Protein AF-A0A8H7S4Y0-F1 (afdb_monomer_lite)

InterPro domains:
  IPR000679 Zinc finger, GATA-type [PS50114] (330-384)
  IPR013088 Zinc finger, NHR/GATA-type [G3DSA:3.30.50.10] (330-390)

Secondary structure (DSSP, 8-state):
--GGGGS---------PPP---------------GGGGPPEEHHHHHHHHHHHHHHTTEEEEE---TT-S-SEEEEES---S-TTS-TT--EEEEEEEEPBPTTS-EEEEESSSSS-PPPPHHHHHHH-SEEEEEEESSSTT-SEEEEEEEEEETHHHHHTTSS---SS---EEEEE-SSGGG-SSHHHHHHHHHHHHHSEEESSS--HHHHHHHHHHHHHIIIII-S-GGGPPP--TT-TTS-HHHHHHHHHHHSPPPP--PPBPTTTSSSB--BTTB-HHHHHHHHHHSSPPPTHHHHTTS--------------------------------BTTT--S--SSEEE-SSSSSEEEHHHHHHHHHHSSPPPGGGG---------HHHHT--S----------------------PPPP-----------------------------------PPPPP---------PPPP----PPPPPPPPPP--

Radius of gyration: 32.25 Å; chains: 1; bounding box: 87×86×94 Å

Sequence (489 aa):
MDIHQLLIQPLQQSQQQIATPPTTPSTPKAVNDTPENKRPIHDDDLMIRWEQSLQDGGYKFRQNSERNSLTDGFIWPTTTTNNKHNSNNSCTPIHIKVIGRHMNGSFRCHIGTGKASRPIQSNELFHQMRLLAVFFKAENSKSQLVSPEFIFFPTWLLHLFRYTEHGSTPGRTDVRFLENAMLAKEDHIYRLNNVLNTLFRFNLHEFDHMKLRHAVELANFLFNHVGFEHQSLPRPEQHSLHQPIYYGQLVFLLQASRPSKLKPMCHNCNTKPASRRKLCVACYRYQLKHGEPRPLRLIVANRPGPRVQQQQHSSKNLPMVFYSPRQKPMAARKYCANCGVHETHQWYRNLCGSGHWCETCKSYYLRHTKVRPAELFVKAAKRKVDVRTLVNWWPEEPISATSGTLSVAATSTYTTPLPPYNNTFTCINSNGSSSSSTGSSSPSSISSSVLSSPTTPPPIITSTSSSSQQIPPLLYRLPPPCASQPLYN

Organism: NCBI:txid1195481

Structure (mmCIF, N/CA/C/O backbone):
data_AF-A0A8H7S4Y0-F1
#
_entry.id   AF-A0A8H7S4Y0-F1
#
loop_
_atom_site.group_PDB
_atom_site.id
_atom_site.type_symbol
_atom_site.label_atom_id
_atom_site.label_alt_id
_atom_site.label_comp_id
_atom_site.label_asym_id
_atom_site.label_entity_id
_atom_site.label_seq_id
_atom_site.pdbx_PDB_ins_code
_atom_site.Cartn_x
_atom_site.Cartn_y
_atom_site.Cartn_z
_atom_site.occupancy
_atom_site.B_iso_or_equiv
_atom_site.auth_seq_id
_atom_site.auth_comp_id
_atom_site.auth_asym_id
_atom_site.auth_atom_id
_atom_site.pdbx_PDB_model_num
ATOM 1 N N . MET A 1 1 ? 35.214 -33.027 -22.795 1.00 39.66 1 MET A N 1
ATOM 2 C CA . MET A 1 1 ? 34.974 -32.196 -21.595 1.00 39.66 1 MET A CA 1
ATOM 3 C C . MET A 1 1 ? 33.484 -31.934 -21.504 1.00 39.66 1 MET A C 1
ATOM 5 O O . MET A 1 1 ? 32.908 -31.487 -22.486 1.00 39.66 1 MET A O 1
ATOM 9 N N . ASP A 1 2 ? 32.878 -32.308 -20.381 1.00 31.86 2 ASP A N 1
ATOM 10 C CA . ASP A 1 2 ? 31.430 -32.438 -20.197 1.00 31.86 2 ASP A CA 1
ATOM 11 C C . ASP A 1 2 ? 30.814 -31.158 -19.589 1.00 31.86 2 ASP A C 1
ATOM 13 O O . ASP A 1 2 ? 31.333 -30.597 -18.621 1.00 31.86 2 ASP A O 1
ATOM 17 N N . ILE A 1 3 ? 29.710 -30.680 -20.174 1.00 37.28 3 ILE A N 1
ATOM 18 C CA . ILE A 1 3 ? 29.045 -29.394 -19.872 1.00 37.28 3 ILE A CA 1
ATOM 19 C C . ILE A 1 3 ? 28.379 -29.385 -18.482 1.00 37.28 3 ILE A C 1
ATOM 21 O O . ILE A 1 3 ? 28.072 -28.319 -17.941 1.00 37.28 3 ILE A O 1
ATOM 25 N N . HIS A 1 4 ? 28.227 -30.547 -17.845 1.00 39.03 4 HIS A N 1
ATOM 26 C CA . HIS A 1 4 ? 27.633 -30.663 -16.513 1.00 39.03 4 HIS A CA 1
ATOM 27 C C . HIS A 1 4 ? 28.514 -30.162 -15.350 1.00 39.03 4 HIS A C 1
ATOM 29 O O . HIS A 1 4 ? 27.989 -29.961 -14.256 1.00 39.03 4 HIS A O 1
ATOM 35 N N . GLN A 1 5 ? 29.805 -29.862 -15.561 1.00 40.09 5 GLN A N 1
ATOM 36 C CA . GLN A 1 5 ? 30.683 -29.322 -14.503 1.00 40.09 5 GLN A CA 1
ATOM 37 C C . GLN A 1 5 ? 30.661 -27.785 -14.345 1.00 40.09 5 GLN A C 1
ATOM 39 O O . GLN A 1 5 ? 31.294 -27.259 -13.433 1.00 40.09 5 GLN A O 1
ATOM 44 N N . LEU A 1 6 ? 29.910 -27.037 -15.167 1.00 38.62 6 LEU A N 1
ATOM 45 C CA . LEU A 1 6 ? 29.809 -25.564 -15.066 1.00 38.62 6 LEU A CA 1
ATOM 46 C C . LEU A 1 6 ? 28.616 -25.058 -14.231 1.00 38.62 6 LEU A C 1
ATOM 48 O O . LEU A 1 6 ? 28.320 -23.857 -14.217 1.00 38.62 6 LEU A O 1
ATOM 52 N N . LEU A 1 7 ? 27.937 -25.939 -13.492 1.00 34.72 7 LEU A N 1
ATOM 53 C CA . LEU A 1 7 ? 26.961 -25.522 -12.487 1.00 34.72 7 LEU A CA 1
ATOM 54 C C . LEU A 1 7 ? 27.678 -25.063 -11.211 1.00 34.72 7 LEU A C 1
ATOM 56 O O . LEU A 1 7 ? 28.075 -25.844 -10.356 1.00 34.72 7 LEU A O 1
ATOM 60 N N . ILE A 1 8 ? 27.816 -23.741 -11.142 1.00 41.56 8 ILE A N 1
ATOM 61 C CA . ILE A 1 8 ? 28.141 -22.892 -9.993 1.00 41.56 8 ILE A CA 1
ATOM 62 C C . ILE A 1 8 ? 27.720 -23.541 -8.660 1.00 41.56 8 ILE A C 1
ATOM 64 O O . ILE A 1 8 ? 26.535 -23.564 -8.322 1.00 41.56 8 ILE A O 1
ATOM 68 N N . GLN A 1 9 ? 28.704 -23.991 -7.877 1.00 31.92 9 GLN A N 1
ATOM 69 C CA . GLN A 1 9 ? 28.541 -24.199 -6.439 1.00 31.92 9 GLN A CA 1
ATOM 70 C C . GLN A 1 9 ? 28.228 -22.849 -5.762 1.00 31.92 9 GLN A C 1
ATOM 72 O O . GLN A 1 9 ? 28.857 -21.836 -6.091 1.00 31.92 9 GLN A O 1
ATOM 77 N N . PRO A 1 10 ? 27.289 -22.786 -4.803 1.00 31.45 10 PRO A N 1
ATOM 78 C CA . PRO A 1 10 ? 27.170 -21.626 -3.934 1.00 31.45 10 PRO A CA 1
ATOM 79 C C . PRO A 1 10 ? 28.392 -21.583 -3.007 1.00 31.45 10 PRO A C 1
ATOM 81 O O . PRO A 1 10 ? 28.546 -22.426 -2.128 1.00 31.45 10 PRO A O 1
ATOM 84 N N . LEU A 1 11 ? 29.275 -20.603 -3.217 1.00 30.83 11 LEU A N 1
ATOM 85 C CA . LEU A 1 11 ? 30.412 -20.360 -2.333 1.00 30.83 11 LEU A CA 1
ATOM 86 C C . LEU A 1 11 ? 29.893 -19.957 -0.94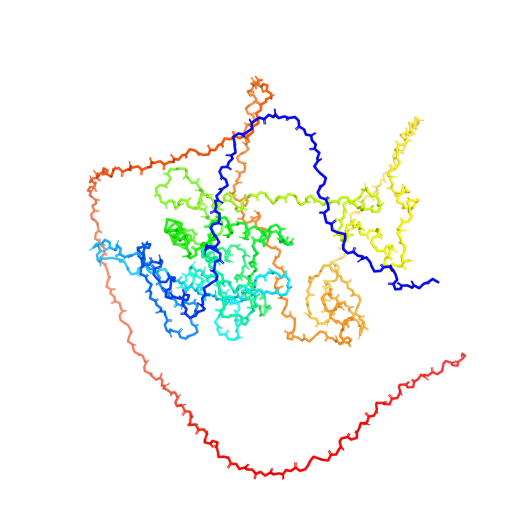2 1.00 30.83 11 LEU A C 1
ATOM 88 O O . LEU A 1 11 ? 29.155 -18.974 -0.815 1.00 30.83 11 LEU A O 1
ATOM 92 N N . GLN A 1 12 ? 30.289 -20.713 0.083 1.00 31.70 12 GLN A N 1
ATOM 93 C CA . GLN A 1 12 ? 30.135 -20.330 1.483 1.00 31.70 12 GLN A CA 1
ATOM 94 C C . GLN A 1 12 ? 30.819 -18.976 1.716 1.00 31.70 12 GLN A C 1
ATOM 96 O O . GLN A 1 12 ? 31.943 -18.741 1.275 1.00 31.70 12 GLN A O 1
ATOM 101 N N . GLN A 1 13 ? 30.108 -18.063 2.375 1.00 30.41 13 GLN A N 1
ATOM 102 C CA . GLN A 1 13 ? 30.620 -16.746 2.737 1.00 30.41 13 GLN A CA 1
ATOM 103 C C . GLN A 1 13 ? 31.639 -16.890 3.871 1.00 30.41 13 GLN A C 1
ATOM 105 O O . GLN A 1 13 ? 31.261 -16.974 5.036 1.00 30.41 13 GLN A O 1
ATOM 110 N N . SER A 1 14 ? 32.928 -16.880 3.545 1.00 32.25 14 SER A N 1
ATOM 111 C CA . SER A 1 14 ? 33.978 -16.557 4.507 1.00 32.25 14 SER A CA 1
ATOM 112 C C . SER A 1 14 ? 34.032 -15.036 4.683 1.00 32.25 14 SER A C 1
ATOM 114 O O . SER A 1 14 ? 34.360 -14.284 3.764 1.00 32.25 14 SER A O 1
ATOM 116 N N . GLN A 1 15 ? 33.651 -14.565 5.870 1.00 33.22 15 GLN A N 1
ATOM 117 C CA . GLN A 1 15 ? 33.875 -13.186 6.293 1.00 33.22 15 GLN A CA 1
ATOM 118 C C . GLN A 1 15 ? 35.376 -12.995 6.546 1.00 33.22 15 GLN A C 1
ATOM 120 O O . GLN A 1 15 ? 35.916 -13.527 7.511 1.00 33.22 15 GLN A O 1
ATOM 125 N N . GLN A 1 16 ? 36.058 -12.237 5.686 1.00 34.41 16 GLN A N 1
ATOM 126 C CA . GLN A 1 16 ? 37.371 -11.683 6.010 1.00 34.41 16 GLN A CA 1
ATOM 127 C C . GLN A 1 16 ? 37.172 -10.403 6.826 1.00 34.41 16 GLN A C 1
ATOM 129 O O . GLN A 1 16 ? 36.652 -9.405 6.326 1.00 34.41 16 GLN A O 1
ATOM 134 N N . GLN A 1 17 ? 37.571 -10.463 8.096 1.00 32.16 17 GLN A N 1
ATOM 135 C CA . GLN A 1 17 ? 37.719 -9.310 8.974 1.00 32.16 17 GLN A CA 1
ATOM 136 C C . GLN A 1 17 ? 38.970 -8.529 8.554 1.00 32.16 17 GLN A C 1
ATOM 138 O O . GLN A 1 17 ? 40.079 -9.057 8.574 1.00 32.16 17 GLN A O 1
ATOM 143 N N . ILE A 1 18 ? 38.784 -7.270 8.161 1.00 32.56 18 ILE A N 1
ATOM 144 C CA . ILE A 1 18 ? 39.867 -6.295 8.021 1.00 32.56 18 ILE A CA 1
ATOM 145 C C . ILE A 1 18 ? 40.021 -5.625 9.386 1.00 32.56 18 ILE A C 1
ATOM 147 O O . ILE A 1 18 ? 39.070 -5.035 9.897 1.00 32.56 18 ILE A O 1
ATOM 151 N N . ALA A 1 19 ? 41.203 -5.758 9.983 1.00 33.66 19 ALA A N 1
ATOM 152 C CA . ALA A 1 19 ? 41.553 -5.124 11.244 1.00 33.66 19 ALA A CA 1
ATOM 153 C C . ALA A 1 19 ? 41.771 -3.614 11.048 1.00 33.66 19 ALA A C 1
ATOM 155 O O . ALA A 1 19 ? 42.602 -3.192 10.245 1.00 33.66 19 ALA A O 1
ATOM 156 N N . THR A 1 20 ? 41.046 -2.811 11.824 1.00 36.34 20 THR A N 1
ATOM 157 C CA . THR A 1 20 ? 41.308 -1.384 12.066 1.00 36.34 20 THR A CA 1
ATOM 158 C C . THR A 1 20 ? 41.391 -1.144 13.579 1.00 36.34 20 THR A C 1
ATOM 160 O O . THR A 1 20 ? 40.733 -1.866 14.331 1.00 36.34 20 THR A O 1
ATOM 163 N N . PRO A 1 21 ? 42.218 -0.184 14.036 1.00 40.03 21 PRO A N 1
ATOM 164 C CA . PRO A 1 21 ? 42.608 -0.026 15.440 1.00 40.03 21 PRO A CA 1
ATOM 165 C C . PRO A 1 21 ? 41.450 0.454 16.336 1.00 40.03 21 PRO A C 1
ATOM 167 O O . PRO A 1 21 ? 40.472 1.012 15.832 1.00 40.03 21 PRO A O 1
ATOM 170 N N . PRO A 1 22 ? 41.536 0.246 17.666 1.00 33.72 22 PRO A N 1
ATOM 171 C CA . PRO A 1 22 ? 40.412 0.442 18.565 1.00 33.72 22 PRO A CA 1
ATOM 172 C C . PRO A 1 22 ? 40.196 1.934 18.818 1.00 33.72 22 PRO A C 1
ATOM 174 O O . PRO A 1 22 ? 41.018 2.614 19.424 1.00 33.72 22 PRO A O 1
ATOM 177 N N . THR A 1 23 ? 39.059 2.450 18.371 1.00 34.59 23 THR A N 1
ATOM 178 C CA . THR A 1 23 ? 38.496 3.701 18.881 1.00 34.59 23 THR A CA 1
ATOM 179 C C . THR A 1 23 ? 37.126 3.352 19.421 1.00 34.59 23 THR A C 1
ATOM 181 O O . THR A 1 23 ? 36.250 2.984 18.649 1.00 34.59 23 THR A O 1
ATOM 184 N N . THR A 1 24 ? 36.986 3.382 20.742 1.00 39.72 24 THR A N 1
ATOM 185 C CA . THR A 1 24 ? 35.795 3.028 21.520 1.00 39.72 24 THR A CA 1
ATOM 186 C C . THR A 1 24 ? 34.589 3.872 21.090 1.00 39.72 24 THR A C 1
ATOM 188 O O . THR A 1 24 ? 34.576 5.072 21.366 1.00 39.72 24 THR A O 1
ATOM 191 N N . PRO A 1 25 ? 33.546 3.290 20.468 1.00 37.22 25 PRO A N 1
ATOM 192 C CA . PRO A 1 25 ? 32.259 3.945 20.312 1.00 37.22 25 PRO A CA 1
ATOM 193 C C . PRO A 1 25 ? 31.276 3.331 21.314 1.00 37.22 25 PRO A C 1
ATOM 195 O O . PRO A 1 25 ? 31.203 2.114 21.485 1.00 37.22 25 PRO A O 1
ATOM 198 N N . SER A 1 26 ? 30.499 4.176 21.978 1.00 36.34 26 SER A N 1
ATOM 199 C CA . SER A 1 26 ? 29.357 3.763 22.785 1.00 36.34 26 SER A CA 1
ATOM 200 C C . SER A 1 26 ? 28.407 2.902 21.947 1.00 36.34 26 SER A C 1
ATOM 202 O O . SER A 1 26 ? 27.777 3.366 20.997 1.00 36.34 26 SER A O 1
ATOM 204 N N . THR A 1 27 ? 28.328 1.619 22.293 1.00 33.19 27 THR A N 1
ATOM 205 C CA . THR A 1 27 ? 27.451 0.637 21.661 1.00 33.19 27 THR A CA 1
ATOM 206 C C . THR A 1 27 ? 25.997 1.105 21.797 1.00 33.19 27 THR A C 1
ATOM 208 O O . THR A 1 27 ? 25.513 1.216 22.929 1.00 33.19 27 THR A O 1
ATOM 211 N N . PRO A 1 28 ? 25.258 1.373 20.704 1.00 42.84 28 PRO A N 1
ATOM 212 C CA . PRO A 1 28 ? 23.809 1.456 20.798 1.00 42.84 28 PRO A CA 1
ATOM 213 C C . PRO A 1 28 ? 23.331 0.102 21.324 1.00 42.84 28 PRO A C 1
ATOM 215 O O . PRO A 1 28 ? 23.637 -0.930 20.726 1.00 42.84 28 PRO A O 1
ATOM 218 N N . LYS A 1 29 ? 22.659 0.096 22.485 1.00 37.56 29 LYS A N 1
ATOM 219 C CA . LYS A 1 29 ? 22.072 -1.112 23.076 1.00 37.56 29 LYS A CA 1
ATOM 220 C C . LYS A 1 29 ? 21.291 -1.832 21.979 1.00 37.56 29 LYS A C 1
ATOM 222 O O . LYS A 1 29 ? 20.288 -1.305 21.501 1.00 37.56 29 LYS A O 1
ATOM 227 N N . ALA A 1 30 ? 21.777 -3.000 21.564 1.00 43.66 30 ALA A N 1
ATOM 228 C CA . ALA A 1 30 ? 21.005 -3.905 20.738 1.00 43.66 30 ALA A CA 1
ATOM 229 C C . ALA A 1 30 ? 19.715 -4.174 21.511 1.00 43.66 30 ALA A C 1
ATOM 231 O O . ALA A 1 30 ? 19.753 -4.706 22.621 1.00 43.66 30 ALA A O 1
ATOM 232 N N . VAL A 1 31 ? 18.592 -3.702 20.974 1.00 55.38 31 VAL A N 1
ATOM 233 C CA . VAL A 1 31 ? 17.276 -4.108 21.450 1.00 55.38 31 VAL A CA 1
ATOM 234 C C . VAL A 1 31 ? 17.281 -5.626 21.319 1.00 55.38 31 VAL A C 1
ATOM 236 O O . VAL A 1 31 ? 17.412 -6.150 20.213 1.00 55.38 31 VAL A O 1
ATOM 239 N N . ASN A 1 32 ? 17.297 -6.323 22.456 1.00 50.53 32 ASN A N 1
ATOM 240 C CA . ASN A 1 32 ? 17.188 -7.771 22.495 1.00 50.53 32 ASN A CA 1
ATOM 241 C C . ASN A 1 32 ? 15.805 -8.108 21.940 1.00 50.53 32 ASN A C 1
ATOM 243 O O . ASN A 1 32 ? 14.834 -8.104 22.689 1.00 50.53 32 ASN A O 1
ATOM 247 N N . ASP A 1 33 ? 15.726 -8.356 20.633 1.00 58.41 33 ASP A N 1
ATOM 248 C CA . ASP A 1 33 ? 14.586 -9.003 19.993 1.00 58.41 33 ASP A CA 1
ATOM 249 C C . ASP A 1 33 ? 14.412 -10.362 20.679 1.00 58.41 33 ASP A C 1
ATOM 251 O O . ASP A 1 33 ? 15.042 -11.355 20.299 1.00 58.41 33 ASP A O 1
ATOM 255 N N . THR A 1 34 ? 13.604 -10.412 21.735 1.00 75.06 34 THR A N 1
ATOM 256 C CA . THR A 1 34 ? 13.257 -11.671 22.378 1.00 75.06 34 THR A CA 1
ATOM 257 C C . THR A 1 34 ? 12.549 -12.537 21.332 1.00 75.06 34 THR A C 1
ATOM 259 O O . THR A 1 34 ? 11.697 -12.051 20.581 1.00 75.06 34 THR A O 1
ATOM 262 N N . PRO A 1 35 ? 12.897 -13.831 21.222 1.00 77.94 35 PRO A N 1
ATOM 263 C CA . PRO A 1 35 ? 12.337 -14.721 20.202 1.00 77.94 35 PRO A CA 1
ATOM 264 C C . PRO A 1 35 ? 10.803 -14.835 20.270 1.00 77.94 35 PRO A C 1
ATOM 266 O O . PRO A 1 35 ? 10.167 -15.229 19.293 1.00 77.94 35 PRO A O 1
ATOM 269 N N . GLU A 1 36 ? 10.201 -14.445 21.392 1.00 83.94 36 GLU A N 1
ATOM 270 C CA . GLU A 1 36 ? 8.759 -14.428 21.617 1.00 83.94 36 GLU A CA 1
ATOM 271 C C . GLU A 1 36 ? 8.019 -13.385 20.755 1.00 83.94 36 GLU A C 1
ATOM 273 O O . GLU A 1 36 ? 6.963 -13.695 20.203 1.00 83.94 36 GLU A O 1
ATOM 278 N N . ASN A 1 37 ? 8.623 -12.220 20.488 1.00 84.69 37 ASN A N 1
ATOM 279 C CA . ASN A 1 37 ? 8.013 -11.127 19.707 1.00 84.69 37 ASN A CA 1
ATOM 280 C C . ASN A 1 37 ? 7.800 -11.450 18.221 1.00 84.69 37 ASN A C 1
ATOM 282 O O . ASN A 1 37 ? 7.123 -10.713 17.498 1.00 84.69 37 ASN A O 1
ATOM 286 N N . LYS A 1 38 ? 8.388 -12.551 17.746 1.00 89.69 38 LYS A N 1
ATOM 287 C CA . LYS A 1 38 ? 8.264 -13.041 16.366 1.00 89.69 38 LYS A CA 1
ATOM 288 C C . LYS A 1 38 ? 7.392 -14.289 16.268 1.00 89.69 38 LYS A C 1
ATOM 290 O O . LYS A 1 38 ? 7.218 -14.817 15.169 1.00 89.69 38 LYS A O 1
ATOM 295 N N . ARG A 1 39 ? 6.839 -14.775 17.387 1.00 95.38 39 ARG A N 1
ATOM 296 C CA . ARG A 1 39 ? 6.019 -15.986 17.395 1.00 95.38 39 ARG A CA 1
ATOM 297 C C . ARG A 1 39 ? 4.739 -15.747 16.582 1.00 95.38 39 ARG A C 1
ATOM 299 O O . ARG A 1 39 ? 4.011 -14.799 16.874 1.00 95.38 39 ARG A O 1
ATOM 306 N N . PRO A 1 40 ? 4.434 -16.575 15.573 1.00 96.56 40 PRO A N 1
ATOM 307 C CA . PRO A 1 40 ? 3.193 -16.432 14.828 1.00 96.56 40 PRO A CA 1
ATOM 308 C C . PRO A 1 40 ? 1.967 -16.716 15.709 1.00 96.56 40 PRO A C 1
ATOM 310 O O . PRO A 1 40 ? 2.040 -17.478 16.674 1.00 96.56 40 PRO A O 1
ATOM 313 N N . ILE A 1 41 ? 0.842 -16.106 15.349 1.00 97.44 41 ILE A N 1
ATOM 314 C CA . ILE A 1 41 ? -0.463 -16.221 16.008 1.00 97.44 41 ILE A CA 1
ATOM 315 C C . ILE A 1 41 ? -1.345 -17.148 15.165 1.00 97.44 41 ILE A C 1
ATOM 317 O O . ILE A 1 41 ? -1.274 -17.110 13.937 1.00 97.44 41 ILE A O 1
ATOM 321 N N . HIS A 1 42 ? -2.157 -17.994 15.795 1.00 97.81 42 HIS A N 1
ATOM 322 C CA . HIS A 1 42 ? -3.125 -18.811 15.066 1.00 97.81 42 HIS A CA 1
ATOM 323 C C . HIS A 1 42 ? -4.256 -17.932 14.502 1.00 97.81 42 HIS A C 1
ATOM 325 O O . HIS A 1 42 ? -4.690 -16.996 15.166 1.00 97.81 42 HIS A O 1
ATOM 331 N N . ASP A 1 43 ? -4.736 -18.214 13.290 1.00 96.38 43 ASP A N 1
ATOM 332 C CA . ASP A 1 43 ? -5.757 -17.409 12.592 1.00 96.38 43 ASP A CA 1
ATOM 333 C C . ASP A 1 43 ? -7.041 -17.267 13.431 1.00 96.38 43 ASP A C 1
ATOM 335 O O . ASP A 1 43 ? -7.597 -16.176 13.527 1.00 96.38 43 ASP A O 1
ATOM 339 N N . ASP A 1 44 ? -7.439 -18.337 14.129 1.00 97.25 44 ASP A N 1
ATOM 340 C CA . ASP A 1 44 ? -8.614 -18.348 15.018 1.00 97.25 44 ASP A CA 1
ATOM 341 C C . ASP A 1 44 ? -8.457 -17.424 16.243 1.00 97.25 44 ASP A C 1
ATOM 343 O O . ASP A 1 44 ? -9.438 -16.870 16.737 1.00 97.25 44 ASP A O 1
ATOM 347 N N . ASP A 1 45 ? -7.221 -17.204 16.704 1.00 97.88 45 ASP A N 1
ATOM 348 C CA . ASP A 1 45 ? -6.922 -16.343 17.856 1.00 97.88 45 ASP A CA 1
ATOM 349 C C . ASP A 1 45 ? -6.713 -14.877 17.450 1.00 97.88 45 ASP A C 1
ATOM 351 O O . ASP A 1 45 ? -6.684 -13.987 18.306 1.00 97.88 45 ASP A O 1
ATOM 355 N N . LEU A 1 46 ? -6.514 -14.609 16.154 1.00 97.56 46 LEU A N 1
ATOM 356 C CA . LEU A 1 46 ? -6.076 -13.310 15.649 1.00 97.56 46 LEU A CA 1
ATOM 357 C C . LEU A 1 46 ? -7.033 -12.189 16.054 1.00 97.56 46 LEU A C 1
ATOM 359 O O . LEU A 1 46 ? -6.601 -11.162 16.578 1.00 97.56 46 LEU A O 1
ATOM 363 N N . MET A 1 47 ? -8.325 -12.391 15.796 1.00 97.69 47 MET A N 1
ATOM 364 C CA . MET A 1 47 ? -9.345 -11.374 16.040 1.00 97.69 47 MET A CA 1
ATOM 365 C C . MET A 1 47 ? -9.518 -11.102 17.531 1.00 97.69 47 MET A C 1
ATOM 367 O O . MET A 1 47 ? -9.559 -9.942 17.923 1.00 97.69 47 MET A O 1
ATOM 371 N N . ILE A 1 48 ? -9.505 -12.150 18.361 1.00 97.81 48 ILE A N 1
ATOM 372 C CA . ILE A 1 48 ? -9.610 -12.034 19.821 1.00 97.81 48 ILE A CA 1
ATOM 373 C C . ILE A 1 48 ? -8.450 -11.198 20.371 1.00 97.81 48 ILE A C 1
ATOM 375 O O . ILE A 1 48 ? -8.661 -10.249 21.123 1.00 97.81 48 ILE A O 1
ATOM 379 N N . ARG A 1 49 ? -7.212 -11.510 19.962 1.00 97.88 49 ARG A N 1
ATOM 380 C CA . ARG A 1 49 ? -6.030 -10.764 20.416 1.00 97.88 49 ARG A CA 1
ATOM 381 C C . ARG A 1 49 ? -6.045 -9.319 19.943 1.00 97.88 49 ARG A C 1
ATOM 383 O O . ARG A 1 49 ? -5.710 -8.427 20.713 1.00 97.88 49 ARG A O 1
ATOM 390 N N . TRP A 1 50 ? -6.423 -9.081 18.691 1.00 98.19 50 TRP A N 1
ATOM 391 C CA . TRP A 1 50 ? -6.474 -7.727 18.157 1.00 98.19 50 TRP A CA 1
ATOM 392 C C . TRP A 1 50 ? -7.547 -6.876 18.840 1.00 98.19 50 TRP A C 1
ATOM 394 O O . TRP A 1 50 ? -7.269 -5.734 19.198 1.00 98.19 50 TRP A O 1
ATOM 404 N N . GLU A 1 51 ? -8.739 -7.428 19.078 1.00 98.06 51 GLU A N 1
ATOM 405 C CA . GLU A 1 51 ? -9.801 -6.762 19.839 1.00 98.06 51 GLU A CA 1
ATOM 406 C C . GLU A 1 51 ? -9.358 -6.431 21.265 1.00 98.06 51 GLU A C 1
ATOM 408 O O . GLU A 1 51 ? -9.566 -5.302 21.711 1.00 98.06 51 GLU A O 1
ATOM 413 N N . GLN A 1 52 ? -8.671 -7.359 21.938 1.00 98.19 52 GLN A N 1
ATOM 414 C CA . GLN A 1 52 ? -8.076 -7.103 23.248 1.00 98.19 52 GLN A CA 1
ATOM 415 C C . GLN A 1 52 ? -7.072 -5.942 23.186 1.00 98.19 52 GLN A C 1
ATOM 417 O O . GLN A 1 52 ? -7.182 -5.000 23.966 1.00 98.19 52 GLN A O 1
ATOM 422 N N . SER A 1 53 ? -6.156 -5.930 22.210 1.00 98.06 53 SER A N 1
ATOM 423 C CA . SER A 1 53 ? -5.197 -4.827 22.043 1.00 98.06 53 SER A CA 1
ATOM 424 C C . SER A 1 53 ? -5.869 -3.476 21.758 1.00 98.06 53 SER A C 1
ATOM 426 O O . SER A 1 53 ? -5.381 -2.432 22.200 1.00 98.06 53 SER A O 1
ATOM 428 N N . LEU A 1 54 ? -6.987 -3.467 21.022 1.00 97.88 54 LEU A N 1
ATOM 429 C CA . LEU A 1 54 ? -7.794 -2.261 20.820 1.00 97.88 54 LEU A CA 1
ATOM 430 C C . LEU A 1 54 ? -8.418 -1.797 22.143 1.00 97.88 54 LEU A C 1
ATOM 432 O O . LEU A 1 54 ? -8.332 -0.611 22.465 1.00 97.88 54 LEU A O 1
ATOM 436 N N . GLN A 1 55 ? -8.993 -2.723 22.914 1.00 97.56 55 GLN A N 1
ATOM 437 C CA . GLN A 1 55 ? -9.614 -2.443 24.208 1.00 97.56 55 GLN A CA 1
ATOM 438 C C . GLN A 1 55 ? -8.611 -1.889 25.221 1.00 97.56 55 GLN A C 1
ATOM 440 O O . GLN A 1 55 ? -8.895 -0.864 25.847 1.00 97.56 55 GLN A O 1
ATOM 445 N N . ASP A 1 56 ? -7.433 -2.500 25.320 1.00 97.38 56 ASP A N 1
ATOM 446 C CA . ASP A 1 56 ? -6.326 -2.042 26.166 1.00 97.38 56 ASP A CA 1
ATOM 447 C C . ASP A 1 56 ? -5.846 -0.645 25.741 1.00 97.38 56 ASP A C 1
ATOM 449 O O . ASP A 1 56 ? -5.538 0.207 26.574 1.00 97.38 56 ASP A O 1
ATOM 453 N N . GLY A 1 57 ? -5.892 -0.358 24.435 1.00 96.38 57 GLY A N 1
ATOM 454 C CA . GLY A 1 57 ? -5.632 0.968 23.873 1.00 96.38 57 GLY A CA 1
ATOM 455 C C . GLY A 1 57 ? -6.755 1.987 24.073 1.00 96.38 57 GLY A C 1
ATOM 456 O O . GLY A 1 57 ? -6.665 3.097 23.547 1.00 96.38 57 GLY A O 1
ATOM 457 N N . GLY A 1 58 ? -7.823 1.632 24.791 1.00 96.25 58 GLY A N 1
ATOM 458 C CA . GLY A 1 58 ? -8.960 2.510 25.049 1.00 96.25 58 GLY A CA 1
ATOM 459 C C . GLY A 1 58 ? -9.920 2.654 23.867 1.00 96.25 58 GLY A C 1
ATOM 460 O O . GLY A 1 58 ? -10.638 3.652 23.800 1.00 96.25 58 GLY A O 1
ATOM 461 N N . TYR A 1 59 ? -9.963 1.685 22.951 1.00 97.12 59 TYR A N 1
ATOM 462 C CA . TYR A 1 59 ? -10.900 1.639 21.827 1.00 97.12 59 TYR A CA 1
ATOM 463 C C . TYR A 1 59 ? -11.874 0.472 21.961 1.00 97.12 59 TYR A C 1
ATOM 465 O O . TYR A 1 59 ? -11.494 -0.648 22.277 1.00 97.12 59 TYR A O 1
ATOM 473 N N . LYS A 1 60 ? -13.146 0.712 21.648 1.00 97.00 60 LYS A N 1
ATOM 474 C CA . LYS A 1 60 ? -14.123 -0.359 21.435 1.00 97.00 60 LYS A CA 1
ATOM 475 C C . LYS A 1 60 ? -14.138 -0.735 19.964 1.00 97.00 60 LYS A C 1
ATOM 477 O O . LYS A 1 60 ? -14.041 0.145 19.109 1.00 97.00 60 LYS A O 1
ATOM 482 N N . PHE A 1 61 ? -14.312 -2.021 19.688 1.00 97.31 61 PHE A N 1
ATOM 483 C CA . PHE A 1 61 ? -14.554 -2.545 18.352 1.00 97.31 61 PHE A CA 1
ATOM 484 C C . PHE A 1 61 ? -15.959 -3.141 18.274 1.00 97.31 61 PHE A C 1
ATOM 486 O O . PHE A 1 61 ? -16.424 -3.798 19.204 1.00 97.31 61 PHE A O 1
ATOM 493 N N . ARG A 1 62 ? -16.647 -2.911 17.156 1.00 97.19 62 ARG A N 1
ATOM 494 C CA . ARG A 1 62 ? -17.886 -3.614 16.809 1.00 97.19 62 ARG A CA 1
ATOM 495 C C . ARG A 1 62 ? -17.805 -4.099 15.384 1.00 97.19 62 ARG A C 1
ATOM 497 O O . ARG A 1 62 ? -17.721 -3.288 14.460 1.00 97.19 62 ARG A O 1
ATOM 504 N N . GLN A 1 63 ? -17.909 -5.409 15.229 1.00 97.00 63 GLN A N 1
ATOM 505 C CA . GLN A 1 63 ? -17.989 -6.053 13.933 1.00 97.00 63 GLN A CA 1
ATOM 506 C C . GLN A 1 63 ? -19.258 -5.627 13.183 1.00 97.00 63 GLN A C 1
ATOM 508 O O . GLN A 1 63 ? -20.330 -5.463 13.769 1.00 97.00 63 GLN A O 1
ATOM 513 N N . ASN A 1 64 ? -19.126 -5.441 11.875 1.00 96.06 64 ASN A N 1
ATOM 514 C CA . ASN A 1 64 ? -20.235 -5.214 10.966 1.00 96.06 64 ASN A CA 1
ATOM 515 C C . ASN A 1 64 ? -20.623 -6.542 10.302 1.00 96.06 64 ASN A C 1
ATOM 517 O O . ASN A 1 64 ? -19.774 -7.232 9.743 1.00 96.06 64 ASN A O 1
ATOM 521 N N . SER A 1 65 ? -21.905 -6.898 10.351 1.00 94.00 65 SER A N 1
ATOM 522 C CA . SER A 1 65 ? -22.440 -8.120 9.733 1.00 94.00 65 SER A CA 1
ATOM 523 C C . SER A 1 65 ? -23.039 -7.883 8.342 1.00 94.00 65 SER A C 1
ATOM 525 O O . SER A 1 65 ? -23.530 -8.821 7.706 1.00 94.00 65 SER A O 1
ATOM 527 N N . GLU A 1 66 ? -23.007 -6.641 7.849 1.00 92.88 66 GLU A N 1
ATOM 528 C CA . GLU A 1 66 ? -23.558 -6.281 6.548 1.00 92.88 66 GLU A CA 1
ATOM 529 C C . GLU A 1 66 ? -22.802 -6.969 5.401 1.00 92.88 66 GLU A C 1
ATOM 531 O O . GLU A 1 66 ? -21.599 -6.791 5.188 1.00 92.88 66 GLU A O 1
ATOM 536 N N . ARG A 1 67 ? -23.534 -7.756 4.607 1.00 86.88 67 ARG A N 1
ATOM 537 C CA . ARG A 1 67 ? -22.976 -8.417 3.425 1.00 86.88 67 ARG A CA 1
ATOM 538 C C . ARG A 1 67 ? -22.639 -7.385 2.356 1.00 86.88 67 ARG A C 1
ATOM 540 O O . ARG A 1 67 ? -23.421 -6.485 2.087 1.00 86.88 67 ARG A O 1
ATOM 547 N N . ASN A 1 68 ? -21.524 -7.598 1.661 1.00 84.50 68 ASN A N 1
ATOM 548 C CA . ASN A 1 68 ? -21.043 -6.723 0.586 1.00 84.50 68 ASN A CA 1
ATOM 549 C C . ASN A 1 68 ? -20.702 -5.289 1.027 1.00 84.50 68 ASN A C 1
ATOM 551 O O . ASN A 1 68 ? -20.602 -4.417 0.167 1.00 84.50 68 ASN A O 1
ATOM 555 N N . SER A 1 69 ? -20.481 -5.058 2.321 1.00 90.88 69 SER A N 1
ATOM 556 C CA . SER A 1 69 ? -19.897 -3.815 2.816 1.00 90.88 69 SER A CA 1
ATOM 557 C C . SER A 1 69 ? -18.371 -3.843 2.675 1.00 90.88 69 SER A C 1
ATOM 559 O O . SER A 1 69 ? -17.751 -4.909 2.729 1.00 90.88 69 SER A O 1
ATOM 561 N N . LEU A 1 70 ? -17.750 -2.677 2.470 1.00 92.12 70 LEU A N 1
ATOM 562 C CA . LEU A 1 70 ? -16.302 -2.512 2.659 1.00 92.12 70 LEU A CA 1
ATOM 563 C C . LEU A 1 70 ? -15.937 -2.317 4.138 1.00 92.12 70 LEU A C 1
ATOM 565 O O . LEU A 1 70 ? -14.757 -2.279 4.466 1.00 92.12 70 LEU A O 1
ATOM 569 N N . THR A 1 71 ? -16.926 -2.183 5.023 1.00 95.75 71 THR A N 1
ATOM 570 C CA . THR A 1 71 ? -16.722 -2.050 6.464 1.00 95.75 71 THR A CA 1
ATOM 571 C C . THR A 1 71 ? -16.856 -3.410 7.132 1.00 95.75 71 THR A C 1
ATOM 573 O O . THR A 1 71 ? -17.963 -3.940 7.197 1.00 95.75 71 THR A O 1
ATOM 576 N N . ASP A 1 72 ? -15.767 -3.944 7.684 1.00 96.25 72 ASP A N 1
ATOM 577 C CA . ASP A 1 72 ? -15.816 -5.160 8.513 1.00 96.25 72 ASP A CA 1
ATOM 578 C C . ASP A 1 72 ? -16.109 -4.834 9.981 1.00 96.25 72 ASP A C 1
ATOM 580 O O . ASP A 1 72 ? -16.561 -5.690 10.739 1.00 96.25 72 ASP A O 1
ATOM 584 N N . GLY A 1 73 ? -15.893 -3.586 10.397 1.00 97.00 73 GLY A N 1
ATOM 585 C CA . GLY A 1 73 ? -16.330 -3.111 11.699 1.00 97.00 73 GLY A CA 1
ATOM 586 C C . GLY A 1 73 ? -16.033 -1.641 11.942 1.00 97.00 73 GLY A C 1
ATOM 587 O O . GLY A 1 73 ? -15.587 -0.908 11.060 1.00 97.00 73 GLY A O 1
ATOM 588 N N . PHE A 1 74 ? -16.306 -1.206 13.161 1.00 97.50 74 PHE A N 1
ATOM 589 C CA . PHE A 1 74 ? -16.168 0.176 13.591 1.00 97.50 74 PHE A CA 1
ATOM 590 C C . PHE A 1 74 ? -15.327 0.229 14.857 1.00 97.50 74 PHE A C 1
ATOM 592 O O . PHE A 1 74 ? -15.527 -0.594 15.750 1.00 97.50 74 PHE A O 1
ATOM 599 N N . ILE A 1 75 ? -14.439 1.218 14.946 1.00 96.94 75 ILE A N 1
ATOM 600 C CA . ILE A 1 75 ? -13.731 1.545 16.188 1.00 96.94 75 ILE A CA 1
ATOM 601 C C . ILE A 1 75 ? -14.095 2.936 16.688 1.00 96.94 75 ILE A C 1
ATOM 603 O O . ILE A 1 75 ? -14.303 3.854 15.891 1.00 96.94 75 ILE A O 1
ATOM 607 N N . TRP A 1 76 ? -14.151 3.100 18.006 1.00 95.25 76 TRP A N 1
ATOM 608 C CA . TRP A 1 76 ? -14.339 4.398 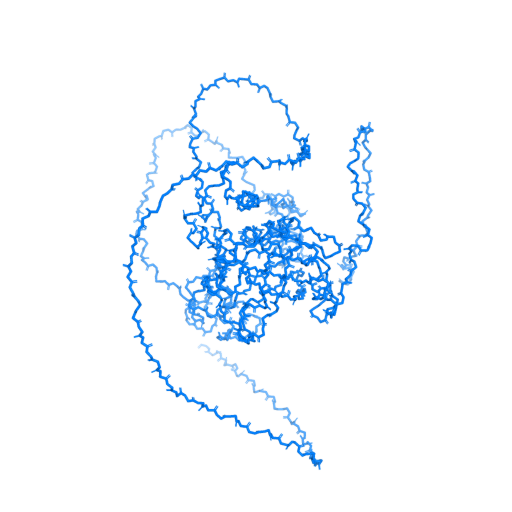18.656 1.00 95.25 76 TRP A CA 1
ATOM 609 C C . TRP A 1 76 ? -13.729 4.404 20.068 1.00 95.25 76 TRP A C 1
ATOM 611 O O . TRP A 1 76 ? -13.592 3.338 20.671 1.00 95.25 76 TRP A O 1
ATOM 621 N N . PRO A 1 77 ? -13.358 5.574 20.619 1.00 94.44 77 PRO A N 1
ATOM 622 C CA . PRO A 1 77 ? -12.782 5.661 21.960 1.00 94.44 77 PRO A CA 1
ATOM 623 C C . PRO A 1 77 ? -13.767 5.232 23.061 1.00 94.44 77 PRO A C 1
ATOM 625 O O . PRO A 1 77 ? -14.935 5.629 23.056 1.00 94.44 77 PRO A O 1
ATOM 628 N N . THR A 1 78 ? -13.286 4.476 24.049 1.00 92.94 78 THR A N 1
ATOM 629 C CA . THR A 1 78 ? -14.052 4.033 25.227 1.00 92.94 78 THR A CA 1
ATOM 630 C C . THR A 1 78 ? -14.441 5.204 26.126 1.00 92.94 78 THR A C 1
ATOM 632 O O . THR A 1 78 ? -15.560 5.249 26.635 1.00 92.94 78 THR A O 1
ATOM 635 N N . THR A 1 79 ? -13.542 6.177 26.287 1.00 85.94 79 THR A N 1
ATOM 636 C CA . THR A 1 79 ? -13.746 7.409 27.058 1.00 85.94 79 THR A CA 1
ATOM 637 C C . THR A 1 79 ? -14.494 8.437 26.216 1.00 85.94 79 THR A C 1
ATOM 639 O O . THR A 1 79 ? -14.003 9.524 25.922 1.00 85.94 79 THR A O 1
ATOM 642 N N . THR A 1 80 ? -15.709 8.099 25.781 1.00 68.25 80 THR A N 1
ATOM 643 C CA . THR A 1 80 ? -16.603 9.125 25.242 1.00 68.25 80 THR A CA 1
ATOM 644 C C . THR A 1 80 ? -17.007 10.003 26.423 1.00 68.25 80 THR A C 1
ATOM 646 O O . THR A 1 80 ? -17.807 9.590 27.260 1.00 68.25 80 THR A O 1
ATOM 649 N N . THR A 1 81 ? -16.386 11.177 26.560 1.00 59.03 81 THR A N 1
ATOM 650 C CA . THR A 1 81 ? -16.793 12.169 27.558 1.00 59.03 81 THR A CA 1
ATOM 651 C C . THR A 1 81 ? -18.298 12.394 27.421 1.00 59.03 81 THR A C 1
ATOM 653 O O . THR A 1 81 ? -18.816 12.451 26.307 1.00 59.03 81 THR A O 1
ATOM 656 N N . ASN A 1 82 ? -19.007 12.461 28.552 1.00 58.84 82 ASN A N 1
ATOM 657 C CA . ASN A 1 82 ? -20.473 12.427 28.691 1.00 58.84 82 ASN A CA 1
ATOM 658 C C . ASN A 1 82 ? -21.270 13.520 27.935 1.00 58.84 82 ASN A C 1
ATOM 660 O O . ASN A 1 82 ? -22.466 13.681 28.175 1.00 58.84 82 ASN A O 1
ATOM 664 N N . ASN A 1 83 ? -20.667 14.245 26.992 1.00 56.50 83 ASN A N 1
ATOM 665 C CA . ASN A 1 83 ? -21.351 15.145 26.071 1.00 56.50 83 ASN A CA 1
ATOM 666 C C . ASN A 1 83 ? -22.147 14.350 25.025 1.00 56.50 83 ASN A C 1
ATOM 668 O O . ASN A 1 83 ? -21.792 14.251 23.852 1.00 56.50 83 ASN A O 1
ATOM 672 N N . LYS A 1 84 ? -23.280 13.811 25.484 1.00 55.69 84 LYS A N 1
ATOM 673 C CA . LYS A 1 84 ? -24.295 13.043 24.747 1.00 55.69 84 LYS A CA 1
ATOM 674 C C . LYS A 1 84 ? -24.959 13.778 23.573 1.00 55.69 84 LYS A C 1
ATOM 676 O O . LYS A 1 84 ? -25.788 13.176 22.902 1.00 55.69 84 LYS A O 1
ATOM 681 N N . HIS A 1 85 ? -24.637 15.044 23.310 1.00 50.72 85 HIS A N 1
ATOM 682 C CA . HIS A 1 85 ? -25.499 15.893 22.485 1.00 50.72 85 HIS A CA 1
ATOM 683 C C . HIS A 1 85 ? -25.103 16.100 21.015 1.00 50.72 85 HIS A C 1
ATOM 685 O O . HIS A 1 85 ? -25.838 16.808 20.340 1.00 50.72 85 HIS A O 1
ATOM 691 N N . ASN A 1 86 ? -24.040 15.487 20.464 1.00 50.12 86 ASN A N 1
ATOM 692 C CA . ASN A 1 86 ? -23.790 15.630 19.009 1.00 50.12 86 ASN A CA 1
ATOM 693 C C . ASN A 1 86 ? -22.905 14.571 18.305 1.00 50.12 86 ASN A C 1
ATOM 695 O O . ASN A 1 86 ? -22.456 14.792 17.181 1.00 50.12 86 ASN A O 1
ATOM 699 N N . SER A 1 87 ? -22.615 13.413 18.906 1.00 51.25 87 SER A N 1
ATOM 700 C CA . SER A 1 87 ? -21.570 12.495 18.405 1.00 51.25 87 SER A CA 1
ATOM 701 C C . SER A 1 87 ? -22.047 11.373 17.468 1.00 51.25 87 SER A C 1
ATOM 703 O O . SER A 1 87 ? -21.498 10.273 17.504 1.00 51.25 87 SER A O 1
ATOM 705 N N . ASN A 1 88 ? -22.971 11.644 16.538 1.00 51.53 88 ASN A N 1
ATOM 706 C CA . ASN A 1 88 ? -23.301 10.681 15.466 1.00 51.53 88 ASN A CA 1
ATOM 707 C C . ASN A 1 88 ? -22.098 10.317 14.554 1.00 51.53 88 ASN A C 1
ATOM 709 O O . ASN A 1 88 ? -22.223 9.439 13.707 1.00 51.53 88 ASN A O 1
ATOM 713 N N . ASN A 1 89 ? -20.922 10.931 14.750 1.00 55.44 89 ASN A N 1
ATOM 714 C CA . ASN A 1 89 ? -19.768 10.843 13.850 1.00 55.44 89 ASN A CA 1
ATOM 715 C C . ASN A 1 89 ? -18.462 10.275 14.453 1.00 55.44 89 ASN A C 1
ATOM 717 O O . ASN A 1 89 ? -17.422 10.395 13.811 1.00 55.44 89 ASN A O 1
ATOM 721 N N . SER A 1 90 ? -18.439 9.667 15.649 1.00 77.00 90 SER A N 1
ATOM 722 C CA . SER A 1 90 ? -17.157 9.202 16.236 1.00 77.00 90 SER A CA 1
ATOM 723 C C . SER A 1 90 ? -16.753 7.760 15.895 1.00 77.00 90 SER A C 1
ATOM 725 O O . SER A 1 90 ? -15.683 7.310 16.310 1.00 77.00 90 SER A O 1
ATOM 727 N N . CYS A 1 91 ? -17.572 7.023 15.141 1.00 93.00 91 CYS A N 1
ATOM 728 C CA . CYS A 1 91 ? -17.219 5.676 14.697 1.00 93.00 91 CYS A CA 1
ATOM 729 C C . CYS A 1 91 ? -16.331 5.744 13.454 1.00 93.00 91 CYS A C 1
ATOM 731 O O . CYS A 1 91 ? -16.726 6.291 12.427 1.00 93.00 91 CYS A O 1
ATOM 733 N N . THR A 1 92 ? -15.146 5.142 13.526 1.00 96.06 92 THR A N 1
ATOM 734 C CA . THR A 1 92 ? -14.237 5.051 12.382 1.00 96.06 92 THR A CA 1
ATOM 735 C C . THR A 1 92 ? -14.418 3.689 11.711 1.00 96.06 92 THR A C 1
ATOM 737 O O . THR A 1 92 ? -14.129 2.674 12.349 1.00 96.06 92 THR A O 1
ATOM 740 N N . PRO A 1 93 ? -14.914 3.628 10.462 1.00 97.12 93 PRO A N 1
ATOM 741 C CA . PRO A 1 93 ? -15.109 2.371 9.757 1.00 97.12 93 PRO A CA 1
ATOM 742 C C . PRO A 1 93 ? -13.764 1.782 9.329 1.00 97.12 93 PRO A C 1
ATOM 744 O O . PRO A 1 93 ? -12.897 2.486 8.790 1.00 97.12 93 PRO A O 1
ATOM 747 N N . ILE A 1 94 ? -13.608 0.482 9.558 1.00 97.31 94 ILE A N 1
ATOM 748 C CA . ILE A 1 94 ? -12.380 -0.260 9.294 1.00 97.31 94 ILE A CA 1
ATOM 749 C C . ILE A 1 94 ? -12.669 -1.461 8.393 1.00 97.31 94 ILE A C 1
ATOM 751 O O . ILE A 1 94 ? -13.712 -2.108 8.498 1.00 97.31 94 ILE A O 1
ATOM 755 N N . HIS A 1 95 ? -11.711 -1.776 7.533 1.00 96.62 95 HIS A N 1
ATOM 756 C CA . HIS A 1 95 ? -11.675 -3.018 6.768 1.00 96.62 95 HIS A CA 1
ATOM 757 C C . HIS A 1 95 ? -10.487 -3.853 7.228 1.00 96.62 95 HIS A C 1
ATOM 759 O O . HIS A 1 95 ? -9.440 -3.308 7.580 1.00 96.62 95 HIS A O 1
ATOM 765 N N . ILE A 1 96 ? -10.640 -5.168 7.235 1.00 96.69 96 ILE A N 1
ATOM 766 C CA . ILE A 1 96 ? -9.691 -6.119 7.794 1.00 96.69 96 ILE A CA 1
ATOM 767 C C . ILE A 1 96 ? -9.373 -7.157 6.725 1.00 96.69 96 ILE A C 1
ATOM 769 O O . ILE A 1 96 ? -10.244 -7.752 6.090 1.00 96.69 96 ILE A O 1
ATOM 773 N N . LYS A 1 97 ? -8.082 -7.377 6.491 1.00 96.12 97 LYS A N 1
ATOM 774 C CA . LYS A 1 97 ? -7.597 -8.340 5.505 1.00 96.12 97 LYS A CA 1
ATOM 775 C C . LYS A 1 97 ? -6.492 -9.188 6.096 1.00 96.12 97 LYS A C 1
ATOM 777 O O . LYS A 1 97 ? -5.486 -8.658 6.546 1.00 96.12 97 LYS A O 1
ATOM 782 N N . VAL A 1 98 ? -6.633 -10.503 5.974 1.00 95.94 98 VAL A N 1
ATOM 783 C CA . VAL A 1 98 ? -5.541 -11.460 6.174 1.00 95.94 98 VAL A CA 1
ATOM 784 C C . VAL A 1 98 ? -5.040 -11.888 4.798 1.00 95.94 98 VAL A C 1
ATOM 786 O O . VAL A 1 98 ? -5.796 -12.444 3.997 1.00 95.94 98 VAL A O 1
ATOM 789 N N . ILE A 1 99 ? -3.778 -11.595 4.478 1.00 95.06 99 ILE A N 1
ATOM 790 C CA . ILE A 1 99 ? -3.212 -11.845 3.148 1.00 95.06 99 ILE A CA 1
ATOM 791 C C . ILE A 1 99 ? -1.991 -12.759 3.194 1.00 95.06 99 ILE A C 1
ATOM 793 O O . ILE A 1 99 ? -1.129 -12.667 4.063 1.00 95.06 99 ILE A O 1
ATOM 797 N N . GLY A 1 100 ? -1.906 -13.649 2.207 1.00 93.31 100 GLY A N 1
ATOM 798 C CA . GLY A 1 100 ? -0.765 -14.539 2.020 1.00 93.31 100 GLY A CA 1
ATOM 799 C C . GLY A 1 100 ? 0.394 -13.892 1.268 1.00 93.31 100 GLY A C 1
ATOM 800 O O . GLY A 1 100 ? 0.214 -12.962 0.475 1.00 93.31 100 GLY A O 1
ATOM 801 N N . ARG A 1 101 ? 1.593 -14.444 1.460 1.00 87.56 101 ARG A N 1
ATOM 802 C CA . ARG A 1 101 ? 2.782 -14.073 0.687 1.00 87.56 101 ARG A CA 1
ATOM 803 C C . ARG A 1 101 ? 2.667 -14.584 -0.753 1.00 87.56 101 ARG A C 1
ATOM 805 O O . ARG A 1 101 ? 2.337 -15.746 -0.985 1.00 87.56 101 ARG A O 1
ATOM 812 N N . HIS A 1 102 ? 2.948 -13.735 -1.743 1.00 82.94 102 HIS A N 1
ATOM 813 C CA . HIS A 1 102 ? 3.093 -14.182 -3.132 1.00 82.94 102 HIS A CA 1
ATOM 814 C C . HIS A 1 102 ? 4.471 -14.821 -3.361 1.00 82.94 102 HIS A C 1
ATOM 816 O O . HIS A 1 102 ? 5.442 -14.500 -2.681 1.00 82.94 102 HIS A O 1
ATOM 822 N N . MET A 1 103 ? 4.596 -15.634 -4.420 1.00 71.31 103 MET A N 1
ATOM 823 C CA . MET A 1 103 ? 5.852 -16.304 -4.814 1.00 71.31 103 MET A CA 1
ATOM 824 C C . MET A 1 103 ? 7.054 -15.365 -5.026 1.00 71.31 103 MET A C 1
ATOM 826 O O . MET A 1 103 ? 8.197 -15.802 -5.007 1.00 71.31 103 MET A O 1
ATOM 830 N N . ASN A 1 104 ? 6.817 -14.076 -5.270 1.00 73.50 104 ASN A N 1
ATOM 831 C CA . ASN A 1 104 ? 7.869 -13.072 -5.428 1.00 73.50 104 ASN A CA 1
ATOM 832 C C . ASN A 1 104 ? 8.273 -12.398 -4.099 1.00 73.50 104 ASN A C 1
ATOM 834 O O . ASN A 1 104 ? 8.959 -11.378 -4.145 1.00 73.50 104 ASN A O 1
ATOM 838 N N . GLY A 1 105 ? 7.789 -12.896 -2.958 1.00 76.31 105 GLY A N 1
ATOM 839 C CA . GLY A 1 105 ? 8.034 -12.349 -1.621 1.00 76.31 105 GLY A CA 1
ATOM 840 C C . GLY A 1 105 ? 7.234 -11.089 -1.273 1.00 76.31 105 GLY A C 1
ATOM 841 O O . GLY A 1 105 ? 7.330 -10.612 -0.151 1.00 76.31 105 GLY A O 1
ATOM 842 N N . SER A 1 106 ? 6.443 -10.532 -2.202 1.00 86.12 106 SER A N 1
ATOM 843 C CA . SER A 1 106 ? 5.555 -9.395 -1.899 1.00 86.12 106 SER A CA 1
ATOM 844 C C . SER A 1 106 ? 4.209 -9.871 -1.368 1.00 86.12 106 SER A C 1
ATOM 846 O O . SER A 1 106 ? 3.765 -10.959 -1.730 1.00 86.12 106 SER A O 1
ATOM 848 N N . PHE A 1 107 ? 3.509 -9.030 -0.619 1.00 90.19 107 PHE A N 1
ATOM 849 C CA . PHE A 1 107 ? 2.112 -9.262 -0.278 1.00 90.19 107 PHE A CA 1
ATOM 850 C C . PHE A 1 107 ? 1.223 -8.438 -1.204 1.00 90.19 107 PHE A C 1
ATOM 852 O O . PHE A 1 107 ? 1.518 -7.278 -1.509 1.00 90.19 107 PHE A O 1
ATOM 859 N N . ARG A 1 108 ? 0.150 -9.052 -1.698 1.00 90.38 108 ARG A N 1
ATOM 860 C CA . ARG A 1 108 ? -0.828 -8.388 -2.560 1.00 90.38 108 ARG A CA 1
ATOM 861 C C . ARG A 1 108 ? -2.185 -8.453 -1.906 1.00 90.38 108 ARG A C 1
ATOM 863 O O . ARG A 1 108 ? -2.633 -9.535 -1.539 1.00 90.38 108 ARG A O 1
ATOM 870 N N . CYS A 1 109 ? -2.821 -7.301 -1.783 1.00 91.19 109 CYS A N 1
ATOM 871 C CA . CYS A 1 109 ? -4.167 -7.208 -1.266 1.00 91.19 109 CYS A CA 1
ATOM 872 C C . CYS A 1 109 ? -5.093 -6.729 -2.370 1.00 91.19 109 CYS A C 1
ATOM 874 O O . CYS A 1 109 ? -4.944 -5.622 -2.891 1.00 91.19 109 CYS A O 1
ATOM 876 N N . HIS A 1 110 ? -6.066 -7.571 -2.692 1.00 89.50 110 HIS A N 1
ATOM 877 C CA . HIS A 1 110 ? -7.224 -7.150 -3.454 1.00 89.50 110 HIS A CA 1
ATOM 878 C C . HIS A 1 110 ? -8.235 -6.551 -2.486 1.00 89.50 110 HIS A C 1
ATOM 880 O O . HIS A 1 110 ? -8.804 -7.259 -1.652 1.00 89.50 110 HIS A O 1
ATOM 886 N N . ILE A 1 111 ? -8.449 -5.249 -2.614 1.00 87.12 111 ILE A N 1
ATOM 887 C CA . ILE A 1 111 ? -9.429 -4.526 -1.818 1.00 87.12 111 ILE A CA 1
ATOM 888 C C . ILE A 1 111 ? -10.710 -4.446 -2.650 1.00 87.12 111 ILE A C 1
ATOM 890 O O . ILE A 1 111 ? -10.669 -4.084 -3.828 1.00 87.12 111 ILE A O 1
ATOM 894 N N . GLY A 1 112 ? -11.832 -4.845 -2.061 1.00 82.81 112 GLY A N 1
ATOM 895 C CA . GLY A 1 112 ? -13.136 -4.869 -2.714 1.00 82.81 112 GLY A CA 1
ATOM 896 C C . GLY A 1 112 ? -14.109 -5.799 -1.996 1.00 82.81 112 GLY A C 1
ATOM 897 O O . GLY A 1 112 ? -13.711 -6.590 -1.135 1.00 82.81 112 GLY A O 1
ATOM 898 N N . THR A 1 113 ? -15.376 -5.719 -2.390 1.00 78.50 113 THR A N 1
ATOM 899 C CA . THR A 1 113 ? -16.460 -6.536 -1.841 1.00 78.50 113 THR A CA 1
ATOM 900 C C . THR A 1 113 ? -16.611 -7.828 -2.655 1.00 78.50 113 THR A C 1
ATOM 902 O O . THR A 1 113 ? -16.666 -7.817 -3.887 1.00 78.50 113 THR A O 1
ATOM 905 N N . GLY A 1 114 ? -16.623 -8.978 -1.974 1.00 69.69 114 GLY A N 1
ATOM 906 C CA . GLY A 1 114 ? -16.882 -10.290 -2.582 1.00 69.69 114 GLY A CA 1
ATOM 907 C C . GLY A 1 114 ? -15.825 -10.828 -3.569 1.00 69.69 114 GLY A C 1
ATOM 908 O O . GLY A 1 114 ? -14.690 -10.359 -3.658 1.00 69.69 114 GLY A O 1
ATOM 909 N N . LYS A 1 115 ? -16.203 -11.884 -4.313 1.00 58.78 115 LYS A N 1
ATOM 910 C CA . LYS A 1 115 ? -15.329 -12.608 -5.271 1.00 58.78 115 LYS A CA 1
ATOM 911 C C . LYS A 1 115 ? -15.104 -11.852 -6.591 1.00 58.78 115 LYS A C 1
ATOM 913 O O . LYS A 1 115 ? -14.109 -12.090 -7.283 1.00 58.78 115 LYS A O 1
ATOM 918 N N . ALA A 1 116 ? -16.006 -10.933 -6.930 1.00 53.00 116 ALA A N 1
ATOM 919 C CA . ALA A 1 116 ? -15.955 -10.095 -8.123 1.00 53.00 116 ALA A CA 1
ATOM 920 C C . ALA A 1 116 ? -15.554 -8.664 -7.745 1.00 53.00 116 ALA A C 1
ATOM 922 O O . ALA A 1 116 ? -16.292 -7.725 -8.024 1.00 53.00 116 ALA A O 1
ATOM 923 N N . SER A 1 117 ? -14.403 -8.512 -7.074 1.00 66.19 117 SER A N 1
ATOM 924 C CA . SER A 1 117 ? -13.952 -7.218 -6.559 1.00 66.19 117 SER A CA 1
ATOM 925 C C . SER A 1 117 ? -13.931 -6.171 -7.668 1.00 66.19 117 SER A C 1
ATOM 927 O O . SER A 1 117 ? -13.088 -6.184 -8.567 1.00 66.19 117 SER A O 1
ATOM 929 N N . ARG A 1 118 ? -14.912 -5.276 -7.630 1.00 81.00 118 ARG A N 1
ATOM 930 C CA . ARG A 1 118 ? -14.934 -4.116 -8.504 1.00 81.00 118 ARG A CA 1
ATOM 931 C C . ARG A 1 118 ? -13.894 -3.100 -8.027 1.00 81.00 118 ARG A C 1
ATOM 933 O O . ARG A 1 118 ? -13.471 -3.154 -6.870 1.00 81.00 118 ARG A O 1
ATOM 940 N N . PRO A 1 119 ? -13.466 -2.189 -8.905 1.00 82.12 119 PRO A N 1
ATOM 941 C CA . PRO A 1 119 ? -12.737 -1.005 -8.479 1.00 82.12 119 PRO A CA 1
ATOM 942 C C . PRO A 1 119 ? -13.451 -0.262 -7.342 1.00 82.12 119 PRO A C 1
ATOM 944 O O . PRO A 1 119 ? -14.667 -0.057 -7.403 1.00 82.12 119 PRO A O 1
ATOM 947 N N . ILE A 1 120 ? -12.684 0.123 -6.321 1.00 87.81 120 ILE A N 1
ATOM 948 C CA . ILE A 1 120 ? -13.164 0.952 -5.210 1.00 87.81 120 ILE A CA 1
ATOM 949 C C . ILE A 1 120 ? -13.118 2.415 -5.627 1.00 87.81 120 ILE A C 1
ATOM 951 O O . ILE A 1 120 ? -12.136 2.868 -6.214 1.00 87.81 120 ILE A O 1
ATOM 955 N N . GLN A 1 121 ? -14.161 3.157 -5.291 1.00 89.81 121 GLN A N 1
ATOM 956 C CA . GLN A 1 121 ? -14.269 4.588 -5.518 1.00 89.81 121 GLN A CA 1
ATOM 957 C C . GLN A 1 121 ? -13.866 5.386 -4.268 1.00 89.81 121 GLN A C 1
ATOM 959 O O . GLN A 1 121 ? -13.913 4.900 -3.139 1.00 89.81 121 GLN A O 1
ATOM 964 N N . SER A 1 122 ? -13.449 6.639 -4.456 1.00 90.81 122 SER A N 1
ATOM 965 C CA . SER A 1 122 ? -12.976 7.497 -3.356 1.00 90.81 122 SER A CA 1
ATOM 966 C C . SER A 1 122 ? -14.070 7.771 -2.318 1.00 90.81 122 SER A C 1
ATOM 968 O O . SER A 1 122 ? -13.819 7.676 -1.122 1.00 90.81 122 SER A O 1
ATOM 970 N N . ASN A 1 123 ? -15.302 8.028 -2.760 1.00 91.06 123 ASN A N 1
ATOM 971 C CA . ASN A 1 123 ? -16.468 8.185 -1.882 1.00 91.06 123 ASN A CA 1
ATOM 972 C C . ASN A 1 123 ? -16.701 6.955 -0.985 1.00 91.06 123 ASN A C 1
ATOM 974 O O . ASN A 1 123 ? -17.094 7.114 0.166 1.00 91.06 123 ASN A O 1
ATOM 978 N N . GLU A 1 124 ? -16.421 5.742 -1.457 1.00 92.19 124 GLU A N 1
ATOM 979 C CA . GLU A 1 124 ? -16.548 4.534 -0.637 1.00 92.19 124 GLU A CA 1
ATOM 980 C C . GLU A 1 124 ? -15.495 4.468 0.467 1.00 92.19 124 GLU A C 1
ATOM 982 O O . GLU A 1 124 ? -15.805 4.047 1.578 1.00 92.19 124 GLU A O 1
ATOM 987 N N . LEU A 1 125 ? -14.270 4.942 0.207 1.00 91.50 125 LEU A N 1
ATOM 988 C CA . LEU A 1 125 ? -13.254 5.068 1.256 1.00 91.50 125 LEU A CA 1
ATOM 989 C C . LEU A 1 125 ? -13.733 5.998 2.375 1.00 91.50 125 LEU A C 1
ATOM 991 O O . LEU A 1 125 ? -13.592 5.672 3.550 1.00 91.50 125 LEU A O 1
ATOM 995 N N . PHE A 1 126 ? -14.338 7.133 2.009 1.00 90.94 126 PHE A N 1
ATOM 996 C CA . PHE A 1 126 ? -14.813 8.131 2.971 1.00 90.94 126 PHE A CA 1
ATOM 997 C C . PHE A 1 126 ? -15.879 7.574 3.920 1.00 90.94 126 PHE A C 1
ATOM 999 O O . PHE A 1 126 ? -15.810 7.811 5.129 1.00 90.94 126 PHE A O 1
ATOM 1006 N N . HIS A 1 127 ? -16.853 6.847 3.363 1.00 91.31 127 HIS A N 1
ATOM 1007 C CA . HIS A 1 127 ? -18.036 6.399 4.097 1.00 91.31 127 HIS A CA 1
ATOM 1008 C C . HIS A 1 127 ? -17.882 5.007 4.721 1.00 91.31 127 HIS A C 1
ATOM 1010 O O . HIS A 1 127 ? -18.445 4.763 5.781 1.00 91.31 127 HIS A O 1
ATOM 1016 N N . GLN A 1 128 ? -17.143 4.093 4.083 1.00 94.12 128 GLN A N 1
ATOM 1017 C CA . GLN A 1 128 ? -17.156 2.669 4.444 1.00 94.12 128 GLN A CA 1
ATOM 1018 C C . GLN A 1 128 ? -15.792 2.118 4.867 1.00 94.12 128 GLN A C 1
ATOM 1020 O O . GLN A 1 128 ? -15.714 1.041 5.449 1.00 94.12 128 GLN A O 1
ATOM 1025 N N . MET A 1 129 ? -14.683 2.789 4.579 1.00 94.88 129 MET A N 1
ATOM 1026 C CA . MET A 1 129 ? -13.375 2.195 4.843 1.00 94.88 129 MET A CA 1
ATOM 1027 C C . MET A 1 129 ? -12.353 3.288 5.060 1.00 94.88 129 MET A C 1
ATOM 1029 O O . MET A 1 129 ? -11.547 3.535 4.173 1.00 94.88 129 MET A O 1
ATOM 1033 N N . ARG A 1 130 ? -12.374 3.943 6.222 1.00 96.38 130 ARG A N 1
ATOM 1034 C CA . ARG A 1 130 ? -11.397 4.989 6.561 1.00 96.38 130 ARG A CA 1
ATOM 1035 C C . ARG A 1 130 ? -10.055 4.402 6.984 1.00 96.38 130 ARG A C 1
ATOM 1037 O O . ARG A 1 130 ? -9.006 4.977 6.698 1.00 96.38 130 ARG A O 1
ATOM 1044 N N . LEU A 1 131 ? -10.083 3.243 7.635 1.00 97.88 131 LEU A N 1
ATOM 1045 C CA . LEU A 1 131 ? -8.897 2.502 8.058 1.00 97.88 131 LEU A CA 1
ATOM 1046 C C . LEU A 1 131 ? -8.870 1.117 7.411 1.00 97.88 131 LEU A C 1
ATOM 1048 O O . LEU A 1 131 ? -9.912 0.518 7.143 1.00 97.88 131 LEU A O 1
ATOM 1052 N N . LEU A 1 132 ? -7.666 0.608 7.165 1.00 97.81 132 LEU A N 1
ATOM 1053 C CA . LEU A 1 132 ? -7.440 -0.756 6.694 1.00 97.81 132 LEU A CA 1
ATOM 1054 C C . LEU A 1 132 ? -6.393 -1.437 7.580 1.00 97.81 132 LEU A C 1
ATOM 1056 O O . LEU A 1 132 ? -5.260 -0.962 7.673 1.00 97.81 132 LEU A O 1
ATOM 1060 N N . ALA A 1 133 ? -6.781 -2.557 8.189 1.00 98.19 133 ALA A N 1
ATOM 1061 C CA . ALA A 1 133 ? -5.907 -3.492 8.886 1.00 98.19 133 ALA A CA 1
ATOM 1062 C C . ALA A 1 133 ? -5.505 -4.624 7.930 1.00 98.19 133 ALA A C 1
ATOM 1064 O O . ALA A 1 133 ? -6.362 -5.302 7.361 1.00 98.19 133 ALA A O 1
ATOM 1065 N N . VAL A 1 134 ? -4.205 -4.829 7.734 1.00 97.69 134 VAL A N 1
ATOM 1066 C CA . VAL A 1 134 ? -3.655 -5.872 6.862 1.00 97.69 134 VAL A CA 1
ATOM 1067 C C . VAL A 1 134 ? -2.719 -6.763 7.660 1.00 97.69 134 VAL A C 1
ATOM 1069 O O . VAL A 1 134 ? -1.582 -6.384 7.939 1.00 97.69 134 VAL A O 1
ATOM 1072 N N . PHE A 1 135 ? -3.197 -7.959 7.972 1.00 97.88 135 PHE A N 1
ATOM 1073 C CA . PHE A 1 135 ? -2.448 -9.032 8.607 1.00 97.88 135 PHE A CA 1
ATOM 1074 C C . PHE A 1 135 ? -1.796 -9.926 7.551 1.00 97.88 135 PHE A C 1
ATOM 1076 O O . PHE A 1 135 ? -2.361 -10.166 6.479 1.00 97.88 135 PHE A O 1
ATOM 1083 N N . PHE A 1 136 ? -0.601 -10.433 7.843 1.00 96.38 136 PHE A N 1
ATOM 1084 C CA . PHE A 1 136 ? 0.174 -11.241 6.903 1.00 96.38 136 PHE A CA 1
ATOM 1085 C C . PHE A 1 136 ? 0.247 -12.686 7.375 1.00 96.38 136 PHE A C 1
ATOM 1087 O O . PHE A 1 136 ? 0.627 -12.937 8.509 1.00 96.38 136 PHE A O 1
ATOM 1094 N N . LYS A 1 137 ? -0.037 -13.660 6.512 1.00 95.94 137 LYS A N 1
ATOM 1095 C CA . LYS A 1 137 ? 0.251 -15.066 6.831 1.00 95.94 137 LYS A CA 1
ATOM 1096 C C . LYS A 1 137 ? 1.763 -15.290 6.881 1.00 95.94 137 LYS A C 1
ATOM 1098 O O . LYS A 1 137 ? 2.472 -14.813 5.993 1.00 95.94 137 LYS A O 1
ATOM 1103 N N . ALA A 1 138 ? 2.237 -16.021 7.889 1.00 90.12 138 ALA A N 1
ATOM 1104 C CA . ALA A 1 138 ? 3.662 -16.166 8.196 1.00 90.12 138 ALA A CA 1
ATOM 1105 C C . ALA A 1 138 ? 4.454 -16.874 7.079 1.00 90.12 138 ALA A C 1
ATOM 1107 O O . ALA A 1 138 ? 5.591 -16.510 6.788 1.00 90.12 138 ALA A O 1
ATOM 1108 N N . GLU A 1 139 ? 3.840 -17.851 6.408 1.00 85.69 139 GLU A N 1
ATOM 1109 C CA . GLU A 1 139 ? 4.530 -18.692 5.423 1.00 85.69 139 GLU A CA 1
ATOM 1110 C C . GLU A 1 139 ? 3.919 -18.581 4.023 1.00 85.69 139 GLU A C 1
ATOM 1112 O O . GLU A 1 139 ? 4.488 -17.981 3.107 1.00 85.69 139 GLU A O 1
ATOM 1117 N N . ASN A 1 140 ? 2.741 -19.178 3.841 1.00 84.06 140 ASN A N 1
ATOM 1118 C CA . ASN A 1 140 ? 2.048 -19.280 2.564 1.00 84.06 140 ASN A CA 1
ATOM 1119 C C . ASN A 1 140 ? 0.574 -18.868 2.713 1.00 84.06 140 ASN A C 1
ATOM 1121 O O . ASN A 1 140 ? 0.061 -18.695 3.817 1.00 84.06 140 ASN A O 1
ATOM 1125 N N . SER A 1 141 ? -0.134 -18.707 1.593 1.00 82.38 141 SER A N 1
ATOM 1126 C CA . SER A 1 141 ? -1.537 -18.266 1.597 1.00 82.38 141 SER A CA 1
ATOM 1127 C C . SER A 1 141 ? -2.512 -19.226 2.293 1.00 82.38 141 SER A C 1
ATOM 1129 O O . SER A 1 141 ? -3.602 -18.804 2.682 1.00 82.38 141 SER A O 1
ATOM 1131 N N . LYS A 1 142 ? -2.129 -20.493 2.476 1.00 87.88 142 LYS A N 1
ATOM 1132 C CA . LYS A 1 142 ? -2.925 -21.525 3.152 1.00 87.88 142 LYS A CA 1
ATOM 1133 C C . LYS A 1 142 ? -2.559 -21.702 4.626 1.00 87.88 142 LYS A C 1
ATOM 1135 O O . LYS A 1 142 ? -3.257 -22.434 5.312 1.00 87.88 142 LYS A O 1
ATOM 1140 N N . SER A 1 143 ? -1.508 -21.042 5.109 1.00 91.25 143 SER A N 1
ATOM 1141 C CA . SER A 1 143 ? -1.091 -21.144 6.505 1.00 91.25 143 SER A CA 1
ATOM 1142 C C . SER A 1 143 ? -2.202 -20.640 7.431 1.00 91.25 143 SER A C 1
ATOM 1144 O O . SER A 1 143 ? -2.860 -19.641 7.120 1.00 91.25 143 SER A O 1
ATOM 1146 N N . GLN A 1 144 ? -2.411 -21.351 8.537 1.00 96.06 144 GLN A N 1
ATOM 1147 C CA . GLN A 1 144 ? -3.236 -20.916 9.671 1.00 96.06 144 GLN A CA 1
ATOM 1148 C C . GLN A 1 144 ? -2.437 -20.032 10.636 1.00 96.06 144 GLN A C 1
ATOM 1150 O O . GLN A 1 144 ? -2.958 -19.587 11.647 1.00 96.06 144 GLN A O 1
ATOM 1155 N N . LEU A 1 145 ? -1.159 -19.790 10.341 1.00 96.75 145 LEU A N 1
ATOM 1156 C CA . LEU A 1 145 ? -0.288 -18.959 11.148 1.00 96.75 145 LEU A CA 1
ATOM 1157 C C . LEU A 1 145 ? -0.175 -17.569 10.527 1.00 96.75 145 LEU A C 1
ATOM 1159 O O . LEU A 1 145 ? 0.167 -17.399 9.349 1.00 96.75 145 LEU A O 1
ATOM 1163 N N . VAL A 1 146 ? -0.440 -16.568 11.350 1.00 97.38 146 VAL A N 1
ATOM 1164 C CA . VAL A 1 146 ? -0.421 -15.149 11.021 1.00 97.38 146 VAL A CA 1
ATOM 1165 C C . VAL A 1 146 ? 0.774 -14.509 11.720 1.00 97.38 146 VAL A C 1
ATOM 1167 O O . VAL A 1 146 ? 1.050 -14.755 12.891 1.00 97.38 146 VAL A O 1
ATOM 1170 N N . SER A 1 147 ? 1.531 -13.711 10.978 1.00 96.38 147 SER A N 1
ATOM 1171 C CA . SER A 1 147 ? 2.593 -12.867 11.513 1.00 96.38 147 SER A CA 1
ATOM 1172 C C . SER A 1 147 ? 2.008 -11.905 12.552 1.00 96.38 147 SER A C 1
ATOM 1174 O O . SER A 1 147 ? 0.988 -11.276 12.263 1.00 96.38 147 SER A O 1
ATOM 1176 N N . PRO A 1 148 ? 2.656 -11.725 13.716 1.00 96.94 148 PRO A N 1
ATOM 1177 C CA . PRO A 1 148 ? 2.213 -10.727 14.684 1.00 96.94 148 PRO A CA 1
ATOM 1178 C C . PRO A 1 148 ? 2.410 -9.301 14.158 1.00 96.94 148 PRO A C 1
ATOM 1180 O O . PRO A 1 148 ? 1.721 -8.383 14.595 1.00 96.94 148 PRO A O 1
ATOM 1183 N N . GLU A 1 149 ? 3.319 -9.105 13.195 1.00 97.25 149 GLU A N 1
ATOM 1184 C CA . GLU A 1 149 ? 3.448 -7.839 12.484 1.00 97.25 149 GLU A CA 1
ATOM 1185 C C . GLU A 1 149 ? 2.326 -7.655 11.462 1.00 97.25 149 GLU A C 1
ATOM 1187 O O . GLU A 1 149 ? 2.063 -8.548 10.651 1.00 97.25 149 GLU A O 1
ATOM 1192 N N . PHE A 1 150 ? 1.729 -6.466 11.443 1.00 97.94 150 PHE A N 1
ATOM 1193 C CA . PHE A 1 150 ? 0.654 -6.092 10.526 1.00 97.94 150 PHE A CA 1
ATOM 1194 C C . PHE A 1 150 ? 0.723 -4.598 10.177 1.00 97.94 150 PHE A C 1
ATOM 1196 O O . PHE A 1 150 ? 1.518 -3.846 10.749 1.00 97.94 150 PHE A O 1
ATOM 1203 N N . ILE A 1 151 ? -0.071 -4.156 9.199 1.00 98.12 151 ILE A N 1
ATOM 1204 C CA . ILE A 1 151 ? -0.168 -2.736 8.824 1.00 98.12 151 ILE A CA 1
ATOM 1205 C C . ILE A 1 151 ? -1.571 -2.222 9.135 1.00 98.12 151 ILE A C 1
ATOM 1207 O O . ILE A 1 151 ? -2.549 -2.830 8.711 1.00 98.12 151 ILE A O 1
ATOM 1211 N N . PHE A 1 152 ? -1.670 -1.080 9.812 1.00 98.38 152 PHE A N 1
ATOM 1212 C CA . PHE A 1 152 ? -2.932 -0.409 10.123 1.00 98.38 152 PHE A CA 1
ATOM 1213 C C . PHE A 1 152 ? -2.860 1.068 9.753 1.00 98.38 152 PHE A C 1
ATOM 1215 O O . PHE A 1 152 ? -2.160 1.841 10.403 1.00 98.38 152 PHE A O 1
ATOM 1222 N N . PHE A 1 153 ? -3.532 1.456 8.669 1.00 98.31 153 PHE A N 1
ATOM 1223 C CA . PHE A 1 153 ? -3.277 2.747 8.027 1.00 98.31 153 PHE A CA 1
ATOM 1224 C C . PHE A 1 153 ? -4.542 3.429 7.489 1.00 98.31 153 PHE A C 1
ATOM 1226 O O . PHE A 1 153 ? -5.523 2.750 7.166 1.00 98.31 153 PHE A O 1
ATOM 1233 N N . PRO A 1 154 ? -4.516 4.768 7.330 1.00 97.88 154 PRO A N 1
ATOM 1234 C CA . PRO A 1 154 ? -5.594 5.516 6.697 1.00 97.88 154 PRO A CA 1
ATOM 1235 C C . PRO A 1 154 ? -5.682 5.192 5.207 1.00 97.88 154 PRO A C 1
ATOM 1237 O O . PRO A 1 154 ? -4.753 5.437 4.429 1.00 97.88 154 PRO A O 1
ATOM 1240 N N . THR A 1 155 ? -6.839 4.709 4.768 1.00 97.19 155 THR A N 1
ATOM 1241 C CA . THR A 1 155 ? -7.084 4.393 3.352 1.00 97.19 155 THR A CA 1
ATOM 1242 C C . THR A 1 155 ? -7.162 5.631 2.470 1.00 97.19 155 THR A C 1
ATOM 1244 O O . THR A 1 155 ? -7.117 5.505 1.250 1.00 97.19 155 THR A O 1
ATOM 1247 N N . TRP A 1 156 ? -7.189 6.829 3.053 1.00 96.25 156 TRP A N 1
ATOM 1248 C CA . TRP A 1 156 ? -6.970 8.081 2.336 1.00 96.25 156 TRP A CA 1
ATOM 1249 C C . TRP A 1 156 ? -5.695 8.029 1.472 1.00 96.25 156 TRP A C 1
ATOM 1251 O O . TRP A 1 156 ? -5.678 8.524 0.347 1.00 96.25 156 TRP A O 1
ATOM 1261 N N . LEU A 1 157 ? -4.654 7.309 1.916 1.00 95.62 157 LEU A N 1
ATOM 1262 C CA . LEU A 1 157 ? -3.455 7.063 1.108 1.00 95.62 157 LEU A CA 1
ATOM 1263 C C . LEU A 1 157 ? -3.754 6.288 -0.183 1.00 95.62 157 LEU A C 1
ATOM 1265 O O . LEU A 1 157 ? -3.090 6.489 -1.195 1.00 95.62 157 LEU A O 1
ATOM 1269 N N . LEU A 1 158 ? -4.764 5.421 -0.196 1.00 94.25 158 LEU A N 1
ATOM 1270 C CA . LEU A 1 158 ? -5.200 4.755 -1.421 1.00 94.25 158 LEU A CA 1
ATOM 1271 C C . LEU A 1 158 ? -5.769 5.770 -2.413 1.00 94.25 158 LEU A C 1
ATOM 1273 O O . LEU A 1 158 ? -5.447 5.687 -3.596 1.00 94.25 158 LEU A O 1
ATOM 1277 N N . HIS A 1 159 ? -6.542 6.750 -1.945 1.00 92.06 159 HIS A N 1
ATOM 1278 C CA . HIS A 1 159 ? -7.003 7.847 -2.793 1.00 92.06 159 HIS A CA 1
ATOM 1279 C C . HIS A 1 159 ? -5.826 8.675 -3.327 1.00 92.06 159 HIS A C 1
ATOM 1281 O O . HIS A 1 159 ? -5.686 8.811 -4.542 1.00 92.06 159 HIS A O 1
ATOM 1287 N N . LEU A 1 160 ? -4.928 9.137 -2.447 1.00 91.62 160 LEU A N 1
ATOM 1288 C CA . LEU A 1 160 ? -3.763 9.948 -2.830 1.00 91.62 160 LEU A CA 1
ATOM 1289 C C . LEU A 1 160 ? -2.902 9.252 -3.898 1.00 91.62 160 LEU A C 1
ATOM 1291 O O . LEU A 1 160 ? -2.481 9.857 -4.879 1.00 91.62 160 LEU A O 1
ATOM 1295 N N . PHE A 1 161 ? -2.664 7.950 -3.744 1.00 90.50 161 PHE A N 1
ATOM 1296 C CA . PHE A 1 161 ? -1.896 7.154 -4.704 1.00 90.50 161 PHE A CA 1
ATOM 1297 C C . PHE A 1 161 ? -2.739 6.662 -5.894 1.00 90.50 161 PHE A C 1
ATOM 1299 O O . PHE A 1 161 ? -2.298 5.794 -6.655 1.00 90.50 161 PHE A O 1
ATOM 1306 N N . ARG A 1 162 ? -3.942 7.222 -6.067 1.00 89.25 162 ARG A N 1
ATOM 1307 C CA . ARG A 1 162 ? -4.884 6.969 -7.163 1.00 89.25 162 ARG A CA 1
ATOM 1308 C C . ARG A 1 162 ? -5.248 5.497 -7.305 1.00 89.25 162 ARG A C 1
ATOM 1310 O O . ARG A 1 162 ? -5.501 4.998 -8.403 1.00 89.25 162 ARG A O 1
ATOM 1317 N N . TYR A 1 163 ? -5.283 4.776 -6.185 1.00 87.06 163 TYR A N 1
ATOM 1318 C CA . TYR A 1 163 ? -5.760 3.401 -6.148 1.00 87.06 163 TYR A CA 1
ATOM 1319 C C . TYR A 1 163 ? -7.261 3.286 -6.396 1.00 87.06 163 TYR A C 1
ATOM 1321 O O . TYR A 1 163 ? -7.687 2.204 -6.800 1.00 87.06 163 TYR A O 1
ATOM 1329 N N . THR A 1 164 ? -8.003 4.384 -6.231 1.00 85.12 164 THR A N 1
ATOM 1330 C CA . THR A 1 164 ? -9.434 4.511 -6.542 1.00 85.12 164 THR A CA 1
ATOM 1331 C C . THR A 1 164 ? -9.724 5.126 -7.909 1.00 85.12 164 THR A C 1
ATOM 1333 O O . THR A 1 164 ? -10.861 5.100 -8.371 1.00 85.12 164 THR A O 1
ATOM 1336 N N . GLU A 1 165 ? -8.710 5.650 -8.606 1.00 83.94 165 GLU A N 1
ATOM 1337 C CA . GLU A 1 165 ? -8.868 6.068 -9.997 1.00 83.94 165 GLU A CA 1
ATOM 1338 C C . GLU A 1 165 ? -8.723 4.838 -10.891 1.00 83.94 165 GLU A C 1
ATOM 1340 O O . GLU A 1 165 ? -7.657 4.208 -11.001 1.00 83.94 165 GLU A O 1
ATOM 1345 N N . HIS A 1 166 ? -9.825 4.479 -11.530 1.00 71.31 166 HIS A N 1
ATOM 1346 C CA . HIS A 1 166 ? -9.883 3.417 -12.515 1.00 71.31 166 HIS A CA 1
ATOM 1347 C C . HIS A 1 166 ? -10.393 4.027 -13.816 1.00 71.31 166 HIS A C 1
ATOM 1349 O O . HIS A 1 166 ? -11.411 4.710 -13.831 1.00 71.31 166 HIS A O 1
ATOM 1355 N N . GLY A 1 167 ? -9.647 3.829 -14.905 1.00 67.19 167 GLY A N 1
ATOM 1356 C CA . GLY A 1 167 ? -10.131 4.195 -16.236 1.00 67.19 167 GLY A CA 1
ATOM 1357 C C . GLY A 1 167 ? -11.273 3.278 -16.685 1.00 67.19 167 GLY A C 1
ATOM 1358 O O . GLY A 1 167 ? -11.799 2.487 -15.909 1.00 67.19 167 GLY A O 1
ATOM 1359 N N . SER A 1 168 ? -11.585 3.293 -17.980 1.00 55.75 168 SER A N 1
ATOM 1360 C CA . SER A 1 168 ? -12.628 2.442 -18.580 1.00 55.75 168 SER A CA 1
ATOM 1361 C C . SER A 1 168 ? -12.373 0.931 -18.477 1.00 55.75 168 SER A C 1
ATOM 1363 O O . SER A 1 168 ? -13.263 0.128 -18.741 1.00 55.75 168 SER A O 1
ATOM 1365 N N . THR A 1 169 ? -11.165 0.509 -18.097 1.00 51.78 169 THR A N 1
ATOM 1366 C CA . THR A 1 169 ? -10.871 -0.901 -17.821 1.00 51.78 169 THR A CA 1
ATOM 1367 C C . THR A 1 169 ? -11.374 -1.309 -16.433 1.00 51.78 169 THR A C 1
ATOM 1369 O O . THR A 1 169 ? -10.902 -0.726 -15.452 1.00 51.78 169 THR A O 1
ATOM 1372 N N . PRO A 1 170 ? -12.214 -2.358 -16.320 1.00 53.19 170 PRO A N 1
ATOM 1373 C CA . PRO A 1 170 ? -12.646 -2.919 -15.043 1.00 53.19 170 PRO A CA 1
ATOM 1374 C C . PRO A 1 170 ? -11.437 -3.531 -14.325 1.00 53.19 170 PRO A C 1
ATOM 1376 O O . PRO A 1 170 ? -11.044 -4.671 -14.561 1.00 53.19 170 PRO A O 1
ATOM 1379 N N . GLY A 1 171 ? -10.765 -2.725 -13.508 1.00 62.66 171 GLY A N 1
ATOM 1380 C CA . GLY A 1 171 ? -9.564 -3.115 -12.780 1.00 62.66 171 GLY A CA 1
ATOM 1381 C C . GLY A 1 171 ? -9.861 -3.304 -11.303 1.00 62.66 171 GLY A C 1
ATOM 1382 O O . GLY A 1 171 ? -10.494 -2.454 -10.695 1.00 62.66 171 GLY A O 1
ATOM 1383 N N . ARG A 1 172 ? -9.343 -4.377 -10.706 1.00 75.25 172 ARG A N 1
ATOM 1384 C CA . ARG A 1 172 ? -9.363 -4.568 -9.249 1.00 75.25 172 ARG A CA 1
ATOM 1385 C C . ARG A 1 172 ? -8.428 -3.564 -8.573 1.00 75.25 172 ARG A C 1
ATOM 1387 O O . ARG A 1 172 ? -7.354 -3.267 -9.108 1.00 75.25 172 ARG A O 1
ATOM 1394 N N . THR A 1 173 ? -8.784 -3.090 -7.384 1.00 83.25 173 THR A N 1
ATOM 1395 C CA . THR A 1 173 ? -7.862 -2.335 -6.528 1.00 83.25 173 THR A CA 1
ATOM 1396 C C . THR A 1 173 ? -6.856 -3.315 -5.907 1.00 83.25 173 THR A C 1
ATOM 1398 O O . THR A 1 173 ? -7.160 -3.996 -4.934 1.00 83.25 173 THR A O 1
ATOM 1401 N N . ASP A 1 174 ? -5.677 -3.454 -6.527 1.00 87.88 174 ASP A N 1
ATOM 1402 C CA . ASP A 1 174 ? -4.568 -4.314 -6.065 1.00 87.88 174 ASP A CA 1
ATOM 1403 C C . ASP A 1 174 ? -3.461 -3.453 -5.445 1.00 87.88 174 ASP A C 1
ATOM 1405 O O . ASP A 1 174 ? -2.794 -2.698 -6.158 1.00 87.88 174 ASP A O 1
ATOM 1409 N N . VAL A 1 175 ? -3.272 -3.566 -4.130 1.00 92.06 175 VAL A N 1
ATOM 1410 C CA . VAL A 1 175 ? -2.240 -2.848 -3.370 1.00 92.06 175 VAL A CA 1
ATOM 1411 C C . VAL A 1 175 ? -1.108 -3.806 -3.023 1.00 92.06 175 VAL A C 1
ATOM 1413 O O . VAL A 1 175 ? -1.333 -4.924 -2.558 1.00 92.06 175 VAL A O 1
ATOM 1416 N N . ARG A 1 176 ? 0.134 -3.360 -3.241 1.00 93.88 176 ARG A N 1
ATOM 1417 C CA . ARG A 1 176 ? 1.334 -4.140 -2.916 1.00 93.88 176 ARG A CA 1
ATOM 1418 C C . ARG A 1 176 ? 1.956 -3.666 -1.614 1.00 93.88 176 ARG A C 1
ATOM 1420 O O . ARG A 1 176 ? 2.409 -2.523 -1.542 1.00 93.88 176 ARG A O 1
ATOM 1427 N N . PHE A 1 177 ? 2.072 -4.588 -0.669 1.00 95.25 177 PHE A N 1
ATOM 1428 C CA . PHE A 1 177 ? 2.789 -4.394 0.582 1.00 95.25 177 PHE A CA 1
ATOM 1429 C C . PHE A 1 177 ? 4.144 -5.105 0.518 1.00 95.25 177 PHE A C 1
ATOM 1431 O O . PHE A 1 177 ? 4.261 -6.244 0.051 1.00 95.25 177 PHE A O 1
ATOM 1438 N N . LEU A 1 178 ? 5.184 -4.397 0.937 1.00 93.62 178 LEU A N 1
ATOM 1439 C CA . LEU A 1 178 ? 6.573 -4.830 0.928 1.00 93.62 178 LEU A CA 1
ATOM 1440 C C . LEU A 1 178 ? 7.138 -4.636 2.329 1.00 93.62 178 LEU A C 1
ATOM 1442 O O . LEU A 1 178 ? 7.098 -3.525 2.845 1.00 93.62 178 LEU A O 1
ATOM 1446 N N . GLU A 1 179 ? 7.737 -5.681 2.896 1.00 91.94 179 GLU A N 1
ATOM 1447 C CA . GLU A 1 179 ? 8.490 -5.583 4.158 1.00 91.94 179 GLU A CA 1
ATOM 1448 C C . GLU A 1 179 ? 9.613 -4.546 4.046 1.00 91.94 179 GLU A C 1
ATOM 1450 O O . GLU A 1 179 ? 9.791 -3.709 4.921 1.00 91.94 179 GLU A O 1
ATOM 1455 N N . ASN A 1 180 ? 10.323 -4.543 2.914 1.00 91.25 180 ASN A N 1
ATOM 1456 C CA . ASN A 1 180 ? 11.335 -3.544 2.606 1.00 91.25 180 ASN A CA 1
ATOM 1457 C C . ASN A 1 180 ? 10.913 -2.708 1.391 1.00 91.25 180 ASN A C 1
ATOM 1459 O O . ASN A 1 180 ? 10.944 -3.177 0.245 1.00 91.25 180 ASN A O 1
ATOM 1463 N N . ALA A 1 181 ? 10.576 -1.437 1.633 1.00 91.88 181 ALA A N 1
ATOM 1464 C CA . ALA A 1 181 ? 10.180 -0.485 0.596 1.00 91.88 181 ALA A CA 1
ATOM 1465 C C . ALA A 1 181 ? 11.233 -0.359 -0.521 1.00 91.88 181 ALA A C 1
ATOM 1467 O O . ALA A 1 181 ? 10.881 -0.196 -1.694 1.00 91.88 181 ALA A O 1
ATOM 1468 N N . MET A 1 182 ? 12.526 -0.529 -0.209 1.00 90.56 182 MET A N 1
ATOM 1469 C CA . MET A 1 182 ? 13.614 -0.466 -1.190 1.00 90.56 182 MET A CA 1
ATOM 1470 C C . MET A 1 182 ? 13.476 -1.510 -2.297 1.00 90.56 182 MET A C 1
ATOM 1472 O O . MET A 1 182 ? 13.975 -1.292 -3.401 1.00 90.56 182 MET A O 1
ATOM 1476 N N . LEU A 1 183 ? 12.750 -2.608 -2.086 1.00 88.62 183 LEU A N 1
ATOM 1477 C CA . LEU A 1 183 ? 12.515 -3.622 -3.117 1.00 88.62 183 LEU A CA 1
ATOM 1478 C C . LEU A 1 183 ? 11.516 -3.179 -4.196 1.00 88.62 183 LEU A C 1
ATOM 1480 O O . LEU A 1 183 ? 11.481 -3.777 -5.276 1.00 88.62 183 LEU A O 1
ATOM 1484 N N . ALA A 1 184 ? 10.764 -2.097 -3.971 1.00 90.12 184 ALA A N 1
ATOM 1485 C CA . ALA A 1 184 ? 9.831 -1.554 -4.951 1.00 90.12 184 ALA A CA 1
ATOM 1486 C C . ALA A 1 184 ? 10.529 -1.251 -6.287 1.00 90.12 184 ALA A C 1
ATOM 1488 O O . ALA A 1 184 ? 11.677 -0.789 -6.332 1.00 90.12 184 ALA A O 1
ATOM 1489 N N . LYS A 1 185 ? 9.851 -1.487 -7.412 1.00 87.38 185 LYS A N 1
ATOM 1490 C CA . LYS A 1 185 ? 10.369 -1.097 -8.735 1.00 87.38 185 LYS A CA 1
ATOM 1491 C C . LYS A 1 185 ? 9.877 0.299 -9.094 1.00 87.38 185 LYS A C 1
ATOM 1493 O O . LYS A 1 185 ? 10.662 1.129 -9.541 1.00 87.38 185 LYS A O 1
ATOM 1498 N N . GLU A 1 186 ? 8.612 0.561 -8.814 1.00 87.56 186 GLU A N 1
ATOM 1499 C CA . GLU A 1 186 ? 7.909 1.808 -9.060 1.00 87.56 186 GLU A CA 1
ATOM 1500 C C . GLU A 1 186 ? 8.040 2.778 -7.870 1.00 87.56 186 GLU A C 1
ATOM 1502 O O . GLU A 1 186 ? 8.089 2.349 -6.717 1.00 87.56 186 GLU A O 1
ATOM 1507 N N . ASP A 1 187 ? 8.113 4.086 -8.143 1.00 87.06 187 ASP A N 1
ATOM 1508 C CA . ASP A 1 187 ? 8.311 5.114 -7.106 1.00 87.06 187 ASP A CA 1
ATOM 1509 C C . ASP A 1 187 ? 7.101 5.259 -6.173 1.00 87.06 187 ASP A C 1
ATOM 1511 O O . ASP A 1 187 ? 7.254 5.285 -4.958 1.00 87.06 187 ASP A O 1
ATOM 1515 N N . HIS A 1 188 ? 5.886 5.235 -6.723 1.00 88.56 188 HIS A N 1
ATOM 1516 C CA . HIS A 1 188 ? 4.661 5.290 -5.925 1.00 88.56 188 HIS A CA 1
ATOM 1517 C C . HIS A 1 188 ? 4.532 4.081 -4.971 1.00 88.56 188 HIS A C 1
ATOM 1519 O O . HIS A 1 188 ? 4.122 4.241 -3.828 1.00 88.56 188 HIS A O 1
ATOM 1525 N N . ILE A 1 189 ? 4.958 2.875 -5.382 1.00 91.75 189 ILE A N 1
ATOM 1526 C CA . ILE A 1 189 ? 4.990 1.705 -4.482 1.00 91.75 189 ILE A CA 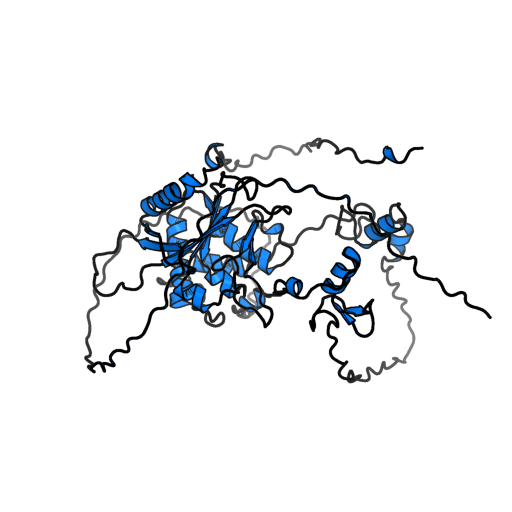1
ATOM 1527 C C . ILE A 1 189 ? 6.041 1.897 -3.386 1.00 91.75 189 ILE A C 1
ATOM 1529 O O . ILE A 1 189 ? 5.769 1.554 -2.238 1.00 91.75 189 ILE A O 1
ATOM 1533 N N . TYR A 1 190 ? 7.216 2.447 -3.723 1.00 93.44 190 TYR A N 1
ATOM 1534 C CA . TYR A 1 190 ? 8.246 2.781 -2.735 1.00 93.44 190 TYR A CA 1
ATOM 1535 C C . TYR A 1 190 ? 7.696 3.748 -1.682 1.00 93.44 190 TYR A C 1
ATOM 1537 O O . TYR A 1 190 ? 7.749 3.431 -0.503 1.00 93.44 190 TYR A O 1
ATOM 1545 N N . ARG A 1 191 ? 7.134 4.888 -2.103 1.00 93.81 191 ARG A N 1
ATOM 1546 C CA . ARG A 1 191 ? 6.648 5.939 -1.195 1.00 93.81 191 ARG A CA 1
ATOM 1547 C C . ARG A 1 191 ? 5.532 5.450 -0.289 1.00 93.81 191 ARG A C 1
ATOM 1549 O O . ARG A 1 191 ? 5.617 5.662 0.915 1.00 93.81 191 ARG A O 1
ATOM 1556 N N . LEU A 1 192 ? 4.539 4.751 -0.849 1.00 95.19 192 LEU A N 1
ATOM 1557 C CA . LEU A 1 192 ? 3.466 4.167 -0.048 1.00 95.19 192 LEU A CA 1
ATOM 1558 C C . LEU A 1 192 ? 4.057 3.230 1.008 1.00 95.19 192 LEU A C 1
ATOM 1560 O O . LEU A 1 192 ? 3.828 3.430 2.189 1.00 95.19 192 LEU A O 1
ATOM 1564 N N . ASN A 1 193 ? 4.884 2.260 0.610 1.00 96.12 193 ASN A N 1
ATOM 1565 C CA . ASN A 1 193 ? 5.463 1.314 1.566 1.00 96.12 193 ASN A CA 1
ATOM 1566 C C . ASN A 1 193 ? 6.435 1.968 2.554 1.00 96.12 193 ASN A C 1
ATOM 1568 O O . ASN A 1 193 ? 6.557 1.484 3.671 1.00 96.12 193 ASN A O 1
ATOM 1572 N N . ASN A 1 194 ? 7.109 3.055 2.178 1.00 96.25 194 ASN A N 1
ATOM 1573 C CA . ASN A 1 194 ? 7.940 3.828 3.095 1.00 96.25 194 ASN A CA 1
ATOM 1574 C C . ASN A 1 194 ? 7.077 4.437 4.207 1.00 96.25 194 ASN A C 1
ATOM 1576 O O . ASN A 1 194 ? 7.327 4.192 5.378 1.00 96.25 194 ASN A O 1
ATOM 1580 N N . VAL A 1 195 ? 5.994 5.128 3.838 1.00 97.38 195 VAL A N 1
ATOM 1581 C CA . VAL A 1 195 ? 5.018 5.670 4.795 1.00 97.38 195 VAL A CA 1
ATOM 1582 C C . VAL A 1 195 ? 4.419 4.563 5.665 1.00 97.38 195 VAL A C 1
ATOM 1584 O O . VAL A 1 195 ? 4.411 4.682 6.887 1.00 97.38 195 VAL A O 1
ATOM 1587 N N . LEU A 1 196 ? 3.951 3.474 5.048 1.00 97.50 196 LEU A N 1
ATOM 1588 C CA . LEU A 1 196 ? 3.311 2.370 5.764 1.00 97.50 196 LEU A CA 1
ATOM 1589 C C . LEU A 1 196 ? 4.252 1.707 6.771 1.00 97.50 196 LEU A C 1
ATOM 1591 O O . LEU A 1 196 ? 3.869 1.513 7.919 1.00 97.50 196 LEU A O 1
ATOM 1595 N N . ASN A 1 197 ? 5.481 1.389 6.366 1.00 96.56 197 ASN A N 1
ATOM 1596 C CA . ASN A 1 197 ? 6.426 0.708 7.246 1.00 96.56 197 ASN A CA 1
ATOM 1597 C C . ASN A 1 197 ? 6.955 1.618 8.359 1.00 96.56 197 ASN A C 1
ATOM 1599 O O . ASN A 1 197 ? 7.234 1.121 9.444 1.00 96.56 197 ASN A O 1
ATOM 1603 N N . THR A 1 198 ? 7.067 2.928 8.121 1.00 97.06 198 THR A N 1
ATOM 1604 C CA . THR A 1 198 ? 7.533 3.873 9.144 1.00 97.06 198 THR A CA 1
ATOM 1605 C C . THR A 1 198 ? 6.428 4.235 10.140 1.00 97.06 198 THR A C 1
ATOM 1607 O O . THR A 1 198 ? 6.655 4.166 11.345 1.00 97.06 198 THR A O 1
ATOM 1610 N N . LEU A 1 199 ? 5.225 4.585 9.672 1.00 97.62 199 LEU A N 1
ATOM 1611 C CA . LEU A 1 199 ? 4.167 5.136 10.536 1.00 97.62 199 LEU A CA 1
ATOM 1612 C C . LEU A 1 199 ? 3.105 4.132 10.967 1.00 97.62 199 LEU A C 1
ATOM 1614 O O . LEU A 1 199 ? 2.462 4.336 11.988 1.00 97.62 199 LEU A O 1
ATOM 1618 N N . PHE A 1 200 ? 2.890 3.069 10.197 1.00 98.25 200 PHE A N 1
ATOM 1619 C CA . PHE A 1 200 ? 1.665 2.270 10.293 1.00 98.25 200 PHE A CA 1
ATOM 1620 C C . PHE A 1 200 ? 1.918 0.770 10.434 1.00 98.25 200 PHE A C 1
ATOM 1622 O O . PHE A 1 200 ? 0.985 -0.019 10.308 1.00 98.25 200 PHE A O 1
ATOM 1629 N N . ARG A 1 201 ? 3.165 0.358 10.681 1.00 97.81 201 ARG A N 1
ATOM 1630 C CA . ARG A 1 201 ? 3.508 -1.026 11.021 1.00 97.81 201 ARG A CA 1
ATOM 1631 C C . ARG A 1 201 ? 3.377 -1.237 12.525 1.00 97.81 201 ARG A C 1
ATOM 1633 O O . ARG A 1 201 ? 3.956 -0.473 13.294 1.00 97.81 201 ARG A O 1
ATOM 1640 N N . PHE A 1 202 ? 2.635 -2.256 12.920 1.00 98.06 202 PHE A N 1
ATOM 1641 C CA . PHE A 1 202 ? 2.373 -2.620 14.310 1.00 98.06 202 PHE A CA 1
ATOM 1642 C C . PHE A 1 202 ? 2.827 -4.055 14.556 1.00 98.06 202 PHE A C 1
ATOM 1644 O O . PHE A 1 202 ? 2.946 -4.830 13.605 1.00 98.06 202 PHE A O 1
ATOM 1651 N N . ASN A 1 203 ? 3.045 -4.404 15.820 1.00 97.69 203 ASN A N 1
ATOM 1652 C CA . ASN A 1 203 ? 3.257 -5.771 16.276 1.00 97.69 203 ASN A CA 1
ATOM 1653 C C . ASN A 1 203 ? 2.205 -6.077 17.353 1.00 97.69 203 ASN A C 1
ATOM 1655 O O . ASN A 1 203 ? 2.042 -5.290 18.277 1.00 97.69 203 ASN A O 1
ATOM 1659 N N . LEU A 1 204 ? 1.459 -7.176 17.216 1.00 97.38 204 LEU A N 1
ATOM 1660 C CA . LEU A 1 204 ? 0.428 -7.569 18.186 1.00 97.38 204 LEU A CA 1
ATOM 1661 C C . LEU A 1 204 ? 0.991 -7.991 19.551 1.00 97.38 204 LEU A C 1
ATOM 1663 O O . LEU A 1 204 ? 0.275 -7.886 20.540 1.00 97.38 204 LEU A O 1
ATOM 1667 N N . HIS A 1 205 ? 2.240 -8.457 19.622 1.00 96.19 205 HIS A N 1
ATOM 1668 C CA . HIS A 1 205 ? 2.880 -8.799 20.900 1.00 96.19 205 HIS A CA 1
ATOM 1669 C C . HIS A 1 205 ? 3.413 -7.563 21.629 1.00 96.19 205 HIS A C 1
ATOM 1671 O O . HIS A 1 205 ? 3.412 -7.523 22.853 1.00 96.19 205 HIS A O 1
ATOM 1677 N N . GLU A 1 206 ? 3.819 -6.540 20.876 1.00 96.19 206 GLU A N 1
ATOM 1678 C CA . GLU A 1 206 ? 4.315 -5.256 21.389 1.00 96.19 206 GLU A CA 1
ATOM 1679 C C . GLU A 1 206 ? 3.450 -4.119 20.845 1.00 96.19 206 GLU A C 1
ATOM 1681 O O . GLU A 1 206 ? 3.865 -3.311 20.005 1.00 96.19 206 GLU A O 1
ATOM 1686 N N . PHE A 1 207 ? 2.188 -4.112 21.266 1.00 97.56 207 PHE A N 1
ATOM 1687 C CA . PHE A 1 207 ? 1.199 -3.223 20.684 1.00 97.56 207 PHE A CA 1
ATOM 1688 C C . PHE A 1 207 ? 1.364 -1.782 21.184 1.00 97.56 207 PHE A C 1
ATOM 1690 O O . PHE A 1 207 ? 1.103 -1.462 22.340 1.00 97.56 207 PHE A O 1
ATOM 1697 N N . ASP A 1 208 ? 1.757 -0.877 20.288 1.00 97.81 208 ASP A N 1
ATOM 1698 C CA . ASP A 1 208 ? 1.878 0.551 20.592 1.00 97.81 208 ASP A CA 1
ATOM 1699 C C . ASP A 1 208 ? 0.506 1.252 20.520 1.00 97.81 208 ASP A C 1
ATOM 1701 O O . ASP A 1 208 ? 0.016 1.640 19.451 1.00 97.81 208 ASP A O 1
ATOM 1705 N N . HIS A 1 209 ? -0.126 1.423 21.683 1.00 97.88 209 HIS A N 1
ATOM 1706 C CA . HIS A 1 209 ? -1.432 2.077 21.806 1.00 97.88 209 HIS A CA 1
ATOM 1707 C C . HIS A 1 209 ? -1.402 3.575 21.454 1.00 97.88 209 HIS A C 1
ATOM 1709 O O . HIS A 1 209 ? -2.394 4.107 20.948 1.00 97.88 209 HIS A O 1
ATOM 1715 N N . MET A 1 210 ? -0.275 4.264 21.662 1.00 97.38 210 MET A N 1
ATOM 1716 C CA . MET A 1 210 ? -0.142 5.678 21.289 1.00 97.38 210 MET A CA 1
ATOM 1717 C C . MET A 1 210 ? -0.092 5.829 19.770 1.00 97.38 210 MET A C 1
ATOM 1719 O O . MET A 1 210 ? -0.787 6.670 19.195 1.00 97.38 210 MET A O 1
ATOM 1723 N N . LYS A 1 211 ? 0.652 4.948 19.098 1.00 97.56 211 LYS A N 1
ATOM 1724 C CA . LYS A 1 211 ? 0.670 4.854 17.637 1.00 97.56 211 LYS A CA 1
ATOM 1725 C C . LYS A 1 211 ? -0.705 4.528 17.062 1.00 97.56 211 LYS A C 1
ATOM 1727 O O . LYS A 1 211 ? -1.090 5.128 16.057 1.00 97.56 211 LYS A O 1
ATOM 1732 N N . LEU A 1 212 ? -1.468 3.633 17.702 1.00 97.56 212 LEU A N 1
ATOM 1733 C CA . LEU A 1 212 ? -2.857 3.349 17.317 1.00 97.56 212 LEU A CA 1
ATOM 1734 C C . LEU A 1 212 ? -3.693 4.630 17.380 1.00 97.56 212 LEU A C 1
ATOM 1736 O O . LEU A 1 212 ? -4.339 4.986 16.393 1.00 97.56 212 LEU A O 1
ATOM 1740 N N . ARG A 1 213 ? -3.641 5.344 18.509 1.00 96.94 213 ARG A N 1
ATOM 1741 C CA . ARG A 1 213 ? -4.386 6.589 18.704 1.00 96.94 213 ARG A CA 1
ATOM 1742 C C . ARG A 1 213 ? -4.076 7.617 17.621 1.00 96.94 213 ARG A C 1
ATOM 1744 O O . ARG A 1 213 ? -4.996 8.114 16.969 1.00 96.94 213 ARG A O 1
ATOM 1751 N N . HIS A 1 214 ? -2.796 7.872 17.364 1.00 97.06 214 HIS A N 1
ATOM 1752 C CA . HIS A 1 214 ? -2.377 8.819 16.332 1.00 97.06 214 HIS A CA 1
ATOM 1753 C C . HIS A 1 214 ? -2.768 8.377 14.919 1.00 97.06 214 HIS A C 1
ATOM 1755 O O . HIS A 1 214 ? -3.115 9.222 14.094 1.00 97.06 214 HIS A O 1
ATOM 1761 N N . ALA A 1 215 ? -2.767 7.073 14.624 1.00 97.69 215 ALA A N 1
ATOM 1762 C CA . ALA A 1 215 ? -3.235 6.559 13.340 1.00 97.69 215 ALA A CA 1
ATOM 1763 C C . ALA A 1 215 ? -4.741 6.805 13.132 1.00 97.69 215 ALA A C 1
ATOM 1765 O O . ALA A 1 215 ? -5.147 7.210 12.039 1.00 97.69 215 ALA A O 1
ATOM 1766 N N . VAL A 1 216 ? -5.563 6.612 14.170 1.00 97.00 216 VAL A N 1
ATOM 1767 C CA . VAL A 1 216 ? -7.015 6.865 14.122 1.00 97.00 216 VAL A CA 1
ATOM 1768 C C . VAL A 1 216 ? -7.321 8.362 14.022 1.00 97.00 216 VAL A C 1
ATOM 1770 O O . VAL A 1 216 ? -8.121 8.768 13.177 1.00 97.00 216 VAL A O 1
ATOM 1773 N N . GLU A 1 217 ? -6.666 9.192 14.840 1.00 95.69 217 GLU A N 1
ATOM 1774 C CA . GLU A 1 217 ? -6.780 10.658 14.790 1.00 95.69 217 GLU A CA 1
ATOM 1775 C C . GLU A 1 217 ? -6.401 11.189 13.403 1.00 95.69 217 GLU A C 1
ATOM 1777 O O . GLU A 1 217 ? -7.157 11.954 12.799 1.00 95.69 217 GLU A O 1
ATOM 1782 N N . LEU A 1 218 ? -5.276 10.720 12.853 1.00 96.69 218 LEU A N 1
ATOM 1783 C CA . LEU A 1 218 ? -4.830 11.089 11.515 1.00 96.69 218 LEU A CA 1
ATOM 1784 C C . LEU A 1 218 ? -5.829 10.662 10.439 1.00 96.69 218 LEU A C 1
ATOM 1786 O O . LEU A 1 218 ? -6.134 11.457 9.555 1.00 96.69 218 LEU A O 1
ATOM 1790 N N . ALA A 1 219 ? -6.361 9.439 10.496 1.00 96.94 219 ALA A N 1
ATOM 1791 C CA . ALA A 1 219 ? -7.353 8.987 9.525 1.00 96.94 219 ALA A CA 1
ATOM 1792 C C . ALA A 1 219 ? -8.588 9.892 9.525 1.00 96.94 219 ALA A C 1
ATOM 1794 O O . ALA A 1 219 ? -9.004 10.372 8.471 1.00 96.94 219 ALA A O 1
ATOM 1795 N N . ASN A 1 220 ? -9.140 10.182 10.702 1.00 95.12 220 ASN A N 1
ATOM 1796 C CA . ASN A 1 220 ? -10.305 11.052 10.812 1.00 95.12 220 ASN A CA 1
ATOM 1797 C C . ASN A 1 220 ? -10.005 12.479 10.360 1.00 95.12 220 ASN A C 1
ATOM 1799 O O . ASN A 1 220 ? -10.824 13.058 9.651 1.00 95.12 220 ASN A O 1
ATOM 1803 N N . PHE A 1 221 ? -8.827 13.017 10.675 1.00 94.75 221 PHE A N 1
ATOM 1804 C CA . PHE A 1 221 ? -8.409 14.327 10.187 1.00 94.75 221 PHE A CA 1
ATOM 1805 C C . PHE A 1 221 ? -8.316 14.386 8.657 1.00 94.75 221 PHE A C 1
ATOM 1807 O O . PHE A 1 221 ? -8.865 15.298 8.038 1.00 94.75 221 PHE A O 1
ATOM 1814 N N . LEU A 1 222 ? -7.681 13.386 8.036 1.00 94.44 222 LEU A N 1
ATOM 1815 C CA . LEU A 1 222 ? -7.528 13.314 6.581 1.00 94.44 222 LEU A CA 1
ATOM 1816 C C . LEU A 1 222 ? -8.882 13.245 5.861 1.00 94.44 222 LEU A C 1
ATOM 1818 O O . LEU A 1 222 ? -9.073 13.884 4.833 1.00 94.44 222 LEU A O 1
ATOM 1822 N N . PHE A 1 223 ? -9.852 12.499 6.386 1.00 94.19 223 PHE A N 1
ATOM 1823 C CA . PHE A 1 223 ? -11.173 12.456 5.758 1.00 94.19 223 PHE A CA 1
ATOM 1824 C C . PHE A 1 223 ? -12.020 13.693 6.080 1.00 94.19 223 PHE A C 1
ATOM 1826 O O . PHE A 1 223 ? -12.642 14.233 5.173 1.00 94.19 223 PHE A O 1
ATOM 1833 N N . ASN A 1 224 ? -12.043 14.164 7.329 1.00 92.62 224 ASN A N 1
ATOM 1834 C CA . ASN A 1 224 ? -12.961 15.225 7.757 1.00 92.62 224 ASN A CA 1
ATOM 1835 C C . ASN A 1 224 ? -12.500 16.637 7.374 1.00 92.62 224 ASN A C 1
ATOM 1837 O O . ASN A 1 224 ? -13.343 17.478 7.081 1.00 92.62 224 ASN A O 1
ATOM 1841 N N . HIS A 1 225 ? -11.193 16.907 7.420 1.00 91.50 225 HIS A N 1
ATOM 1842 C CA . HIS A 1 225 ? -10.653 18.259 7.238 1.00 91.50 225 HIS A CA 1
ATOM 1843 C C . HIS A 1 225 ? -9.917 18.423 5.916 1.00 91.50 225 HIS A C 1
ATOM 1845 O O . HIS A 1 225 ? -10.059 19.449 5.262 1.00 91.50 225 HIS A O 1
ATOM 1851 N N . VAL A 1 226 ? -9.138 17.419 5.516 1.00 91.00 226 VAL A N 1
ATOM 1852 C CA . VAL A 1 226 ? -8.388 17.486 4.257 1.00 91.00 226 VAL A CA 1
ATOM 1853 C C . VAL A 1 226 ? -9.282 17.165 3.058 1.00 91.00 226 VAL A C 1
ATOM 1855 O O . VAL A 1 226 ? -9.207 17.837 2.033 1.00 91.00 226 VAL A O 1
ATOM 1858 N N . GLY A 1 227 ? -10.119 16.131 3.168 1.00 91.31 227 GLY A N 1
ATOM 1859 C CA . GLY A 1 227 ? -10.930 15.649 2.052 1.00 91.31 227 GLY A CA 1
ATOM 1860 C C . GLY A 1 227 ? -10.088 14.993 0.950 1.00 91.31 227 GLY A C 1
ATOM 1861 O O . GLY A 1 227 ? -8.962 14.553 1.173 1.00 91.31 227 GLY A O 1
ATOM 1862 N N . PHE A 1 228 ? -10.645 14.869 -0.255 1.00 90.06 228 PHE A N 1
ATOM 1863 C CA . PHE A 1 228 ? -9.976 14.227 -1.401 1.00 90.06 228 PHE A CA 1
ATOM 1864 C C . PHE A 1 228 ? -9.296 15.209 -2.357 1.00 90.06 228 PHE A C 1
ATOM 1866 O O . PHE A 1 228 ? -8.560 14.811 -3.263 1.00 90.06 228 PHE A O 1
ATOM 1873 N N . GLU A 1 229 ? -9.507 16.503 -2.161 1.00 85.38 229 GLU A N 1
ATOM 1874 C CA . GLU A 1 229 ? -8.883 17.527 -2.981 1.00 85.38 229 GLU A CA 1
ATOM 1875 C C . GLU A 1 229 ? -7.432 17.719 -2.534 1.00 85.38 229 GLU A C 1
ATOM 1877 O O . GLU A 1 229 ? -7.107 18.469 -1.626 1.00 85.38 229 GLU A O 1
ATOM 1882 N N . HIS A 1 230 ? -6.512 17.011 -3.187 1.00 72.06 230 HIS A N 1
ATOM 1883 C CA . HIS A 1 230 ? -5.075 17.101 -2.892 1.00 72.06 230 HIS A CA 1
ATOM 1884 C C . HIS A 1 230 ? -4.499 18.527 -3.005 1.00 72.06 230 HIS A C 1
ATOM 1886 O O . HIS A 1 230 ? -3.430 18.792 -2.470 1.00 72.06 230 HIS A O 1
ATOM 1892 N N . GLN A 1 231 ? -5.178 19.447 -3.696 1.00 73.44 231 GLN A N 1
ATOM 1893 C CA . GLN A 1 231 ? -4.739 20.839 -3.827 1.00 73.44 231 GLN A CA 1
ATOM 1894 C C . GLN A 1 231 ? -4.999 21.668 -2.561 1.00 73.44 231 GLN A C 1
ATOM 1896 O O . GLN A 1 231 ? -4.330 22.677 -2.360 1.00 73.44 231 GLN A O 1
ATOM 1901 N N . SER A 1 232 ? -5.929 21.239 -1.703 1.00 71.12 232 SER A N 1
ATOM 1902 C CA . SER A 1 232 ? -6.351 21.958 -0.495 1.00 71.12 232 SER A CA 1
ATOM 1903 C C . SER A 1 232 ? -5.778 21.365 0.790 1.00 71.12 232 SER A C 1
ATOM 1905 O O . SER A 1 232 ? -6.271 21.655 1.880 1.00 71.12 232 SER A O 1
ATOM 1907 N N . LEU A 1 233 ? -4.765 20.502 0.693 1.00 77.31 233 LEU A N 1
ATOM 1908 C CA . LEU A 1 233 ? -4.134 19.957 1.883 1.00 77.31 233 LEU A CA 1
ATOM 1909 C C . LEU A 1 233 ? -3.562 21.122 2.740 1.00 77.31 233 LEU A C 1
ATOM 1911 O O . LEU A 1 233 ? -2.911 22.025 2.205 1.00 77.31 233 LEU A O 1
ATOM 1915 N N . PRO A 1 234 ? -3.784 21.134 4.066 1.00 81.75 234 PRO A N 1
ATOM 1916 C CA . PRO A 1 234 ? -3.256 22.173 4.942 1.00 81.75 234 PRO A CA 1
ATOM 1917 C C . PRO A 1 234 ? -1.743 22.017 5.107 1.00 81.75 234 PRO A C 1
ATOM 1919 O O . PRO A 1 234 ? -1.223 20.899 5.169 1.00 81.75 234 PRO A O 1
ATOM 1922 N N . ARG A 1 235 ? -1.010 23.128 5.211 1.00 82.56 235 ARG A N 1
ATOM 1923 C CA . ARG A 1 235 ? 0.424 23.070 5.525 1.00 82.56 235 ARG A CA 1
ATOM 1924 C C . ARG A 1 235 ? 0.609 22.497 6.937 1.00 82.56 235 ARG A C 1
ATOM 1926 O O . ARG A 1 235 ? -0.144 22.885 7.827 1.00 82.56 235 ARG A O 1
ATOM 1933 N N . PRO A 1 236 ? 1.582 21.596 7.161 1.00 82.88 236 PRO A N 1
ATOM 1934 C CA . PRO A 1 236 ? 2.071 21.273 8.494 1.00 82.88 236 PRO A CA 1
ATOM 1935 C C . PRO A 1 236 ? 2.437 22.552 9.253 1.00 82.88 236 PRO A C 1
ATOM 1937 O O . PRO A 1 236 ? 3.465 23.170 8.983 1.00 82.88 236 PRO A O 1
ATOM 1940 N N . GLU A 1 237 ? 1.575 22.976 10.168 1.00 82.19 237 GLU A N 1
ATOM 1941 C CA . GLU A 1 237 ? 1.808 24.154 10.997 1.00 82.19 237 GLU A CA 1
ATOM 1942 C C . GLU A 1 237 ? 2.398 23.695 12.324 1.00 82.19 237 GLU A C 1
ATOM 1944 O O . GLU A 1 237 ? 1.817 22.852 13.006 1.00 82.19 237 GLU A O 1
ATOM 1949 N N . GLN A 1 238 ? 3.541 24.262 12.717 1.00 66.69 238 GLN A N 1
ATOM 1950 C CA . GLN A 1 238 ? 4.233 23.878 13.954 1.00 66.69 238 GLN A CA 1
ATOM 1951 C C . GLN A 1 238 ? 3.405 24.144 15.226 1.00 66.69 238 GLN A C 1
ATOM 1953 O O . GLN A 1 238 ? 3.706 23.573 16.272 1.00 66.69 238 GLN A O 1
ATOM 1958 N N . HIS A 1 239 ? 2.357 24.974 15.143 1.00 65.44 239 HIS A N 1
ATOM 1959 C CA . HIS A 1 239 ? 1.561 25.417 16.294 1.00 65.44 239 HIS A CA 1
ATOM 1960 C C . HIS A 1 239 ? 0.045 25.259 16.121 1.00 65.44 239 HIS A C 1
ATOM 1962 O O . HIS A 1 239 ? -0.718 25.770 16.940 1.00 65.44 239 HIS A O 1
ATOM 1968 N N . SER A 1 240 ? -0.422 24.549 15.089 1.00 76.25 240 SER A N 1
ATOM 1969 C CA . SER A 1 240 ? -1.858 24.303 14.953 1.00 76.25 240 SER A CA 1
ATOM 1970 C C . SER A 1 240 ? -2.295 23.219 15.933 1.00 76.25 240 SER A C 1
ATOM 1972 O O . SER A 1 240 ? -1.998 22.040 15.744 1.00 76.25 240 SER A O 1
ATOM 1974 N N . LEU A 1 241 ? -3.054 23.612 16.961 1.00 74.75 241 LEU A N 1
ATOM 1975 C CA . LEU A 1 241 ? -3.657 22.699 17.946 1.00 74.75 241 LEU A CA 1
ATOM 1976 C C . LEU A 1 241 ? -4.595 21.653 17.314 1.00 74.75 241 LEU A C 1
ATOM 1978 O O . LEU A 1 241 ? -5.005 20.707 17.982 1.00 74.75 241 LEU A O 1
ATOM 1982 N N . HIS A 1 242 ? -4.947 21.813 16.036 1.00 86.62 242 HIS A N 1
ATOM 1983 C CA . HIS A 1 242 ? -5.901 20.960 15.335 1.00 86.62 242 HIS A CA 1
ATOM 1984 C C . HIS A 1 242 ? -5.257 19.882 14.452 1.00 86.62 242 HIS A C 1
ATOM 1986 O O . HIS A 1 242 ? -5.978 19.018 13.952 1.00 86.62 242 HIS A O 1
ATOM 1992 N N . GLN A 1 243 ? -3.934 19.899 14.244 1.00 91.50 243 GLN A N 1
ATOM 1993 C CA . GLN A 1 243 ? -3.272 18.905 13.395 1.00 91.50 243 GLN A CA 1
ATOM 1994 C C . GLN A 1 243 ? -2.798 17.690 14.208 1.00 91.50 243 GLN A C 1
ATOM 1996 O O . GLN A 1 243 ? -2.078 17.852 15.195 1.00 91.50 243 GLN A O 1
ATOM 2001 N N . PRO A 1 244 ? -3.137 16.455 13.793 1.00 94.06 244 PRO A N 1
ATOM 2002 C CA . PRO A 1 244 ? -2.611 15.256 14.433 1.00 94.06 244 PRO A CA 1
ATOM 2003 C C . PRO A 1 244 ? -1.088 15.179 14.318 1.00 94.06 244 PRO A C 1
ATOM 2005 O O . PRO A 1 244 ? -0.522 15.500 13.272 1.00 94.06 244 PRO A O 1
ATOM 2008 N N . ILE A 1 245 ? -0.431 14.641 15.347 1.00 93.06 245 ILE A N 1
ATOM 2009 C CA . ILE A 1 245 ? 1.039 14.533 15.424 1.00 93.06 245 ILE A CA 1
ATOM 2010 C C . ILE A 1 245 ? 1.635 13.831 14.189 1.00 93.06 245 ILE A C 1
ATOM 2012 O O . ILE A 1 245 ? 2.667 14.247 13.663 1.00 93.06 245 ILE A O 1
ATOM 2016 N N . TYR A 1 246 ? 0.966 12.800 13.663 1.00 95.62 246 TYR A N 1
ATOM 2017 C CA . TYR A 1 246 ? 1.447 12.067 12.485 1.00 95.62 246 TYR A CA 1
ATOM 2018 C C . TYR A 1 246 ? 1.254 12.801 11.157 1.00 95.62 246 TYR A C 1
ATOM 2020 O O . TYR A 1 246 ? 1.811 12.362 10.152 1.00 95.62 246 TYR A O 1
ATOM 2028 N N . TYR A 1 247 ? 0.512 13.909 11.113 1.00 95.06 247 TYR A N 1
ATOM 2029 C CA . TYR A 1 247 ? 0.265 14.626 9.865 1.00 95.06 247 TYR A CA 1
ATOM 2030 C C . TYR A 1 247 ? 1.554 15.212 9.275 1.00 95.06 247 TYR A C 1
ATOM 2032 O O . TYR A 1 247 ? 1.890 14.927 8.124 1.00 95.06 247 TYR A O 1
ATOM 2040 N N . GLY A 1 248 ? 2.337 15.945 10.075 1.00 93.06 248 GLY A N 1
ATOM 2041 C CA . GLY A 1 248 ? 3.616 16.502 9.623 1.00 93.06 248 GLY A CA 1
ATOM 2042 C C . GLY A 1 248 ? 4.604 15.417 9.179 1.00 93.06 248 GLY A C 1
ATOM 2043 O O . GLY A 1 248 ? 5.220 15.525 8.118 1.00 93.06 248 GLY A O 1
ATOM 2044 N N . GLN A 1 249 ? 4.692 14.317 9.937 1.00 95.50 249 GLN A N 1
ATOM 2045 C CA . GLN A 1 249 ? 5.567 13.191 9.603 1.00 95.50 249 GLN A CA 1
ATOM 2046 C C . GLN A 1 249 ? 5.122 12.466 8.324 1.00 95.50 249 GLN A C 1
ATOM 2048 O O . GLN A 1 249 ? 5.962 12.070 7.514 1.00 95.50 249 GLN A O 1
ATOM 2053 N N . LEU A 1 250 ? 3.810 12.326 8.104 1.00 95.25 250 LEU A N 1
ATOM 2054 C CA . LEU A 1 250 ? 3.255 11.783 6.868 1.00 95.25 250 LEU A CA 1
ATOM 2055 C C . LEU A 1 250 ? 3.671 12.633 5.664 1.00 95.25 250 LEU A C 1
ATOM 2057 O O . LEU A 1 250 ? 4.198 12.089 4.692 1.00 95.25 250 LEU A O 1
ATOM 2061 N N . VAL A 1 251 ? 3.462 13.952 5.729 1.00 92.44 251 VAL A N 1
ATOM 2062 C CA . VAL A 1 251 ? 3.821 14.878 4.643 1.00 92.44 251 VAL A CA 1
ATOM 2063 C C . VAL A 1 251 ? 5.323 14.812 4.356 1.00 92.44 251 VAL A C 1
ATOM 2065 O O . VAL A 1 251 ? 5.717 14.631 3.201 1.00 92.44 251 VAL A O 1
ATOM 2068 N N . PHE A 1 252 ? 6.157 14.833 5.399 1.00 92.12 252 PHE A N 1
ATOM 2069 C CA . PHE A 1 252 ? 7.609 14.699 5.270 1.00 92.12 252 PHE A CA 1
ATOM 2070 C C . PHE A 1 252 ? 8.018 13.399 4.554 1.00 92.12 252 PHE A C 1
ATOM 2072 O O . PHE A 1 252 ? 8.794 13.422 3.597 1.00 92.12 252 PHE A O 1
ATOM 2079 N N . LEU A 1 253 ? 7.461 12.251 4.955 1.00 93.94 253 LEU A N 1
ATOM 2080 C CA . LEU A 1 253 ? 7.768 10.956 4.333 1.00 93.94 253 LEU A CA 1
ATOM 2081 C C . LEU A 1 253 ? 7.275 10.855 2.884 1.00 93.94 253 LEU A C 1
ATOM 2083 O O . LEU A 1 253 ? 7.915 10.190 2.062 1.00 93.94 253 LEU A O 1
ATOM 2087 N N . LEU A 1 254 ? 6.155 11.503 2.554 1.00 91.50 254 LEU A N 1
ATOM 2088 C CA . LEU A 1 254 ? 5.641 11.576 1.187 1.00 91.50 254 LEU A CA 1
ATOM 2089 C C . LEU A 1 254 ? 6.539 12.421 0.278 1.00 91.50 254 LEU A C 1
ATOM 2091 O O . LEU A 1 254 ? 6.677 12.085 -0.902 1.00 91.50 254 LEU A O 1
ATOM 2095 N N . GLN A 1 255 ? 7.179 13.462 0.815 1.00 88.19 255 GLN A N 1
ATOM 2096 C CA . GLN A 1 255 ? 8.114 14.334 0.096 1.00 88.19 255 GLN A CA 1
ATOM 2097 C C . GLN A 1 255 ? 9.524 13.747 -0.001 1.00 88.19 255 GLN A C 1
ATOM 2099 O O . GLN A 1 255 ? 10.214 13.965 -1.003 1.00 88.19 255 GLN A O 1
ATOM 2104 N N . ALA A 1 256 ? 9.930 12.944 0.988 1.00 89.31 256 ALA A N 1
ATOM 2105 C CA . ALA A 1 256 ? 11.269 12.382 1.094 1.00 89.31 256 ALA A CA 1
ATOM 2106 C C . ALA A 1 256 ? 11.771 11.810 -0.242 1.00 89.31 256 ALA A C 1
ATOM 2108 O O . ALA A 1 256 ? 11.067 11.106 -0.987 1.00 89.31 256 ALA A O 1
ATOM 2109 N N . SER A 1 257 ? 13.013 12.144 -0.595 1.00 87.81 257 SER A N 1
ATOM 2110 C CA . SER A 1 257 ? 13.607 11.622 -1.817 1.00 87.81 257 SER A CA 1
ATOM 2111 C C . SER A 1 257 ? 13.766 10.107 -1.710 1.00 87.81 257 SER A C 1
ATOM 2113 O O . SER A 1 257 ? 14.068 9.558 -0.652 1.00 87.81 257 SER A O 1
ATOM 2115 N N . ARG A 1 258 ? 13.515 9.401 -2.816 1.00 88.38 258 ARG A N 1
ATOM 2116 C CA . ARG A 1 258 ? 13.782 7.970 -2.846 1.00 88.38 258 ARG A CA 1
ATOM 2117 C C . ARG A 1 258 ? 15.302 7.779 -2.778 1.00 88.38 258 ARG A C 1
ATOM 2119 O O . ARG A 1 258 ? 15.976 8.303 -3.668 1.00 88.38 258 ARG A O 1
ATOM 2126 N N . PRO A 1 259 ? 15.836 7.006 -1.815 1.00 88.50 259 PRO A N 1
ATOM 2127 C CA . PRO A 1 259 ? 17.259 6.738 -1.737 1.00 88.50 259 PRO A CA 1
ATOM 2128 C C . PRO A 1 259 ? 17.747 6.160 -3.061 1.00 88.50 259 PRO A C 1
ATOM 2130 O O . PRO A 1 259 ? 17.115 5.269 -3.653 1.00 88.50 259 PRO A O 1
ATOM 2133 N N . SER A 1 260 ? 18.862 6.691 -3.556 1.00 83.75 260 SER A N 1
ATOM 2134 C CA . SER A 1 260 ? 19.448 6.218 -4.799 1.00 83.75 260 SER A CA 1
ATOM 2135 C C . SER A 1 260 ? 19.859 4.757 -4.613 1.00 83.75 260 SER A C 1
ATOM 2137 O O . SER A 1 260 ? 20.637 4.394 -3.733 1.00 83.75 260 SER A O 1
ATOM 2139 N N . LYS A 1 261 ? 19.302 3.865 -5.438 1.00 80.00 261 LYS A N 1
ATOM 2140 C CA . LYS A 1 261 ? 19.778 2.482 -5.477 1.00 80.00 261 LYS A CA 1
ATOM 2141 C C . LYS A 1 261 ? 21.178 2.499 -6.067 1.00 80.00 261 LYS A C 1
ATOM 2143 O O . LYS A 1 261 ? 21.311 2.588 -7.291 1.00 80.00 261 LYS A O 1
ATOM 2148 N N . LEU A 1 262 ? 22.193 2.392 -5.214 1.00 80.06 262 LEU A N 1
ATOM 2149 C CA . LEU A 1 262 ? 23.560 2.121 -5.639 1.00 80.06 262 LEU A CA 1
ATOM 2150 C C . LEU A 1 262 ? 23.552 0.796 -6.400 1.00 80.06 262 LEU A C 1
ATOM 2152 O O . LEU A 1 262 ? 23.363 -0.286 -5.844 1.00 80.06 262 LEU A O 1
ATOM 2156 N N . LYS A 1 263 ? 23.660 0.893 -7.722 1.00 84.50 263 LYS A N 1
ATOM 2157 C CA . LYS A 1 263 ? 23.786 -0.277 -8.581 1.00 84.50 263 LYS A CA 1
ATOM 2158 C C . LYS A 1 263 ? 25.255 -0.691 -8.544 1.00 84.50 263 LYS A C 1
ATOM 2160 O O . LYS A 1 263 ? 26.089 0.144 -8.895 1.00 84.50 263 LYS A O 1
ATOM 2165 N N . PRO A 1 264 ? 25.580 -1.941 -8.171 1.00 88.56 264 PRO A N 1
ATOM 2166 C CA . PRO A 1 264 ? 26.964 -2.397 -8.202 1.00 88.56 264 PRO A CA 1
ATOM 2167 C C . PRO A 1 264 ? 27.502 -2.290 -9.628 1.00 88.56 264 PRO A C 1
ATOM 2169 O O . PRO A 1 264 ? 26.729 -2.354 -10.587 1.00 88.56 264 PRO A O 1
ATOM 2172 N N . MET A 1 265 ? 28.809 -2.128 -9.794 1.00 94.06 265 MET A N 1
ATOM 2173 C CA . MET A 1 265 ? 29.407 -2.086 -11.127 1.00 94.06 265 MET A CA 1
ATOM 2174 C C . MET A 1 265 ? 29.302 -3.452 -11.817 1.00 94.06 265 MET A C 1
ATOM 2176 O O . MET A 1 265 ? 29.200 -4.502 -11.183 1.00 94.06 265 MET A O 1
ATOM 2180 N N . CYS A 1 266 ? 29.249 -3.439 -13.147 1.00 94.56 266 CYS A N 1
ATOM 2181 C CA . CYS A 1 266 ? 29.219 -4.653 -13.956 1.00 94.56 266 CYS A CA 1
ATOM 2182 C C . CYS A 1 266 ? 30.457 -5.509 -13.688 1.00 94.56 266 CYS A C 1
ATOM 2184 O O . CYS A 1 266 ? 31.566 -5.055 -13.929 1.00 94.56 266 CYS A O 1
ATOM 2186 N N . HIS A 1 267 ? 30.265 -6.768 -13.313 1.00 96.00 267 HIS A N 1
ATOM 2187 C CA . HIS A 1 267 ? 31.347 -7.692 -12.994 1.00 96.00 267 HIS A CA 1
ATOM 2188 C C . HIS A 1 267 ? 32.301 -7.949 -14.172 1.00 96.00 267 HIS A C 1
ATOM 2190 O O . HIS A 1 267 ? 33.497 -8.071 -13.967 1.00 96.00 267 HIS A O 1
ATOM 2196 N N . ASN A 1 268 ? 31.794 -7.975 -15.410 1.00 94.56 268 ASN A N 1
ATOM 2197 C CA . ASN A 1 268 ? 32.639 -8.168 -16.593 1.00 94.56 268 ASN A CA 1
ATOM 2198 C C . ASN A 1 268 ? 33.379 -6.874 -16.983 1.00 94.56 268 ASN A C 1
ATOM 2200 O O . ASN A 1 268 ? 34.593 -6.850 -17.116 1.00 94.56 268 ASN A O 1
ATOM 2204 N N . CYS A 1 269 ? 32.649 -5.771 -17.179 1.00 92.75 269 CYS A N 1
ATOM 2205 C CA . CYS A 1 269 ? 33.238 -4.574 -17.787 1.00 92.75 269 CYS A CA 1
ATOM 2206 C C . CYS A 1 269 ? 33.681 -3.493 -16.799 1.00 92.75 269 CYS A C 1
ATOM 2208 O O . CYS A 1 269 ? 34.259 -2.508 -17.246 1.00 92.75 269 CYS A O 1
ATOM 2210 N N . ASN A 1 270 ? 33.291 -3.600 -15.526 1.00 92.69 270 ASN A N 1
ATOM 2211 C CA . ASN A 1 270 ? 33.504 -2.664 -14.412 1.00 92.69 270 ASN A CA 1
ATOM 2212 C C . ASN A 1 270 ? 33.337 -1.161 -14.724 1.00 92.69 270 ASN A C 1
ATOM 2214 O O . ASN A 1 270 ? 33.879 -0.299 -14.048 1.00 92.69 270 ASN A O 1
ATOM 2218 N N . THR A 1 271 ? 32.585 -0.828 -15.773 1.00 88.31 271 THR A N 1
ATOM 2219 C CA . THR A 1 271 ? 32.477 0.539 -16.330 1.00 88.31 271 THR A CA 1
ATOM 2220 C C . THR A 1 271 ? 31.043 1.028 -16.424 1.00 88.31 271 THR A C 1
ATOM 2222 O O . THR A 1 271 ? 30.796 2.208 -16.644 1.00 88.31 271 THR A O 1
ATOM 2225 N N . LYS A 1 272 ? 30.073 0.124 -16.290 1.00 90.19 272 LYS A N 1
ATOM 2226 C CA . LYS A 1 272 ? 28.649 0.452 -16.313 1.00 90.19 272 LYS A CA 1
ATOM 2227 C C . LYS A 1 272 ? 27.980 -0.164 -15.094 1.00 90.19 272 LYS A C 1
ATOM 2229 O O . LYS A 1 272 ? 28.352 -1.282 -14.732 1.00 90.19 272 LYS A O 1
ATOM 2234 N N . PRO A 1 273 ? 26.953 0.482 -14.527 1.00 90.31 273 PRO A N 1
ATOM 2235 C CA . PRO A 1 273 ? 26.151 -0.123 -13.480 1.00 90.31 273 PRO A CA 1
ATOM 2236 C C . PRO A 1 273 ? 25.553 -1.458 -13.936 1.00 90.31 273 PRO A C 1
ATOM 2238 O O . PRO A 1 273 ? 25.030 -1.591 -15.052 1.00 90.31 273 PRO A O 1
ATOM 2241 N N . ALA A 1 274 ? 25.623 -2.458 -13.069 1.00 90.31 274 ALA A N 1
ATOM 2242 C CA . ALA A 1 274 ? 24.984 -3.740 -13.265 1.00 90.31 274 ALA A CA 1
ATOM 2243 C C . ALA A 1 274 ? 23.462 -3.572 -13.236 1.00 90.31 274 ALA A C 1
ATOM 2245 O O . ALA A 1 274 ? 22.892 -2.826 -12.438 1.00 90.31 274 ALA A O 1
ATOM 2246 N N . SER A 1 275 ? 22.789 -4.291 -14.130 1.00 85.50 275 SER A N 1
ATOM 2247 C CA . SER A 1 275 ? 21.330 -4.312 -14.205 1.00 85.50 275 SER A CA 1
ATOM 2248 C C . SER A 1 275 ? 20.750 -5.659 -13.793 1.00 85.50 275 SER A C 1
ATOM 2250 O O . SER A 1 275 ? 19.665 -5.681 -13.215 1.00 85.50 275 SER A O 1
ATOM 2252 N N . ARG A 1 276 ? 21.413 -6.774 -14.129 1.00 77.75 276 ARG A N 1
ATOM 2253 C CA . ARG A 1 276 ? 20.938 -8.145 -13.871 1.00 77.75 276 ARG A CA 1
ATOM 2254 C C . ARG A 1 276 ? 22.126 -9.077 -13.686 1.00 77.75 276 ARG A C 1
ATOM 2256 O O . ARG A 1 276 ? 23.097 -8.938 -14.420 1.00 77.75 276 ARG A O 1
ATOM 2263 N N . ARG A 1 277 ? 22.040 -10.029 -12.746 1.00 87.00 277 ARG A N 1
ATOM 2264 C CA . ARG A 1 277 ? 23.092 -11.039 -12.490 1.00 87.00 277 ARG A CA 1
ATOM 2265 C C . ARG A 1 277 ? 24.504 -10.429 -12.405 1.00 87.00 277 ARG A C 1
ATOM 2267 O O . ARG A 1 277 ? 25.439 -10.947 -12.994 1.00 87.00 277 ARG A O 1
ATOM 2274 N N . LYS A 1 278 ? 24.635 -9.272 -11.742 1.00 92.81 278 LYS A N 1
ATOM 2275 C CA . LYS A 1 278 ? 25.892 -8.506 -11.623 1.00 92.81 278 LYS A CA 1
ATOM 2276 C C . LYS A 1 278 ? 26.507 -8.026 -12.958 1.00 92.81 278 LYS A C 1
ATOM 2278 O O . LYS A 1 278 ? 27.626 -7.538 -12.959 1.00 92.81 278 LYS A O 1
ATOM 2283 N N . LEU A 1 279 ? 25.794 -8.074 -14.088 1.00 93.69 279 LEU A N 1
ATOM 2284 C CA . LEU A 1 279 ? 26.261 -7.600 -15.399 1.00 93.69 279 LEU A CA 1
ATOM 2285 C C . LEU A 1 279 ? 25.469 -6.381 -15.893 1.00 93.69 279 LEU A C 1
ATOM 2287 O O . LEU A 1 279 ? 24.276 -6.219 -15.607 1.00 93.69 279 LEU A O 1
ATOM 2291 N N . CYS A 1 280 ? 26.116 -5.518 -16.681 1.00 94.06 280 CYS A N 1
ATOM 2292 C CA . CYS A 1 280 ? 25.420 -4.487 -17.449 1.00 94.06 280 CYS A CA 1
ATOM 2293 C C . CYS A 1 280 ? 24.623 -5.123 -18.601 1.00 94.06 280 CYS A C 1
ATOM 2295 O O . CYS A 1 280 ? 24.901 -6.244 -19.031 1.00 94.06 280 CYS A O 1
ATOM 2297 N N . VAL A 1 281 ? 23.643 -4.388 -19.138 1.00 93.62 281 VAL A N 1
ATOM 2298 C CA . VAL A 1 281 ? 22.736 -4.889 -20.191 1.00 93.62 281 VAL A CA 1
ATOM 2299 C C . VAL A 1 281 ? 23.498 -5.402 -21.417 1.00 93.62 281 VAL A C 1
ATOM 2301 O O . VAL A 1 281 ? 23.127 -6.428 -21.981 1.00 93.62 281 VAL A O 1
ATOM 2304 N N . ALA A 1 282 ? 24.575 -4.719 -21.815 1.00 93.62 282 ALA A N 1
ATOM 2305 C CA . ALA A 1 282 ? 25.362 -5.095 -22.986 1.00 93.62 282 ALA A CA 1
ATOM 2306 C C . ALA A 1 282 ? 26.161 -6.390 -22.769 1.00 93.62 282 ALA A C 1
ATOM 2308 O O . ALA A 1 282 ? 26.122 -7.274 -23.620 1.00 93.62 282 ALA A O 1
ATOM 2309 N N . CYS A 1 283 ? 26.841 -6.530 -21.625 1.00 94.88 283 CYS A N 1
ATOM 2310 C CA . CYS A 1 283 ? 27.575 -7.752 -21.286 1.00 94.88 283 CYS A CA 1
ATOM 2311 C C . CYS A 1 283 ? 26.632 -8.949 -21.132 1.00 94.88 283 CYS A C 1
ATOM 2313 O O . CYS A 1 283 ? 26.922 -10.015 -21.661 1.00 94.88 283 CYS A O 1
ATOM 2315 N N . TYR A 1 284 ? 25.478 -8.754 -20.485 1.00 95.81 284 TYR A N 1
ATOM 2316 C CA . TYR A 1 284 ? 24.478 -9.808 -20.320 1.00 95.81 284 TYR A CA 1
ATOM 2317 C C . TYR A 1 284 ? 23.909 -10.296 -21.661 1.00 95.81 284 TYR A C 1
ATOM 2319 O O . TYR A 1 284 ? 23.812 -11.497 -21.888 1.00 95.81 284 TYR A O 1
ATOM 2327 N N . ARG A 1 285 ? 23.560 -9.379 -22.577 1.00 95.50 285 ARG A N 1
ATOM 2328 C CA . ARG A 1 285 ? 23.056 -9.747 -23.913 1.00 95.50 285 ARG A CA 1
ATOM 2329 C C . ARG A 1 285 ? 24.100 -10.474 -24.755 1.00 95.50 285 ARG A C 1
ATOM 2331 O O . ARG A 1 285 ? 23.739 -11.399 -25.470 1.00 95.50 285 ARG A O 1
ATOM 2338 N N . TYR A 1 286 ? 25.364 -10.060 -24.672 1.00 96.56 286 TYR A N 1
ATOM 2339 C CA . TYR A 1 286 ? 26.448 -10.743 -25.374 1.00 96.56 286 TYR A CA 1
ATOM 2340 C C . TYR A 1 286 ? 26.601 -12.180 -24.870 1.00 96.56 286 TYR A C 1
ATOM 2342 O O . TYR A 1 286 ? 26.581 -13.102 -25.674 1.00 96.56 286 TYR A O 1
ATOM 2350 N N . GLN A 1 287 ? 26.651 -12.369 -23.548 1.00 96.38 287 GLN A N 1
ATOM 2351 C CA . GLN A 1 287 ? 26.774 -13.697 -22.950 1.00 96.38 287 GLN A CA 1
ATOM 2352 C C . GLN A 1 287 ? 25.586 -14.603 -23.281 1.00 96.38 287 GLN A C 1
ATOM 2354 O O . GLN A 1 287 ? 25.782 -15.769 -23.591 1.00 96.38 287 GLN A O 1
ATOM 2359 N N . LEU A 1 288 ? 24.359 -14.071 -23.293 1.00 94.19 288 LEU A N 1
ATOM 2360 C CA . LEU A 1 288 ? 23.194 -14.836 -23.749 1.00 94.19 288 LEU A CA 1
ATOM 2361 C C . LEU A 1 288 ? 23.293 -15.268 -25.218 1.00 94.19 288 LEU A C 1
ATOM 2363 O O . LEU A 1 288 ? 22.782 -16.324 -25.564 1.00 94.19 288 LEU A O 1
ATOM 2367 N N . LYS A 1 289 ? 23.888 -14.436 -26.081 1.00 96.50 289 LYS A N 1
ATOM 2368 C CA . LYS A 1 289 ? 23.986 -14.708 -27.520 1.00 96.50 289 LYS A CA 1
ATOM 2369 C C . LYS A 1 289 ? 25.132 -15.663 -27.862 1.00 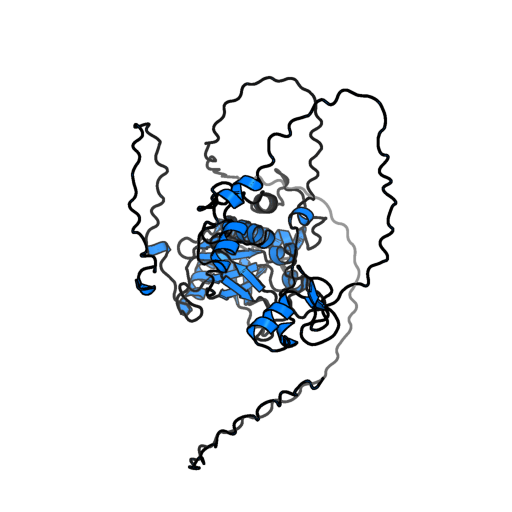96.50 289 LYS A C 1
ATOM 2371 O O . LYS A 1 289 ? 24.989 -16.454 -28.782 1.00 96.50 289 LYS A O 1
ATOM 2376 N N . HIS A 1 290 ? 26.258 -15.544 -27.166 1.00 96.81 290 HIS A N 1
ATOM 2377 C CA . HIS A 1 290 ? 27.510 -16.209 -27.534 1.00 96.81 290 HIS A CA 1
ATOM 2378 C C . HIS A 1 290 ? 27.966 -17.273 -26.530 1.00 96.81 290 HIS A C 1
ATOM 2380 O O . HIS A 1 290 ? 28.966 -17.925 -26.776 1.00 96.81 290 HIS A O 1
ATOM 2386 N N . GLY A 1 291 ? 27.299 -17.425 -25.382 1.00 96.94 291 GLY A N 1
ATOM 2387 C CA . GLY A 1 291 ? 27.740 -18.321 -24.303 1.00 96.94 291 GLY A CA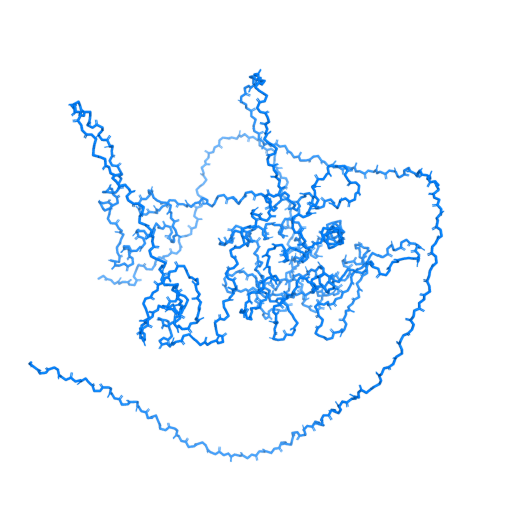 1
ATOM 2388 C C . GLY A 1 291 ? 28.932 -17.797 -23.489 1.00 96.94 291 GLY A C 1
ATOM 2389 O O . GLY A 1 291 ? 29.170 -18.268 -22.383 1.00 96.94 291 GLY A O 1
ATOM 2390 N N . GLU A 1 292 ? 29.626 -16.766 -23.974 1.00 96.50 292 GLU A N 1
ATOM 2391 C CA . GLU A 1 292 ? 30.893 -16.276 -23.419 1.00 96.50 292 GLU A CA 1
ATOM 2392 C C . GLU A 1 292 ? 30.815 -14.834 -22.883 1.00 96.50 292 GLU A C 1
ATOM 2394 O O . GLU A 1 292 ? 29.961 -14.044 -23.309 1.00 96.50 292 GLU A O 1
ATOM 2399 N N . PRO A 1 293 ? 31.698 -14.425 -21.948 1.00 95.12 293 PRO A N 1
ATOM 2400 C CA . PRO A 1 293 ? 31.766 -13.037 -21.507 1.00 95.12 293 PRO A CA 1
ATOM 2401 C C . PRO A 1 293 ? 32.116 -12.099 -22.672 1.00 95.12 293 PRO A C 1
ATOM 2403 O O . PRO A 1 293 ? 32.963 -12.387 -23.508 1.00 95.12 293 PRO A O 1
ATOM 2406 N N . ARG A 1 294 ? 31.478 -10.920 -22.707 1.00 94.81 294 ARG A N 1
ATOM 2407 C CA . ARG A 1 294 ? 31.761 -9.882 -23.712 1.00 94.81 294 ARG A CA 1
ATOM 2408 C C . ARG A 1 294 ? 33.250 -9.495 -23.700 1.00 94.81 294 ARG A C 1
ATOM 2410 O O . ARG A 1 294 ? 33.673 -8.955 -22.679 1.00 94.81 294 ARG A O 1
ATOM 2417 N N . PRO A 1 295 ? 33.990 -9.655 -24.814 1.00 93.94 295 PRO A N 1
ATOM 2418 C CA . PRO A 1 295 ? 35.400 -9.290 -24.894 1.00 93.94 295 PRO A CA 1
ATOM 2419 C C . PRO A 1 295 ? 35.644 -7.815 -24.556 1.00 93.94 295 PRO A C 1
ATOM 2421 O O . PRO A 1 295 ? 34.941 -6.931 -25.062 1.00 93.94 295 PRO A O 1
ATOM 2424 N N . LEU A 1 296 ? 36.679 -7.537 -23.756 1.00 86.19 296 LEU A N 1
ATOM 2425 C CA . LEU A 1 296 ? 37.029 -6.182 -23.305 1.00 86.19 296 LEU A CA 1
ATOM 2426 C C . LEU A 1 296 ? 37.340 -5.225 -24.467 1.00 86.19 296 LEU A C 1
ATOM 2428 O O . LEU A 1 296 ? 36.964 -4.055 -24.410 1.00 86.19 296 LEU A O 1
ATOM 2432 N N . ARG A 1 297 ? 37.894 -5.722 -25.581 1.00 84.12 297 ARG A N 1
ATOM 2433 C CA . ARG A 1 297 ? 38.117 -4.924 -26.805 1.00 84.12 297 ARG A CA 1
ATOM 2434 C C . ARG A 1 297 ? 36.844 -4.245 -27.333 1.00 84.12 297 ARG A C 1
ATOM 2436 O O . ARG A 1 297 ? 36.885 -3.108 -27.786 1.00 84.12 297 ARG A O 1
ATOM 2443 N N . LEU A 1 298 ? 35.683 -4.896 -27.193 1.00 76.81 298 LEU A N 1
ATOM 2444 C CA . LEU A 1 298 ? 34.383 -4.342 -27.604 1.00 76.81 298 LEU A CA 1
ATOM 2445 C C . LEU A 1 298 ? 33.797 -3.353 -26.581 1.00 76.81 298 LEU A C 1
ATOM 2447 O O . LEU A 1 298 ? 32.797 -2.684 -26.858 1.00 76.81 298 LEU A O 1
ATOM 2451 N N . ILE A 1 299 ? 34.361 -3.303 -25.374 1.00 79.06 299 ILE A N 1
ATOM 2452 C CA . ILE A 1 299 ? 33.950 -2.415 -24.281 1.00 79.06 299 ILE A CA 1
ATOM 2453 C C . ILE A 1 299 ? 34.707 -1.086 -24.376 1.00 79.06 299 ILE A C 1
ATOM 2455 O O . ILE A 1 299 ? 34.085 -0.033 -24.225 1.00 79.06 299 ILE A O 1
ATOM 2459 N N . VAL A 1 300 ? 36.010 -1.133 -24.669 1.00 66.94 300 VAL A N 1
ATOM 2460 C CA . VAL A 1 300 ? 36.894 0.045 -24.721 1.00 66.94 300 VAL A CA 1
ATOM 2461 C C . VAL A 1 300 ? 36.612 0.936 -25.937 1.00 66.94 300 VAL A C 1
ATOM 2463 O O . VAL A 1 300 ? 36.638 2.153 -25.793 1.00 66.94 300 VAL A O 1
ATOM 2466 N N . ALA A 1 301 ? 36.206 0.366 -27.079 1.00 59.59 301 ALA A N 1
ATOM 2467 C CA . ALA A 1 301 ? 35.897 1.114 -28.309 1.00 59.59 301 ALA A CA 1
ATOM 2468 C C . ALA A 1 301 ? 34.752 2.151 -28.187 1.00 59.59 301 ALA A C 1
ATOM 2470 O O . ALA A 1 301 ? 34.519 2.917 -29.112 1.00 59.59 301 ALA A O 1
ATOM 2471 N N . ASN A 1 302 ? 34.019 2.178 -27.066 1.00 56.72 302 ASN A N 1
ATOM 2472 C CA . ASN A 1 302 ? 32.950 3.149 -26.798 1.00 56.72 302 ASN A CA 1
ATOM 2473 C C . ASN A 1 302 ? 33.282 4.138 -25.670 1.00 56.72 302 ASN A C 1
ATOM 2475 O O . ASN A 1 302 ? 32.385 4.858 -25.223 1.00 56.72 302 ASN A O 1
ATOM 2479 N N . ARG A 1 303 ? 34.519 4.172 -25.153 1.00 61.03 303 ARG A N 1
ATOM 2480 C CA . ARG A 1 303 ? 34.924 5.332 -24.354 1.00 61.03 303 ARG A CA 1
ATOM 2481 C C . ARG A 1 303 ? 34.993 6.512 -25.326 1.00 61.03 303 ARG A C 1
ATOM 2483 O O . ARG A 1 303 ? 35.667 6.366 -26.344 1.00 61.03 303 ARG A O 1
ATOM 2490 N N . PRO A 1 304 ? 34.295 7.635 -25.067 1.00 60.06 304 PRO A N 1
ATOM 2491 C CA . PRO A 1 304 ? 34.605 8.857 -25.784 1.00 60.06 304 PRO A CA 1
ATOM 2492 C C . PRO A 1 304 ? 36.100 9.060 -25.576 1.00 60.06 304 PRO A C 1
ATOM 2494 O O . PRO A 1 304 ? 36.544 9.200 -24.434 1.00 60.06 304 PRO A O 1
ATOM 2497 N N . GLY A 1 305 ? 36.879 8.947 -26.651 1.00 58.06 305 GLY A N 1
ATOM 2498 C CA . GLY A 1 305 ? 38.285 9.299 -26.586 1.00 58.06 305 GLY A CA 1
ATOM 2499 C C . GLY A 1 305 ? 38.400 10.728 -26.055 1.00 58.06 305 GLY A C 1
ATOM 2500 O O . GLY A 1 305 ? 37.414 11.480 -26.117 1.00 58.06 305 GLY A O 1
ATOM 2501 N N . PRO A 1 306 ? 39.573 11.128 -25.544 1.00 56.56 306 PRO A N 1
ATOM 2502 C CA . PRO A 1 306 ? 39.861 12.542 -25.380 1.00 56.56 306 PRO A CA 1
ATOM 2503 C C . PRO A 1 306 ? 39.462 13.191 -26.701 1.00 56.56 306 PRO A C 1
ATOM 2505 O O . PRO A 1 306 ? 39.979 12.803 -27.751 1.00 56.56 306 PRO A O 1
ATOM 2508 N N . ARG A 1 307 ? 38.455 14.073 -26.689 1.00 51.91 307 ARG A N 1
ATOM 2509 C CA . ARG A 1 307 ? 38.217 14.933 -27.841 1.00 51.91 307 ARG A CA 1
ATOM 2510 C C . ARG A 1 307 ? 39.505 15.720 -27.943 1.00 51.91 307 ARG A C 1
ATOM 2512 O O . ARG A 1 307 ? 39.701 16.660 -27.181 1.00 51.91 307 ARG A O 1
ATOM 2519 N N . VAL A 1 308 ? 40.399 15.268 -28.815 1.00 53.56 308 VAL A N 1
ATOM 2520 C CA . VAL A 1 308 ? 41.495 16.075 -29.307 1.00 53.56 308 VAL A CA 1
ATOM 2521 C C . VAL A 1 308 ? 40.768 17.262 -29.911 1.00 53.56 308 VAL A C 1
ATOM 2523 O O . VAL A 1 308 ? 40.158 17.153 -30.974 1.00 53.56 308 VAL A O 1
ATOM 2526 N N . GLN A 1 309 ? 40.685 18.350 -29.146 1.00 52.12 309 GLN A N 1
ATOM 2527 C CA . GLN A 1 309 ? 40.373 19.655 -29.683 1.00 52.12 309 GLN A CA 1
ATOM 2528 C C . GLN A 1 309 ? 41.512 19.916 -30.658 1.00 52.12 309 GLN A C 1
ATOM 2530 O O . GLN A 1 309 ? 42.563 20.423 -30.283 1.00 52.12 309 GLN A O 1
ATOM 2535 N N . GLN A 1 310 ? 41.338 19.474 -31.902 1.00 48.31 310 GLN A N 1
ATOM 2536 C CA . GLN A 1 310 ? 42.082 20.041 -33.001 1.00 48.31 310 GLN A CA 1
ATOM 2537 C C . GLN A 1 310 ? 41.691 21.514 -32.997 1.00 48.31 310 GLN A C 1
ATOM 2539 O O . GLN A 1 310 ? 40.603 21.888 -33.433 1.00 48.31 310 GLN A O 1
ATOM 2544 N N . GLN A 1 311 ? 42.561 22.328 -32.403 1.00 50.28 311 GLN A N 1
ATOM 2545 C CA . GLN A 1 311 ? 42.640 23.752 -32.655 1.00 50.28 311 GLN A CA 1
ATOM 2546 C C . GLN A 1 311 ? 42.911 23.917 -34.152 1.00 50.28 311 GLN A C 1
ATOM 2548 O O . GLN A 1 311 ? 44.048 24.060 -34.587 1.00 50.28 311 GLN A O 1
ATOM 2553 N N . GLN A 1 312 ? 41.861 23.848 -34.967 1.00 47.44 312 GLN A N 1
ATOM 2554 C CA . GLN A 1 312 ? 41.908 24.391 -36.311 1.00 47.44 312 GLN A CA 1
ATOM 2555 C C . GLN A 1 312 ? 41.678 25.893 -36.193 1.00 47.44 312 GLN A C 1
ATOM 2557 O O . GLN A 1 312 ? 40.559 26.400 -36.215 1.00 47.44 312 GLN A O 1
ATOM 2562 N N . HIS A 1 313 ? 42.795 26.602 -36.056 1.00 54.03 313 HIS A N 1
ATOM 2563 C CA . HIS A 1 313 ? 42.937 27.918 -36.651 1.00 54.03 313 HIS A CA 1
ATOM 2564 C C . HIS A 1 313 ? 42.648 27.795 -38.152 1.00 54.03 313 HIS A C 1
ATOM 2566 O O . HIS A 1 313 ? 43.449 27.221 -38.882 1.00 54.03 313 HIS A O 1
ATOM 2572 N N . SER A 1 314 ? 41.501 28.296 -38.610 1.00 53.06 314 SER A N 1
ATOM 2573 C CA . SER A 1 314 ? 41.370 29.066 -39.860 1.00 53.06 314 SER A CA 1
ATOM 2574 C C . SER A 1 314 ? 39.902 29.396 -40.159 1.00 53.06 314 SER A C 1
ATOM 2576 O O . SER A 1 314 ? 39.060 28.536 -40.376 1.00 53.06 314 SER A O 1
ATOM 2578 N N . SER A 1 315 ? 39.627 30.702 -40.127 1.00 55.50 315 SER A N 1
ATOM 2579 C CA . SER A 1 315 ? 38.721 31.450 -41.008 1.00 55.50 315 SER A CA 1
ATOM 2580 C C . SER A 1 315 ? 37.398 30.818 -41.480 1.00 55.50 315 SER A C 1
ATOM 2582 O O . SER A 1 315 ? 37.363 30.007 -42.395 1.00 55.50 315 SER A O 1
ATOM 2584 N N . LYS A 1 316 ? 36.310 31.414 -40.967 1.00 57.53 316 LYS A N 1
ATOM 2585 C CA . LYS A 1 316 ? 35.105 31.850 -41.702 1.00 57.53 316 LYS A CA 1
ATOM 2586 C C . LYS A 1 316 ? 34.492 30.830 -42.675 1.00 57.53 316 LYS A C 1
ATOM 2588 O O . LYS A 1 316 ? 34.779 30.867 -43.862 1.00 57.53 316 LYS A O 1
ATOM 2593 N N . ASN A 1 317 ? 33.561 30.019 -42.171 1.00 50.88 317 ASN A N 1
ATOM 2594 C CA . ASN A 1 317 ? 32.223 29.814 -42.750 1.00 50.88 317 ASN A CA 1
ATOM 2595 C C . ASN A 1 317 ? 31.450 28.825 -41.868 1.00 50.88 317 ASN A C 1
ATOM 2597 O O . ASN A 1 317 ? 31.705 27.624 -41.874 1.00 50.88 317 ASN A O 1
ATOM 2601 N N . LEU A 1 318 ? 30.514 29.343 -41.071 1.00 49.47 318 LEU A N 1
ATOM 2602 C CA . LEU A 1 318 ? 29.599 28.517 -40.287 1.00 49.47 318 LEU A CA 1
ATOM 2603 C C . LEU A 1 318 ? 28.592 27.856 -41.244 1.00 49.47 318 LEU A C 1
ATOM 2605 O O . LEU A 1 318 ? 27.884 28.583 -41.946 1.00 49.47 318 LEU A O 1
ATOM 2609 N N . PRO A 1 319 ? 28.459 26.517 -41.274 1.00 46.09 319 PRO A N 1
ATOM 2610 C CA . PRO A 1 319 ? 27.341 25.888 -41.953 1.00 46.09 319 PRO A CA 1
ATOM 2611 C C . PRO A 1 319 ? 26.082 26.179 -41.135 1.00 46.09 319 PRO A C 1
ATOM 2613 O O . PRO A 1 319 ? 25.884 25.662 -40.034 1.00 46.09 319 PRO A O 1
ATOM 2616 N N . MET A 1 320 ? 25.241 27.055 -41.671 1.00 54.22 320 MET A N 1
ATOM 2617 C CA . MET A 1 320 ? 23.925 27.358 -41.131 1.00 54.22 320 MET A CA 1
ATOM 2618 C C . MET A 1 320 ? 23.057 26.098 -41.263 1.00 54.22 320 MET A C 1
ATOM 2620 O O . MET A 1 320 ? 22.518 25.795 -42.326 1.00 54.22 320 MET A O 1
ATOM 2624 N N . VAL A 1 321 ? 22.970 25.307 -40.192 1.00 51.88 321 VAL A N 1
ATOM 2625 C CA . VAL A 1 321 ? 22.047 24.171 -40.115 1.00 51.88 321 VAL A CA 1
ATOM 2626 C C . VAL A 1 321 ? 20.640 24.741 -39.972 1.00 51.88 321 VAL A C 1
ATOM 2628 O O . VAL A 1 321 ? 20.214 25.122 -38.883 1.00 51.88 321 VAL A O 1
ATOM 2631 N N . PHE A 1 322 ? 19.920 24.817 -41.090 1.00 40.66 322 PHE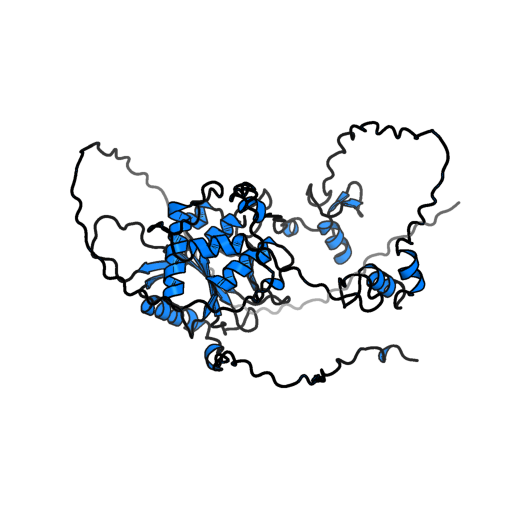 A N 1
ATOM 2632 C CA . PHE A 1 322 ? 18.497 25.131 -41.106 1.00 40.66 322 PHE A CA 1
ATOM 2633 C C . PHE A 1 322 ? 17.726 24.022 -40.377 1.00 40.66 322 PHE A C 1
ATOM 2635 O O . PHE A 1 322 ? 17.417 22.971 -40.943 1.00 40.66 322 PHE A O 1
ATOM 2642 N N . TYR A 1 323 ? 17.368 24.265 -39.116 1.00 45.38 323 TYR A N 1
ATOM 2643 C CA . TYR A 1 323 ? 16.281 23.542 -38.462 1.00 45.38 323 TYR A CA 1
ATOM 2644 C C . TYR A 1 323 ? 14.969 24.017 -39.079 1.00 45.38 323 TYR A C 1
ATOM 2646 O O . TYR A 1 323 ? 14.276 24.870 -38.535 1.00 45.38 323 TYR A O 1
ATOM 2654 N N . SER A 1 324 ? 14.632 23.477 -40.247 1.00 38.66 324 SER A N 1
ATOM 2655 C CA . SER A 1 324 ? 13.279 23.608 -40.771 1.00 38.66 324 SER A CA 1
ATOM 2656 C C . SER A 1 324 ? 12.332 22.972 -39.739 1.00 38.66 324 SER A C 1
ATOM 2658 O O . SER A 1 324 ? 12.530 21.798 -39.389 1.00 38.66 324 SER A O 1
ATOM 2660 N N . PRO A 1 325 ? 11.345 23.703 -39.187 1.00 42.34 325 PRO A N 1
ATOM 2661 C CA . PRO A 1 325 ? 10.392 23.137 -38.252 1.00 42.34 325 PRO A CA 1
ATOM 2662 C C . PRO A 1 325 ? 9.516 22.171 -39.043 1.00 42.34 325 PRO A C 1
ATOM 2664 O O . PRO A 1 325 ? 8.506 22.547 -39.632 1.00 42.34 325 PRO A O 1
ATOM 2667 N N . ARG A 1 326 ? 9.914 20.894 -39.083 1.00 45.69 326 ARG A N 1
ATOM 2668 C CA . ARG A 1 326 ? 9.037 19.815 -39.531 1.00 45.69 326 ARG A CA 1
ATOM 2669 C C . ARG A 1 326 ? 7.851 19.796 -38.579 1.00 45.69 326 ARG A C 1
ATOM 2671 O O . ARG A 1 326 ? 7.915 19.178 -37.514 1.00 45.69 326 ARG A O 1
ATOM 2678 N N . GLN A 1 327 ? 6.775 20.465 -38.982 1.00 49.03 327 GLN A N 1
ATOM 2679 C CA . GLN A 1 327 ? 5.427 20.156 -38.543 1.00 49.03 327 GLN A CA 1
ATOM 2680 C C . GLN A 1 327 ? 5.282 18.648 -38.718 1.00 49.03 327 GLN A C 1
ATOM 2682 O O . GLN A 1 327 ? 5.234 18.133 -39.835 1.00 49.03 327 GLN A O 1
ATOM 2687 N N . LYS A 1 328 ? 5.380 17.908 -37.610 1.00 50.81 328 LYS A N 1
ATOM 2688 C CA . LYS A 1 328 ? 5.196 16.463 -37.638 1.00 50.81 328 LYS A CA 1
ATOM 2689 C C . LYS A 1 328 ? 3.769 16.265 -38.146 1.00 50.81 328 LYS A C 1
ATOM 2691 O O . LYS A 1 328 ? 2.863 16.704 -37.435 1.00 50.81 328 LYS A O 1
ATOM 2696 N N . PRO A 1 329 ? 3.541 15.646 -39.323 1.00 55.56 329 PRO A N 1
ATOM 2697 C CA . PRO A 1 329 ? 2.191 15.247 -39.695 1.00 55.56 329 PRO A CA 1
ATOM 2698 C C . PRO A 1 329 ? 1.648 14.459 -38.509 1.00 55.56 329 PRO A C 1
ATOM 2700 O O . PRO A 1 329 ? 2.387 13.630 -37.968 1.00 55.56 329 PRO A O 1
ATOM 2703 N N . MET A 1 330 ? 0.443 14.800 -38.034 1.00 58.81 330 MET A N 1
ATOM 2704 C CA . MET A 1 330 ? -0.174 14.166 -36.869 1.00 58.81 330 MET A CA 1
ATOM 2705 C C . MET A 1 330 ? -0.157 12.656 -37.089 1.00 58.81 330 MET A C 1
ATOM 2707 O O . MET A 1 330 ? -0.994 12.106 -37.800 1.00 58.81 330 MET A O 1
ATOM 2711 N N . ALA A 1 331 ? 0.867 11.994 -36.550 1.00 64.81 331 ALA A N 1
ATOM 2712 C CA . ALA A 1 331 ? 1.108 10.595 -36.818 1.00 64.81 331 ALA A CA 1
ATOM 2713 C C . ALA A 1 331 ? -0.119 9.852 -36.309 1.00 64.81 331 ALA A C 1
ATOM 2715 O O . ALA A 1 331 ? -0.448 9.976 -35.125 1.00 64.81 331 ALA A O 1
ATOM 2716 N N . ALA A 1 332 ? -0.800 9.139 -37.213 1.00 75.88 332 ALA A N 1
ATOM 2717 C CA . ALA A 1 332 ? -1.997 8.374 -36.903 1.00 75.88 332 ALA A CA 1
ATOM 2718 C C . ALA A 1 332 ? -1.795 7.658 -35.562 1.00 75.88 332 ALA A C 1
ATOM 2720 O O . ALA A 1 332 ? -0.825 6.905 -35.390 1.00 75.88 332 ALA A O 1
ATOM 2721 N N . ARG A 1 333 ? -2.643 7.990 -34.578 1.00 83.88 333 ARG A N 1
ATOM 2722 C CA . ARG A 1 333 ? -2.500 7.508 -33.201 1.00 83.88 333 ARG A CA 1
ATOM 2723 C C . ARG A 1 333 ? -2.455 5.983 -33.237 1.00 83.88 333 ARG A C 1
ATOM 2725 O O . ARG A 1 333 ? -3.425 5.332 -33.613 1.00 83.88 333 ARG A O 1
ATOM 2732 N N . LYS A 1 334 ? -1.303 5.408 -32.887 1.00 91.12 334 LYS A N 1
ATOM 2733 C CA . LYS A 1 334 ? -1.125 3.953 -32.881 1.00 91.12 334 LYS A CA 1
ATOM 2734 C C . LYS A 1 334 ? -1.966 3.362 -31.754 1.00 91.12 334 LYS A C 1
ATOM 2736 O O . LYS A 1 334 ? -1.865 3.808 -30.614 1.00 91.12 334 LYS A O 1
ATOM 2741 N N . TYR A 1 335 ? -2.743 2.335 -32.068 1.00 93.00 335 TYR A N 1
ATOM 2742 C CA . TYR A 1 335 ? -3.471 1.534 -31.092 1.00 93.00 335 TYR A CA 1
ATOM 2743 C C . TYR A 1 335 ? -3.128 0.051 -31.262 1.00 93.00 335 TYR A C 1
ATOM 2745 O O . TYR A 1 335 ? -2.648 -0.394 -32.309 1.00 93.00 335 TYR A O 1
ATOM 2753 N N . CYS A 1 336 ? -3.315 -0.718 -30.192 1.00 92.81 336 CYS A N 1
ATOM 2754 C CA . CYS A 1 336 ? -3.091 -2.155 -30.214 1.00 92.81 336 CYS A CA 1
ATOM 2755 C C . CYS A 1 336 ? -4.240 -2.845 -30.953 1.00 92.81 336 CYS A C 1
ATOM 2757 O O . CYS A 1 336 ? -5.362 -2.812 -30.465 1.00 92.81 336 CYS A O 1
ATOM 2759 N N . ALA A 1 337 ? -3.954 -3.533 -32.056 1.00 94.31 337 ALA A N 1
ATOM 2760 C CA . ALA A 1 337 ? -4.946 -4.279 -32.834 1.00 94.31 337 ALA A CA 1
ATOM 2761 C C . ALA A 1 337 ? -5.617 -5.416 -32.040 1.00 94.31 337 ALA A C 1
ATOM 2763 O O . ALA A 1 337 ? -6.708 -5.836 -32.387 1.00 94.31 337 ALA A O 1
ATOM 2764 N N . ASN A 1 338 ? -4.975 -5.914 -30.975 1.00 93.12 338 ASN A N 1
ATOM 2765 C CA . ASN A 1 338 ? -5.551 -6.948 -30.113 1.00 93.12 338 ASN A CA 1
ATOM 2766 C C . ASN A 1 338 ? -6.434 -6.346 -28.998 1.00 93.12 338 ASN A C 1
ATOM 2768 O O . ASN A 1 338 ? -7.615 -6.637 -28.901 1.00 93.12 338 ASN A O 1
ATOM 2772 N N . CYS A 1 339 ? -5.868 -5.478 -28.153 1.00 88.94 339 CYS A N 1
ATOM 2773 C CA . CYS A 1 339 ? -6.545 -5.018 -26.931 1.00 88.94 339 CYS A CA 1
ATOM 2774 C C . CYS A 1 339 ? -6.975 -3.540 -26.951 1.00 88.94 339 CYS A C 1
ATOM 2776 O O . CYS A 1 339 ? -7.208 -2.968 -25.889 1.00 88.94 339 CYS A O 1
ATOM 2778 N N . GLY A 1 340 ? -6.919 -2.865 -28.101 1.00 90.00 340 GLY A N 1
ATOM 2779 C CA . GLY A 1 340 ? -7.338 -1.467 -28.277 1.00 90.00 340 GLY A CA 1
ATOM 2780 C C . GLY A 1 340 ? -6.526 -0.407 -27.518 1.00 90.00 340 GLY A C 1
ATOM 2781 O O . GLY A 1 340 ? -6.823 0.778 -27.609 1.00 90.00 340 GLY A O 1
ATOM 2782 N N . VAL A 1 341 ? -5.498 -0.775 -26.743 1.00 86.25 341 VAL A N 1
ATOM 2783 C CA . VAL A 1 341 ? -4.792 0.209 -25.908 1.00 86.25 341 VAL A CA 1
ATOM 2784 C C . VAL A 1 341 ? -4.002 1.194 -26.758 1.00 86.25 341 VAL A C 1
ATOM 2786 O O . VAL A 1 341 ? -3.360 0.774 -27.713 1.00 86.25 341 VAL A O 1
ATOM 2789 N N . HIS A 1 342 ? -4.015 2.471 -26.381 1.00 87.94 342 HIS A N 1
ATOM 2790 C CA . HIS A 1 342 ? -3.365 3.567 -27.115 1.00 87.94 342 HIS A CA 1
ATOM 2791 C C . HIS A 1 342 ? -1.972 3.905 -26.567 1.00 87.94 342 HIS A C 1
ATOM 2793 O O . HIS A 1 342 ? -1.201 4.638 -27.179 1.00 87.94 342 HIS A O 1
ATOM 2799 N N . GLU A 1 343 ? -1.619 3.327 -25.417 1.00 81.56 343 GLU A N 1
ATOM 2800 C CA . GLU A 1 343 ? -0.334 3.541 -24.766 1.00 81.56 343 GLU A CA 1
ATOM 2801 C C . GLU A 1 343 ? 0.349 2.224 -24.397 1.00 81.56 343 GLU A C 1
ATOM 2803 O O . GLU A 1 343 ? -0.204 1.312 -23.757 1.00 81.56 343 GLU A O 1
ATOM 2808 N N . THR A 1 344 ? 1.621 2.137 -24.766 1.00 84.19 344 THR A N 1
ATOM 2809 C CA . THR A 1 344 ? 2.502 1.028 -24.422 1.00 84.19 344 THR A CA 1
ATOM 2810 C C . THR A 1 344 ? 3.942 1.517 -24.346 1.00 84.19 344 THR A C 1
ATOM 2812 O O . THR A 1 344 ? 4.286 2.550 -24.908 1.00 84.19 344 THR A O 1
ATOM 2815 N N . HIS A 1 345 ? 4.789 0.787 -23.623 1.00 78.19 345 HIS A N 1
ATOM 2816 C CA . HIS A 1 345 ? 6.212 1.116 -23.536 1.00 78.19 345 HIS A CA 1
ATOM 2817 C C . HIS A 1 345 ? 6.913 0.940 -24.890 1.00 78.19 345 HIS A C 1
ATOM 2819 O O . HIS A 1 345 ? 7.800 1.716 -25.226 1.00 78.19 345 HIS A O 1
ATOM 2825 N N . GLN A 1 346 ? 6.485 -0.050 -25.676 1.00 88.62 346 GLN A N 1
ATOM 2826 C CA . GLN A 1 346 ? 7.009 -0.296 -27.011 1.00 88.62 346 GLN A CA 1
ATOM 2827 C C . GLN A 1 346 ? 5.926 -0.884 -27.917 1.00 88.62 346 GLN A C 1
ATOM 2829 O O . GLN A 1 346 ? 5.201 -1.802 -27.525 1.00 88.62 346 GLN A O 1
ATOM 2834 N N . TRP A 1 347 ? 5.841 -0.346 -29.133 1.00 93.38 347 TRP A N 1
ATOM 2835 C CA . TRP A 1 347 ? 4.976 -0.846 -30.195 1.00 93.38 347 TRP A CA 1
ATOM 2836 C C . TRP A 1 347 ? 5.685 -1.920 -31.007 1.00 93.38 347 TRP A C 1
ATOM 2838 O O . TRP A 1 347 ? 6.849 -1.768 -31.378 1.00 93.38 347 TRP A O 1
ATOM 2848 N N . TYR A 1 348 ? 4.957 -2.982 -31.323 1.00 94.38 348 TYR A N 1
ATOM 2849 C CA . TYR A 1 348 ? 5.424 -4.070 -32.168 1.00 94.38 348 TYR A CA 1
ATOM 2850 C C . TYR A 1 348 ? 4.507 -4.225 -33.373 1.00 94.38 348 TYR A C 1
ATOM 2852 O O . TYR A 1 348 ? 3.343 -3.840 -33.307 1.00 94.38 348 TYR A O 1
ATOM 2860 N N . ARG A 1 349 ? 5.011 -4.791 -34.472 1.00 93.19 349 ARG A N 1
ATOM 2861 C CA . ARG A 1 349 ? 4.142 -5.215 -35.576 1.00 93.19 349 ARG A CA 1
ATOM 2862 C C . ARG A 1 349 ? 3.282 -6.393 -35.117 1.00 93.19 349 ARG A C 1
ATOM 2864 O O . ARG A 1 349 ? 3.754 -7.224 -34.337 1.00 93.19 349 ARG A O 1
ATOM 2871 N N . ASN A 1 350 ? 2.026 -6.410 -35.550 1.00 88.50 350 ASN A N 1
ATOM 2872 C CA . ASN A 1 350 ? 1.131 -7.540 -35.337 1.00 88.50 350 ASN A CA 1
ATOM 2873 C C . ASN A 1 350 ? 1.715 -8.785 -36.038 1.00 88.50 350 ASN A C 1
ATOM 2875 O O . ASN A 1 350 ? 2.167 -8.694 -37.176 1.00 88.50 350 ASN A O 1
ATOM 2879 N N . LEU A 1 351 ? 1.769 -9.919 -35.332 1.00 81.88 351 LEU A N 1
ATOM 2880 C CA . LEU A 1 351 ? 2.276 -11.190 -35.873 1.00 81.88 351 LEU A CA 1
ATOM 2881 C C . LEU A 1 351 ? 1.197 -11.974 -36.638 1.00 81.88 351 LEU A C 1
ATOM 2883 O O . LEU A 1 351 ? 1.522 -12.921 -37.341 1.00 81.88 351 LEU A O 1
ATOM 2887 N N . CYS A 1 352 ? -0.068 -11.577 -36.498 1.00 84.94 352 CYS A N 1
ATOM 2888 C CA . CYS A 1 352 ? -1.244 -12.245 -37.052 1.00 84.94 352 CYS A CA 1
ATOM 2889 C C . CYS A 1 352 ? -1.985 -11.384 -38.091 1.00 84.94 352 CYS A C 1
ATOM 2891 O O . CYS A 1 352 ? -3.142 -11.664 -38.383 1.00 84.94 352 CYS A O 1
ATOM 2893 N N . GLY A 1 353 ? -1.389 -10.297 -38.596 1.00 86.50 353 GLY A N 1
ATOM 2894 C CA . GLY A 1 353 ? -2.039 -9.438 -39.591 1.00 86.50 353 GLY A CA 1
ATOM 2895 C C . GLY A 1 353 ? -1.577 -7.985 -39.561 1.00 86.50 353 GLY A C 1
ATOM 2896 O O . GLY A 1 353 ? -0.446 -7.678 -39.182 1.00 86.50 353 GLY A O 1
ATOM 2897 N N . SER A 1 354 ? -2.466 -7.075 -39.962 1.00 89.31 354 SER A N 1
ATOM 2898 C CA . SER A 1 354 ? -2.197 -5.637 -40.002 1.00 89.31 354 SER A CA 1
ATOM 2899 C C . SER A 1 354 ? -2.247 -4.990 -38.609 1.00 89.31 354 SER A C 1
ATOM 2901 O O . SER A 1 354 ? -2.775 -5.535 -37.634 1.00 89.31 354 SER A O 1
ATOM 2903 N N . GLY A 1 355 ? -1.644 -3.807 -38.495 1.00 92.56 355 GLY A N 1
ATOM 2904 C CA . GLY A 1 355 ? -1.645 -3.013 -37.268 1.00 92.56 355 GLY A CA 1
ATOM 2905 C C . GLY A 1 355 ? -0.477 -3.292 -36.319 1.00 92.56 355 GLY A C 1
ATOM 2906 O O . GLY A 1 355 ? 0.540 -3.902 -36.663 1.00 92.56 355 GLY A O 1
ATOM 2907 N N . HIS A 1 356 ? -0.604 -2.770 -35.101 1.00 95.31 356 HIS A N 1
ATOM 2908 C CA . HIS A 1 356 ? 0.445 -2.820 -34.088 1.00 95.31 356 HIS A CA 1
ATOM 2909 C C . HIS A 1 356 ? -0.037 -3.573 -32.853 1.00 95.31 356 HIS A C 1
ATOM 2911 O O . HIS A 1 356 ? -1.207 -3.514 -32.498 1.00 95.31 356 HIS A O 1
ATOM 2917 N N . TRP A 1 357 ? 0.864 -4.253 -32.155 1.00 94.12 357 TRP A N 1
ATOM 2918 C CA . TRP A 1 357 ? 0.610 -4.846 -30.847 1.00 94.12 357 TRP A CA 1
ATOM 2919 C C . TRP A 1 357 ? 1.356 -4.092 -29.754 1.00 94.12 357 TRP A C 1
ATOM 2921 O O . TRP A 1 357 ? 2.501 -3.665 -29.925 1.00 94.12 357 TRP A O 1
ATOM 2931 N N . CYS A 1 358 ? 0.712 -3.964 -28.595 1.00 92.25 358 CYS A N 1
ATOM 2932 C CA . CYS A 1 358 ? 1.369 -3.487 -27.389 1.00 92.25 358 CYS A CA 1
ATOM 2933 C C . CYS A 1 358 ? 2.312 -4.559 -26.815 1.00 92.25 358 CYS A C 1
ATOM 2935 O O . CYS A 1 358 ? 2.127 -5.758 -27.047 1.00 92.25 358 CYS A O 1
ATOM 2937 N N . GLU A 1 359 ? 3.295 -4.140 -26.012 1.00 90.19 359 GLU A N 1
ATOM 2938 C CA . GLU A 1 359 ? 4.276 -5.038 -25.379 1.00 90.19 359 GLU A CA 1
ATOM 2939 C C . GLU A 1 359 ? 3.633 -6.223 -24.644 1.00 90.19 359 GLU A C 1
ATOM 2941 O O . GLU A 1 359 ? 4.109 -7.355 -24.745 1.00 90.19 359 GLU A O 1
ATOM 2946 N N . THR A 1 360 ? 2.520 -5.988 -23.946 1.00 89.12 360 THR A N 1
ATOM 2947 C CA . THR A 1 360 ? 1.818 -7.026 -23.183 1.00 89.12 360 THR A CA 1
ATOM 2948 C C . THR A 1 360 ? 1.169 -8.072 -24.090 1.00 89.12 360 THR A C 1
ATOM 2950 O O . THR A 1 360 ? 1.308 -9.263 -23.821 1.00 89.12 360 THR A O 1
ATOM 2953 N N . CYS A 1 361 ? 0.503 -7.654 -25.174 1.00 91.31 361 CYS A N 1
ATOM 2954 C CA . CYS A 1 361 ? -0.142 -8.579 -26.111 1.00 91.31 361 CYS A CA 1
ATOM 2955 C C . CYS A 1 361 ? 0.891 -9.408 -26.877 1.00 91.31 361 CYS A C 1
ATOM 2957 O O . CYS A 1 361 ? 0.741 -10.625 -26.959 1.00 91.31 361 CYS A O 1
ATOM 2959 N N . LYS A 1 362 ? 1.993 -8.788 -27.327 1.00 94.69 362 LYS A N 1
ATOM 2960 C CA . LYS A 1 362 ? 3.109 -9.525 -27.936 1.00 94.69 362 LYS A CA 1
ATOM 2961 C C . LYS A 1 362 ? 3.718 -10.538 -26.967 1.00 94.69 362 LYS A C 1
ATOM 2963 O O . LYS A 1 362 ? 3.929 -11.686 -27.338 1.00 94.69 362 LYS A O 1
ATOM 2968 N N . SER A 1 363 ? 3.996 -10.131 -25.728 1.00 88.38 363 SER A N 1
ATOM 2969 C CA . SER A 1 363 ? 4.620 -11.018 -24.735 1.00 88.38 363 SER A CA 1
ATOM 2970 C C . SER A 1 363 ? 3.721 -12.190 -24.340 1.00 88.38 363 SER A C 1
ATOM 2972 O O . SER A 1 363 ? 4.222 -13.237 -23.944 1.00 88.38 363 SER A O 1
ATOM 2974 N N . TYR A 1 364 ? 2.399 -12.014 -24.386 1.00 93.31 364 TYR A N 1
ATOM 2975 C CA . TYR A 1 364 ? 1.455 -13.109 -24.182 1.00 93.31 364 TYR A CA 1
ATOM 2976 C C . TYR A 1 364 ? 1.486 -14.077 -25.368 1.00 93.31 364 TYR A C 1
ATOM 2978 O O . TYR A 1 364 ? 1.703 -15.268 -25.171 1.00 93.31 364 TYR A O 1
ATOM 2986 N N . TYR A 1 365 ? 1.378 -13.555 -26.593 1.00 94.44 365 TYR A N 1
ATOM 2987 C CA . TYR A 1 365 ? 1.398 -14.374 -27.804 1.00 94.44 365 TYR A CA 1
ATOM 2988 C C . TYR A 1 365 ? 2.682 -15.194 -27.938 1.00 94.44 365 TYR A C 1
ATOM 2990 O O . TYR A 1 365 ? 2.620 -16.390 -28.182 1.00 94.44 365 TYR A O 1
ATOM 2998 N N . LEU A 1 366 ? 3.849 -14.592 -27.692 1.00 91.44 366 LEU A N 1
ATOM 2999 C CA . LEU A 1 366 ? 5.124 -15.315 -27.746 1.00 91.44 366 LEU A CA 1
ATOM 3000 C C . LEU A 1 366 ? 5.234 -16.450 -26.715 1.00 91.44 366 LEU A C 1
ATOM 3002 O O . LEU A 1 366 ? 6.047 -17.345 -26.899 1.00 91.44 366 LEU A O 1
ATOM 3006 N N . ARG A 1 367 ? 4.458 -16.406 -25.625 1.00 90.12 367 ARG A N 1
ATOM 3007 C CA . ARG A 1 367 ? 4.477 -17.438 -24.577 1.00 90.12 367 ARG A CA 1
ATOM 3008 C C . ARG A 1 367 ? 3.439 -18.528 -24.781 1.00 90.12 367 ARG A C 1
ATOM 3010 O O . ARG A 1 367 ? 3.685 -19.662 -24.401 1.00 90.12 367 ARG A O 1
ATOM 3017 N N . HIS A 1 368 ? 2.285 -18.171 -25.328 1.00 91.75 368 HIS A N 1
ATOM 3018 C CA . HIS A 1 368 ? 1.126 -19.061 -25.389 1.00 91.75 368 HIS A CA 1
ATOM 3019 C C . HIS A 1 368 ? 0.704 -19.415 -26.809 1.00 91.75 368 HIS A C 1
ATOM 3021 O O . HIS A 1 368 ? -0.295 -20.108 -26.959 1.00 91.75 368 HIS A O 1
ATOM 3027 N N . THR A 1 369 ? 1.394 -18.864 -27.816 1.00 92.44 369 THR A N 1
ATOM 3028 C CA . THR A 1 369 ? 1.087 -18.997 -29.251 1.00 92.44 369 THR A CA 1
ATOM 3029 C C . THR A 1 369 ? -0.374 -18.695 -29.599 1.00 92.44 369 THR A C 1
ATOM 3031 O O . THR A 1 369 ? -0.904 -19.156 -30.602 1.00 92.44 369 THR A O 1
ATOM 3034 N N . LYS A 1 370 ? -1.035 -17.884 -28.763 1.00 93.31 370 LYS A N 1
ATOM 3035 C CA . LYS A 1 370 ? -2.443 -17.500 -28.871 1.00 93.31 370 LYS A CA 1
ATOM 3036 C C . LYS A 1 370 ? -2.600 -16.009 -28.620 1.00 93.31 370 LYS A C 1
ATOM 3038 O O . LYS A 1 370 ? -1.852 -15.406 -27.842 1.00 93.31 370 LYS A O 1
ATOM 3043 N N . VAL A 1 371 ? -3.577 -15.404 -29.293 1.00 91.62 371 VAL A N 1
ATOM 3044 C CA . VAL A 1 371 ? -3.968 -14.010 -29.061 1.00 91.62 371 VAL A CA 1
ATOM 3045 C C . VAL A 1 371 ? -4.367 -13.865 -27.593 1.00 91.62 371 VAL A C 1
ATOM 3047 O O . VAL A 1 371 ? -5.037 -14.732 -27.036 1.00 91.62 371 VAL A O 1
ATOM 3050 N N . ARG A 1 372 ? -3.900 -12.797 -26.937 1.00 87.88 372 ARG A N 1
ATOM 3051 C CA . ARG A 1 372 ? -4.268 -12.529 -25.541 1.00 87.88 372 ARG A CA 1
ATOM 3052 C C . ARG A 1 372 ? -5.796 -12.414 -25.453 1.00 87.88 372 ARG A C 1
ATOM 3054 O O . ARG A 1 372 ? -6.331 -11.599 -26.193 1.00 87.88 372 ARG A O 1
ATOM 3061 N N . PRO A 1 373 ? -6.465 -13.193 -24.596 1.00 86.94 373 PRO A N 1
ATOM 3062 C CA . PRO A 1 373 ? -7.915 -13.170 -24.484 1.00 86.94 373 PRO A CA 1
ATOM 3063 C C . PRO A 1 373 ? -8.383 -11.926 -23.710 1.00 86.94 373 PRO A C 1
ATOM 3065 O O . PRO A 1 373 ? -7.611 -11.335 -22.936 1.00 86.94 373 PRO A O 1
ATOM 3068 N N . ALA A 1 374 ? -9.621 -11.494 -23.964 1.00 78.38 374 ALA A N 1
ATOM 3069 C CA . ALA A 1 374 ? -10.120 -10.190 -23.535 1.00 78.38 374 ALA A CA 1
ATOM 3070 C C . ALA A 1 374 ? -10.281 -10.063 -22.017 1.00 78.38 374 ALA A C 1
ATOM 3072 O O . ALA A 1 374 ? -10.053 -8.998 -21.445 1.00 78.38 374 ALA A O 1
ATOM 3073 N N . GLU A 1 375 ? -10.533 -11.177 -21.341 1.00 71.44 375 GLU A N 1
ATOM 3074 C CA . GLU A 1 375 ? -10.623 -11.290 -19.885 1.00 71.44 375 GLU A CA 1
ATOM 3075 C C . GLU A 1 375 ? -9.283 -10.947 -19.223 1.00 71.44 375 GLU A C 1
ATOM 3077 O O . GLU A 1 375 ? -9.228 -10.444 -18.101 1.00 71.44 375 GLU A O 1
ATOM 3082 N N . LEU A 1 376 ? -8.172 -11.156 -19.938 1.00 72.06 376 LEU A N 1
ATOM 3083 C CA . LEU A 1 376 ? -6.847 -10.764 -19.479 1.00 72.06 376 LEU A CA 1
ATOM 3084 C C . LEU A 1 376 ? -6.506 -9.322 -19.843 1.00 72.06 376 LEU A C 1
ATOM 3086 O O . LEU A 1 376 ? -5.469 -8.847 -19.384 1.00 72.06 376 LEU A O 1
ATOM 3090 N N . PHE A 1 377 ? -7.308 -8.603 -20.639 1.00 70.44 377 PHE A N 1
ATOM 3091 C CA . PHE A 1 377 ? -7.049 -7.199 -21.002 1.00 70.44 377 PHE A CA 1
ATOM 3092 C C . PHE A 1 377 ? -7.147 -6.235 -19.836 1.00 70.44 377 PHE A C 1
ATOM 3094 O O . PHE A 1 377 ? -6.737 -5.083 -19.996 1.00 70.44 377 PHE A O 1
ATOM 3101 N N . VAL A 1 378 ? -7.562 -6.722 -18.664 1.00 59.19 378 VAL A N 1
ATOM 3102 C CA . VAL A 1 378 ? -7.393 -6.058 -17.377 1.00 59.19 378 VAL A CA 1
ATOM 3103 C C . VAL A 1 378 ? -5.899 -5.808 -17.149 1.00 59.19 378 VAL A C 1
ATOM 3105 O O . VAL A 1 378 ? -5.165 -6.556 -16.502 1.00 59.19 378 VAL A O 1
ATOM 3108 N N . LYS A 1 379 ? -5.393 -4.727 -17.744 1.00 51.47 379 LYS A N 1
ATOM 3109 C CA . LYS A 1 379 ? -4.197 -4.064 -17.262 1.00 51.47 379 LYS A CA 1
ATOM 3110 C C . LYS A 1 379 ? -4.543 -3.710 -15.822 1.00 51.47 379 LYS A C 1
ATOM 3112 O O . LYS A 1 379 ? -5.481 -2.953 -15.595 1.00 51.47 379 LYS A O 1
ATOM 3117 N N . ALA A 1 380 ? -3.753 -4.191 -14.863 1.00 47.28 380 ALA A N 1
ATOM 3118 C CA . ALA A 1 380 ? -3.511 -3.368 -13.689 1.00 47.28 380 ALA A CA 1
ATOM 3119 C C . ALA A 1 380 ? -3.187 -1.980 -14.251 1.00 47.28 380 ALA A C 1
ATOM 3121 O O . ALA A 1 380 ? -2.225 -1.861 -15.023 1.00 47.28 380 ALA A O 1
ATOM 3122 N N . ALA A 1 381 ? -4.084 -1.011 -14.035 1.00 45.69 381 ALA A N 1
ATOM 3123 C CA . ALA A 1 381 ? -3.973 0.313 -14.622 1.00 45.69 381 ALA A CA 1
ATOM 3124 C C . ALA A 1 381 ? -2.528 0.762 -14.408 1.00 45.69 381 ALA A C 1
ATOM 3126 O O . ALA A 1 381 ? -2.018 0.683 -13.287 1.00 45.69 381 ALA A O 1
ATOM 3127 N N . LYS A 1 382 ? -1.811 1.089 -15.493 1.00 46.50 382 LYS A N 1
ATOM 3128 C CA . LYS A 1 382 ? -0.407 1.500 -15.400 1.00 46.50 382 LYS A CA 1
ATOM 3129 C C . LYS A 1 382 ? -0.407 2.900 -14.805 1.00 46.50 382 LYS A C 1
ATOM 3131 O O . LYS A 1 382 ? -0.291 3.891 -15.510 1.00 46.50 382 LYS A O 1
ATOM 3136 N N . ARG A 1 383 ? -0.587 2.944 -13.494 1.00 54.03 383 ARG A N 1
ATOM 3137 C CA . ARG A 1 383 ? -0.613 4.112 -12.638 1.00 54.03 383 ARG A CA 1
ATOM 3138 C C . ARG A 1 383 ? 0.817 4.631 -12.560 1.00 54.03 383 ARG A C 1
ATOM 3140 O O . ARG A 1 383 ? 1.586 4.280 -11.671 1.00 54.03 383 ARG A O 1
ATOM 3147 N N . LYS A 1 384 ? 1.232 5.412 -13.560 1.00 54.59 384 LYS A N 1
ATOM 3148 C CA . LYS A 1 384 ? 2.378 6.313 -13.403 1.00 54.59 384 LYS A CA 1
ATOM 3149 C C . LYS A 1 384 ? 1.886 7.514 -12.602 1.00 54.59 384 LYS A C 1
ATOM 3151 O O . LYS A 1 384 ? 1.708 8.593 -13.145 1.00 54.59 384 LYS A O 1
ATOM 3156 N N . VAL A 1 385 ? 1.590 7.280 -11.330 1.00 62.53 385 VAL A N 1
ATOM 3157 C CA . VAL A 1 385 ? 1.276 8.359 -10.401 1.00 62.53 385 VAL A CA 1
ATOM 3158 C C . VAL A 1 385 ? 2.613 8.968 -10.042 1.00 62.53 385 VAL A C 1
ATOM 3160 O O . VAL A 1 385 ? 3.419 8.328 -9.361 1.00 62.53 385 VAL A O 1
ATOM 3163 N N . ASP A 1 386 ? 2.887 10.149 -10.582 1.00 65.50 386 ASP A N 1
ATOM 3164 C CA . ASP A 1 386 ? 3.985 10.955 -10.080 1.00 65.50 386 ASP A CA 1
ATOM 3165 C C . ASP A 1 386 ? 3.518 11.604 -8.781 1.00 65.50 386 ASP A C 1
ATOM 3167 O O . ASP A 1 386 ? 2.967 12.700 -8.759 1.00 65.50 386 ASP A O 1
ATOM 3171 N N . VAL A 1 387 ? 3.686 10.870 -7.683 1.00 64.88 387 VAL A N 1
ATOM 3172 C CA . VAL A 1 387 ? 3.279 11.330 -6.354 1.00 64.88 387 VAL A CA 1
ATOM 3173 C C . VAL A 1 387 ? 3.984 12.635 -6.006 1.00 64.88 387 VAL A C 1
ATOM 3175 O O . VAL A 1 387 ? 3.402 13.439 -5.302 1.00 64.88 387 VAL A O 1
ATOM 3178 N N . ARG A 1 388 ? 5.180 12.918 -6.546 1.00 66.19 388 ARG A N 1
ATOM 3179 C CA . ARG A 1 388 ? 5.808 14.223 -6.320 1.00 66.19 388 ARG A CA 1
ATOM 3180 C C . ARG A 1 388 ? 4.969 15.339 -6.900 1.00 66.19 388 ARG A C 1
ATOM 3182 O O . ARG A 1 388 ? 4.717 16.283 -6.188 1.00 66.19 388 ARG A O 1
ATOM 3189 N N . THR A 1 389 ? 4.422 15.207 -8.107 1.00 65.69 389 THR A N 1
ATOM 3190 C CA . THR A 1 389 ? 3.505 16.242 -8.624 1.00 65.69 389 THR A CA 1
ATOM 3191 C C . THR A 1 389 ? 2.264 16.435 -7.750 1.00 65.69 389 THR A C 1
ATOM 3193 O O . THR A 1 389 ? 1.791 17.557 -7.629 1.00 65.69 389 THR A O 1
ATOM 3196 N N . LEU A 1 390 ? 1.793 15.377 -7.079 1.00 62.44 390 LEU A N 1
ATOM 3197 C CA . LEU A 1 390 ? 0.697 15.463 -6.106 1.00 62.44 390 LEU A CA 1
ATOM 3198 C C . LEU A 1 390 ? 1.131 16.091 -4.776 1.00 62.44 390 LEU A C 1
ATOM 3200 O O . LEU A 1 390 ? 0.288 16.593 -4.045 1.00 62.44 390 LEU A O 1
ATOM 3204 N N . VAL A 1 391 ? 2.430 16.042 -4.466 1.00 62.78 391 VAL A N 1
ATOM 3205 C CA . VAL A 1 391 ? 3.031 16.510 -3.213 1.00 62.78 391 VAL A CA 1
ATOM 3206 C C . VAL A 1 391 ? 4.054 17.648 -3.463 1.00 62.78 391 VAL A C 1
ATOM 3208 O O . VAL A 1 391 ? 4.877 17.947 -2.601 1.00 62.78 391 VAL A O 1
ATOM 3211 N N . ASN A 1 392 ? 3.959 18.355 -4.600 1.00 59.50 392 ASN A N 1
ATOM 3212 C CA . ASN A 1 392 ? 4.802 19.507 -4.992 1.00 59.50 392 ASN A CA 1
ATOM 3213 C C . ASN A 1 392 ? 4.158 20.878 -4.669 1.00 59.50 392 ASN A C 1
ATOM 3215 O O . ASN A 1 392 ? 4.732 21.917 -4.954 1.00 59.50 392 ASN A O 1
ATOM 3219 N N . TRP A 1 393 ? 2.979 20.887 -4.055 1.00 62.06 393 TRP A N 1
ATOM 3220 C CA . TRP A 1 393 ? 2.303 21.995 -3.359 1.00 62.06 393 TRP A CA 1
ATOM 3221 C C . TRP A 1 393 ? 3.097 22.779 -2.293 1.00 62.06 393 TRP A C 1
ATOM 3223 O O . TRP A 1 393 ? 2.560 23.752 -1.766 1.00 62.06 393 TRP A O 1
ATOM 3233 N N . TRP A 1 394 ? 4.343 22.414 -1.963 1.00 54.91 394 TRP A N 1
ATOM 3234 C CA . TRP A 1 394 ? 5.214 23.319 -1.210 1.00 54.91 394 TRP A CA 1
ATOM 3235 C C . TRP A 1 394 ? 5.942 24.182 -2.241 1.00 54.91 394 TRP A C 1
ATOM 3237 O O . TRP A 1 394 ? 6.865 23.664 -2.876 1.00 54.91 394 TRP A O 1
ATOM 3247 N N . PRO A 1 395 ? 5.544 25.450 -2.478 1.00 50.31 395 PRO A N 1
ATOM 3248 C CA . PRO A 1 395 ? 6.460 26.351 -3.147 1.00 50.31 395 PRO A CA 1
ATOM 3249 C C . PRO A 1 395 ? 7.724 26.313 -2.299 1.00 50.31 395 PRO A C 1
ATOM 3251 O O . PRO A 1 395 ? 7.661 26.585 -1.100 1.00 50.31 395 PRO A O 1
ATOM 3254 N N . GLU A 1 396 ? 8.853 25.908 -2.884 1.00 53.34 396 GLU A N 1
ATOM 3255 C CA . GLU A 1 396 ? 10.119 26.419 -2.386 1.00 53.34 396 GLU A CA 1
ATOM 3256 C C . GLU A 1 396 ? 9.909 27.929 -2.424 1.00 53.34 396 GLU A C 1
ATOM 3258 O O . GLU A 1 396 ? 9.938 28.526 -3.499 1.00 53.34 396 GLU A O 1
ATOM 3263 N N . GLU A 1 397 ? 9.523 28.514 -1.281 1.00 52.00 397 GLU A N 1
ATOM 3264 C CA . GLU A 1 397 ? 9.669 29.938 -1.038 1.00 52.00 397 GLU A CA 1
ATOM 3265 C C . GLU A 1 397 ? 11.057 30.210 -1.590 1.00 52.00 397 GLU A C 1
ATOM 3267 O O . GLU A 1 397 ? 11.999 29.560 -1.111 1.00 52.00 397 GLU A O 1
ATOM 3272 N N . PRO A 1 398 ? 11.184 30.988 -2.683 1.00 50.12 398 PRO A N 1
ATOM 3273 C CA . PRO A 1 398 ? 12.488 31.278 -3.224 1.00 50.12 398 PRO A CA 1
ATOM 3274 C C . PRO A 1 398 ? 13.225 31.843 -2.032 1.00 50.12 398 PRO A C 1
ATOM 3276 O O . PRO A 1 398 ? 12.821 32.886 -1.514 1.00 50.12 398 PRO A O 1
ATOM 3279 N N . ILE A 1 399 ? 14.193 31.074 -1.524 1.00 56.88 399 ILE A N 1
ATOM 3280 C CA . ILE A 1 399 ? 15.034 31.485 -0.416 1.00 56.88 399 ILE A CA 1
ATOM 3281 C C . ILE A 1 399 ? 15.660 32.728 -0.994 1.00 56.88 399 ILE A C 1
ATOM 3283 O O . ILE A 1 399 ? 16.521 32.636 -1.872 1.00 56.88 399 ILE A O 1
ATOM 3287 N N . SER A 1 400 ? 15.079 33.876 -0.650 1.00 46.12 400 SER A N 1
ATOM 3288 C CA . SER A 1 400 ? 15.503 35.143 -1.190 1.00 46.12 400 SER A CA 1
ATOM 3289 C C . SER A 1 400 ? 16.948 35.176 -0.781 1.00 46.12 400 SER A C 1
ATOM 3291 O O . SER A 1 400 ? 17.255 35.055 0.407 1.00 46.12 400 SER A O 1
ATOM 3293 N N . ALA A 1 401 ? 17.819 35.140 -1.784 1.00 44.62 401 ALA A N 1
ATOM 3294 C CA . ALA A 1 401 ? 19.247 35.155 -1.603 1.00 44.62 401 ALA A CA 1
ATOM 3295 C C . ALA A 1 401 ? 19.582 36.540 -1.055 1.00 44.62 401 ALA A C 1
ATOM 3297 O O . ALA A 1 401 ? 20.052 37.423 -1.764 1.00 44.62 401 ALA A O 1
ATOM 3298 N N . THR A 1 402 ? 19.273 36.755 0.219 1.00 47.81 402 THR A N 1
ATOM 3299 C CA . THR A 1 402 ? 19.871 37.793 1.017 1.00 47.81 402 THR A CA 1
ATOM 3300 C C . THR A 1 402 ? 21.300 37.318 1.151 1.00 47.81 402 THR A C 1
ATOM 3302 O O . THR A 1 402 ? 21.614 36.454 1.969 1.00 47.81 402 THR A O 1
ATOM 3305 N N . SER A 1 403 ? 22.133 37.797 0.231 1.00 45.53 403 SER A N 1
ATOM 3306 C CA . SER A 1 403 ? 23.583 37.682 0.233 1.00 45.53 403 SER A CA 1
ATOM 3307 C C . SER A 1 403 ? 24.123 38.306 1.521 1.00 45.53 403 SER A C 1
ATOM 3309 O O . SER A 1 403 ? 24.623 39.424 1.530 1.00 45.53 403 SER A O 1
ATOM 3311 N N . GLY A 1 404 ? 23.951 37.601 2.634 1.00 40.62 404 GLY A N 1
ATOM 3312 C CA . GLY A 1 404 ? 24.599 37.851 3.903 1.00 40.62 404 GLY A CA 1
ATOM 3313 C C . GLY A 1 404 ? 25.829 36.969 3.949 1.00 40.62 404 GLY A C 1
ATOM 3314 O O . GLY A 1 404 ? 25.742 35.768 4.192 1.00 40.62 404 GLY A O 1
ATOM 3315 N N . THR A 1 405 ? 26.973 37.567 3.654 1.00 47.09 405 THR A N 1
ATOM 3316 C CA . THR A 1 405 ? 28.303 36.983 3.786 1.00 47.09 405 THR A CA 1
ATOM 3317 C C . THR A 1 405 ? 28.522 36.560 5.240 1.00 47.09 405 THR A C 1
ATOM 3319 O O . THR A 1 405 ? 28.932 37.359 6.075 1.00 47.09 405 THR A O 1
ATOM 3322 N N . LEU A 1 406 ? 28.245 35.299 5.563 1.00 37.53 406 LEU A N 1
ATOM 3323 C CA . LEU A 1 406 ? 28.702 34.667 6.797 1.00 37.53 406 LEU A CA 1
ATOM 3324 C C . LEU A 1 406 ? 29.516 33.432 6.425 1.00 37.53 406 LEU A C 1
ATOM 3326 O O . LEU A 1 406 ? 28.998 32.343 6.187 1.00 37.53 406 LEU A O 1
ATOM 3330 N N . SER A 1 407 ? 30.827 33.648 6.356 1.00 41.72 407 SER A N 1
ATOM 3331 C CA . SER A 1 407 ? 31.835 32.598 6.404 1.00 41.72 407 SER A CA 1
ATOM 3332 C C . SER A 1 407 ? 31.727 31.864 7.736 1.00 41.72 407 SER A C 1
ATOM 3334 O O . SER A 1 407 ? 32.071 32.431 8.768 1.00 41.72 407 SER A O 1
ATOM 3336 N N . VAL A 1 408 ? 31.326 30.593 7.718 1.00 35.59 408 VAL A N 1
ATOM 3337 C CA . VAL A 1 408 ? 31.665 29.653 8.793 1.00 35.59 408 VAL A CA 1
ATOM 3338 C C . VAL A 1 408 ? 32.089 28.329 8.172 1.00 35.59 408 VAL A C 1
ATOM 3340 O O . VAL A 1 408 ? 31.423 27.769 7.302 1.00 35.59 408 VAL A O 1
ATOM 3343 N N . ALA A 1 409 ? 33.265 27.890 8.605 1.00 34.94 409 ALA A N 1
ATOM 3344 C CA . ALA A 1 409 ? 33.990 26.730 8.137 1.00 34.94 409 ALA A CA 1
ATOM 3345 C C . ALA A 1 409 ? 33.201 25.421 8.283 1.00 34.94 409 ALA A C 1
ATOM 3347 O O . ALA A 1 409 ? 32.467 25.187 9.242 1.00 34.94 409 ALA A O 1
ATOM 3348 N N . ALA A 1 410 ? 33.423 24.545 7.308 1.00 42.22 410 ALA A N 1
ATOM 3349 C CA . ALA A 1 410 ? 32.909 23.195 7.253 1.00 42.22 410 ALA A CA 1
ATOM 3350 C C . ALA A 1 410 ? 33.561 22.302 8.317 1.00 42.22 410 ALA A C 1
ATOM 3352 O O . ALA A 1 410 ? 34.741 21.981 8.210 1.00 42.22 410 ALA A O 1
ATOM 3353 N N . THR A 1 411 ? 32.780 21.824 9.285 1.00 40.12 411 THR A N 1
ATOM 3354 C CA . THR A 1 411 ? 32.881 20.456 9.830 1.00 40.12 411 THR A CA 1
ATOM 3355 C C . THR A 1 411 ? 31.660 20.183 10.701 1.00 40.12 411 THR A C 1
ATOM 3357 O O . THR A 1 411 ? 31.508 20.789 11.754 1.00 40.12 411 THR A O 1
ATOM 3360 N N . SER A 1 412 ? 30.762 19.286 10.284 1.00 29.58 412 SER A N 1
ATOM 3361 C CA . SER A 1 412 ? 29.722 18.742 11.170 1.00 29.58 412 SER A CA 1
ATOM 3362 C C . SER A 1 412 ? 29.234 17.387 10.664 1.00 29.58 412 SER A C 1
ATOM 3364 O O . SER A 1 412 ? 28.422 17.265 9.750 1.00 29.58 412 SER A O 1
ATOM 3366 N N . THR A 1 413 ? 29.783 16.357 11.292 1.00 32.41 413 THR A N 1
ATOM 3367 C CA . THR A 1 413 ? 29.210 15.030 11.493 1.00 32.41 413 THR A CA 1
ATOM 3368 C C . THR A 1 413 ? 27.790 15.127 12.058 1.00 32.41 413 THR A C 1
ATOM 3370 O O . THR A 1 413 ? 27.601 15.609 13.171 1.00 32.41 413 THR A O 1
ATOM 3373 N N . TYR A 1 414 ? 26.795 14.616 11.330 1.00 29.69 414 TYR A N 1
ATOM 3374 C CA . TYR A 1 414 ? 25.454 14.389 11.870 1.00 29.69 414 TYR A CA 1
ATOM 3375 C C . TYR A 1 414 ? 25.425 13.073 12.651 1.00 29.69 414 TYR A C 1
ATOM 3377 O O . TYR A 1 414 ? 25.204 12.005 12.084 1.00 29.69 414 TYR A O 1
ATOM 3385 N N . THR A 1 415 ? 25.625 13.172 13.963 1.00 34.44 415 THR A N 1
ATOM 3386 C CA . THR A 1 415 ? 25.119 12.187 14.925 1.00 34.44 415 THR A CA 1
ATOM 3387 C C . THR A 1 415 ? 24.621 12.960 16.137 1.00 34.44 415 THR A C 1
ATOM 3389 O O . THR A 1 415 ? 25.419 13.409 16.953 1.00 34.44 415 THR A O 1
ATOM 3392 N N . THR A 1 416 ? 23.307 13.120 16.258 1.00 32.06 416 THR A N 1
ATOM 3393 C CA . THR A 1 416 ? 22.679 13.492 17.529 1.00 32.06 416 THR A CA 1
ATOM 3394 C C . THR A 1 416 ? 21.312 12.816 17.625 1.00 32.06 416 THR A C 1
ATOM 3396 O O . THR A 1 416 ? 20.527 12.899 16.676 1.00 32.06 416 THR A O 1
ATOM 3399 N N . PRO A 1 417 ? 21.030 12.105 18.729 1.00 35.47 417 PRO A N 1
ATOM 3400 C CA . PRO A 1 417 ? 19.739 11.486 18.976 1.00 35.47 417 PRO A CA 1
ATOM 3401 C C . PRO A 1 417 ? 18.727 12.546 19.432 1.00 35.47 417 PRO A C 1
ATOM 3403 O O . PRO A 1 417 ? 19.076 13.494 20.135 1.00 35.47 417 PRO A O 1
ATOM 3406 N N . LEU A 1 418 ? 17.468 12.375 19.025 1.00 38.38 418 LEU A N 1
ATOM 3407 C CA . LEU A 1 418 ? 16.335 13.152 19.530 1.00 38.38 418 LEU A CA 1
ATOM 3408 C C . LEU A 1 418 ? 16.243 13.021 21.066 1.00 38.38 418 LEU A C 1
ATOM 3410 O O . LEU A 1 418 ? 16.369 11.902 21.572 1.00 38.38 418 LEU A O 1
ATOM 3414 N N . PRO A 1 419 ? 16.008 14.114 21.814 1.00 34.50 419 PRO A N 1
ATOM 3415 C CA . PRO A 1 419 ? 15.766 14.036 23.250 1.00 34.50 419 PRO A CA 1
ATOM 3416 C C . PRO A 1 419 ? 14.378 13.428 23.536 1.00 34.50 419 PRO A C 1
ATOM 3418 O O . PRO A 1 419 ? 13.466 13.555 22.711 1.00 34.50 419 PRO A O 1
ATOM 3421 N N . PRO A 1 420 ? 14.181 12.788 24.703 1.00 34.88 420 PRO A N 1
ATOM 3422 C CA . PRO A 1 420 ? 12.871 12.306 25.113 1.00 34.88 420 PRO A CA 1
ATOM 3423 C C . PRO A 1 420 ? 12.004 13.503 25.527 1.00 34.88 420 PRO A C 1
ATOM 3425 O O . PRO A 1 420 ? 12.306 14.204 26.491 1.00 34.88 420 PRO A O 1
ATOM 3428 N N . TYR A 1 421 ? 10.918 13.744 24.794 1.00 34.03 421 TYR A N 1
ATOM 3429 C CA . TYR A 1 421 ? 9.880 14.687 25.204 1.00 34.03 421 TYR A CA 1
ATOM 3430 C C . TYR A 1 421 ? 9.037 14.061 26.323 1.00 34.03 421 TYR A C 1
ATOM 3432 O O . TYR A 1 421 ? 8.143 13.259 26.061 1.00 34.03 421 TYR A O 1
ATOM 3440 N N . ASN A 1 422 ? 9.308 14.448 27.570 1.00 32.16 422 ASN A N 1
ATOM 3441 C CA . ASN A 1 422 ? 8.360 14.306 28.674 1.00 32.16 422 ASN A CA 1
ATOM 3442 C C . ASN A 1 422 ? 7.418 15.514 28.649 1.00 32.16 422 ASN A C 1
ATOM 3444 O O . ASN A 1 422 ? 7.779 16.596 29.104 1.00 32.16 422 ASN A O 1
ATOM 3448 N N . ASN A 1 423 ? 6.214 15.329 28.111 1.00 31.81 423 ASN A N 1
ATOM 3449 C CA . ASN A 1 423 ? 5.155 16.333 28.152 1.00 31.81 423 ASN A CA 1
ATOM 3450 C C . ASN A 1 423 ? 4.133 15.964 29.229 1.00 31.81 423 ASN A C 1
ATOM 3452 O O . ASN A 1 423 ? 3.153 15.269 28.965 1.00 31.81 423 ASN A O 1
ATOM 3456 N N . THR A 1 424 ? 4.346 16.476 30.438 1.00 29.97 424 THR A N 1
ATOM 3457 C CA . THR A 1 424 ? 3.288 16.617 31.443 1.00 29.97 424 THR A CA 1
ATOM 3458 C C . THR A 1 424 ? 2.651 17.988 31.222 1.00 29.97 424 THR A C 1
ATOM 3460 O O . THR A 1 424 ? 3.193 18.994 31.667 1.00 29.97 424 THR A O 1
ATOM 3463 N N . PHE A 1 425 ? 1.537 18.056 30.488 1.00 32.59 425 PHE A N 1
ATOM 3464 C CA . PHE A 1 425 ? 0.772 19.298 30.332 1.00 32.59 425 PHE A CA 1
ATOM 3465 C C . PHE A 1 425 ? -0.465 19.275 31.228 1.00 32.59 425 PHE A C 1
ATOM 3467 O O . PHE A 1 425 ? -1.410 18.520 31.006 1.00 32.59 425 PHE A O 1
ATOM 3474 N N . THR A 1 426 ? -0.443 20.135 32.241 1.00 27.97 426 THR A N 1
ATOM 3475 C CA . THR A 1 426 ? -1.591 20.571 33.033 1.00 27.97 426 THR A CA 1
ATOM 3476 C C . THR A 1 426 ? -2.460 21.496 32.183 1.00 27.97 426 THR A C 1
ATOM 3478 O O . THR A 1 426 ? -2.025 22.547 31.719 1.00 27.97 426 THR A O 1
ATOM 3481 N N . CYS A 1 427 ? -3.708 21.097 31.963 1.00 27.20 427 CYS A N 1
ATOM 3482 C CA . CYS A 1 427 ? -4.724 21.894 31.291 1.00 27.20 427 CYS A CA 1
ATOM 3483 C C . CYS A 1 427 ? -5.182 23.057 32.188 1.00 27.20 427 CYS A C 1
ATOM 3485 O O . CYS A 1 427 ? -5.789 22.840 33.235 1.00 27.20 427 CYS A O 1
ATOM 3487 N N . ILE A 1 428 ? -4.904 24.291 31.757 1.00 29.73 428 ILE A N 1
ATOM 3488 C CA . ILE A 1 428 ? -5.491 25.513 32.317 1.00 29.73 428 ILE A CA 1
ATOM 3489 C C . ILE A 1 428 ? -6.761 25.818 31.518 1.00 29.73 428 ILE A C 1
ATOM 3491 O O . ILE A 1 428 ? -6.715 26.045 30.310 1.00 29.73 428 ILE A O 1
ATOM 3495 N N . ASN A 1 429 ? -7.897 25.783 32.210 1.00 29.62 429 ASN A N 1
ATOM 3496 C CA . ASN A 1 429 ? -9.210 26.146 31.689 1.00 29.62 429 ASN A CA 1
ATOM 3497 C C . ASN A 1 429 ? -9.307 27.671 31.552 1.00 29.62 429 ASN A C 1
ATOM 3499 O O . ASN A 1 429 ? -9.026 28.402 32.500 1.00 29.62 429 ASN A O 1
ATOM 3503 N N . SER A 1 430 ? -9.768 28.158 30.405 1.00 30.95 430 SER A N 1
ATOM 3504 C CA . SER A 1 430 ? -10.191 29.550 30.241 1.00 30.95 430 SER A CA 1
ATOM 3505 C C . SER A 1 430 ? -11.592 29.565 29.642 1.00 30.95 430 SER A C 1
ATOM 3507 O O . SER A 1 430 ? -11.792 29.226 28.479 1.00 30.95 430 SER A O 1
ATOM 3509 N N . ASN A 1 431 ? -12.565 29.913 30.486 1.00 32.22 431 ASN A N 1
ATOM 3510 C CA . ASN A 1 431 ? -13.950 30.163 30.111 1.00 32.22 431 ASN A CA 1
ATOM 3511 C C . ASN A 1 431 ? -14.033 31.445 29.275 1.00 32.22 431 ASN A C 1
ATOM 3513 O O . ASN A 1 431 ? -13.650 32.514 29.747 1.00 32.22 431 ASN A O 1
ATOM 3517 N N . GLY A 1 432 ? -14.585 31.338 28.068 1.00 30.50 432 GLY A N 1
ATOM 3518 C CA . GLY A 1 432 ? -14.966 32.468 27.226 1.00 30.50 432 GLY A CA 1
ATOM 3519 C C . GLY A 1 432 ? -16.426 32.326 26.809 1.00 30.50 432 GLY A C 1
ATOM 3520 O O . GLY A 1 432 ? -16.777 31.419 26.062 1.00 30.50 432 GLY A O 1
ATOM 3521 N N . SER A 1 433 ? -17.263 33.201 27.355 1.00 34.50 433 SER A N 1
ATOM 3522 C CA . SER A 1 433 ? -18.702 33.326 27.113 1.00 34.50 433 SER A CA 1
ATOM 3523 C C . SER A 1 433 ? -19.014 34.022 25.778 1.00 34.50 433 SER A C 1
ATOM 3525 O O . SER A 1 433 ? -18.145 34.689 25.223 1.00 34.50 433 SER A O 1
ATOM 3527 N N . SER A 1 434 ? -20.301 33.984 25.392 1.00 32.22 434 SER A N 1
ATOM 3528 C CA . SER A 1 434 ? -21.009 34.718 24.309 1.00 32.22 434 SER A CA 1
ATOM 3529 C C . SER A 1 434 ? -21.100 33.997 22.954 1.00 32.22 434 SER A C 1
ATOM 3531 O O . SER A 1 434 ? -20.169 33.327 22.536 1.00 32.22 434 SER A O 1
ATOM 3533 N N . SER A 1 435 ? -22.192 34.056 22.190 1.00 31.83 435 SER A N 1
ATOM 3534 C CA . SER A 1 435 ? -23.568 34.537 22.392 1.00 31.83 435 SER A CA 1
ATOM 3535 C C . SER A 1 435 ? -24.423 33.950 21.263 1.00 31.83 435 SER A C 1
ATOM 3537 O O . SER A 1 435 ? -23.970 33.815 20.130 1.00 31.83 435 SER A O 1
ATOM 3539 N N . SER A 1 436 ? -25.657 33.605 21.602 1.00 33.94 436 SER A N 1
ATOM 3540 C CA . SER A 1 436 ? -26.715 33.057 20.755 1.00 33.94 436 SER A CA 1
ATOM 3541 C C . SER A 1 436 ? -27.200 34.006 19.655 1.00 33.94 436 SER A C 1
ATOM 3543 O O . SER A 1 436 ? -27.460 35.177 19.931 1.00 33.94 436 SER A O 1
ATOM 3545 N N . SER A 1 437 ? -27.499 33.462 18.474 1.00 34.59 437 SER A N 1
ATOM 3546 C CA . SER A 1 437 ? -28.549 33.998 17.606 1.00 34.59 437 SER A CA 1
ATOM 3547 C C . SER A 1 437 ? -29.368 32.875 16.966 1.00 34.59 437 SER A C 1
ATOM 3549 O O . SER A 1 437 ? -28.874 31.834 16.536 1.00 34.59 437 SER A O 1
ATOM 3551 N N . THR A 1 438 ? -30.670 33.099 17.036 1.00 35.59 438 THR A N 1
ATOM 3552 C CA . THR A 1 438 ? -31.804 32.232 16.745 1.00 35.59 438 THR A CA 1
ATOM 3553 C C . THR A 1 438 ? -32.123 32.257 15.251 1.00 35.59 438 THR A C 1
ATOM 3555 O O . THR A 1 438 ? -32.146 33.325 14.646 1.00 35.59 438 THR A O 1
ATOM 3558 N N . GLY A 1 439 ? -32.433 31.102 14.662 1.00 31.75 439 GLY A N 1
ATOM 3559 C CA . GLY A 1 439 ? -32.881 31.009 13.271 1.00 31.75 439 GLY A CA 1
ATOM 3560 C C . GLY A 1 439 ? -33.641 29.713 13.019 1.00 31.75 439 GLY A C 1
ATOM 3561 O O . GLY A 1 439 ? -33.051 28.666 12.779 1.00 31.75 439 GLY A O 1
ATOM 3562 N N . SER A 1 440 ? -34.958 29.797 13.135 1.00 36.69 440 SER A N 1
ATOM 3563 C CA . SER A 1 440 ? -35.963 28.757 12.938 1.00 36.69 440 SER A CA 1
ATOM 3564 C C . SER A 1 440 ? -36.294 28.538 11.456 1.00 36.69 440 SER A C 1
ATOM 3566 O O . SER A 1 440 ? -36.471 29.499 10.711 1.00 36.69 440 SER A O 1
ATOM 3568 N N . SER A 1 441 ? -36.464 27.282 11.025 1.00 32.53 441 SER A N 1
ATOM 3569 C CA . SER A 1 441 ? -37.478 26.886 10.024 1.00 32.53 441 SER A CA 1
ATOM 3570 C C . SER A 1 441 ? -37.633 25.361 9.920 1.00 32.53 441 SER A C 1
ATOM 3572 O O . SER A 1 441 ? -36.690 24.591 10.076 1.00 32.53 441 SER A O 1
ATOM 3574 N N . SER A 1 442 ? -38.889 24.975 9.722 1.00 34.97 442 SER A N 1
ATOM 3575 C CA . SER A 1 442 ? -39.526 23.673 9.928 1.00 34.97 442 SER A CA 1
ATOM 3576 C C . SER A 1 442 ? -39.257 22.613 8.840 1.00 34.97 442 SER A C 1
ATOM 3578 O O . SER A 1 442 ? -38.826 22.956 7.739 1.00 34.97 442 SER A O 1
ATOM 3580 N N . PRO A 1 443 ? -39.573 21.326 9.110 1.00 35.34 443 PRO A N 1
ATOM 3581 C CA . PRO A 1 443 ? -39.350 20.213 8.193 1.00 35.34 443 PRO A CA 1
ATOM 3582 C C . PRO A 1 443 ? -40.565 19.954 7.288 1.00 35.34 443 PRO A C 1
ATOM 3584 O O . PRO A 1 443 ? -41.711 20.072 7.721 1.00 35.34 443 PRO A O 1
ATOM 3587 N N . SER A 1 444 ? -40.316 19.534 6.047 1.00 34.34 444 SER A N 1
ATOM 3588 C CA . SER A 1 444 ? -41.330 18.949 5.163 1.00 34.34 444 SER A CA 1
ATOM 3589 C C . SER A 1 444 ? -41.122 17.439 5.052 1.00 34.34 444 SER A C 1
ATOM 3591 O O . SER A 1 444 ? -40.079 16.939 4.640 1.00 34.34 444 SER A O 1
ATOM 3593 N N . SER A 1 445 ? -42.159 16.733 5.477 1.00 32.66 445 SER A N 1
ATOM 3594 C CA . SER A 1 445 ? -42.423 15.310 5.351 1.00 32.66 445 SER A CA 1
ATOM 3595 C C . SER A 1 445 ? -42.745 14.927 3.905 1.00 32.66 445 SER A C 1
ATOM 3597 O O . SER A 1 445 ? -43.592 15.560 3.280 1.00 32.66 445 SER A O 1
ATOM 3599 N N . ILE A 1 446 ? -42.159 13.835 3.403 1.00 33.56 446 ILE A N 1
ATOM 3600 C CA . ILE A 1 446 ? -42.764 13.041 2.324 1.00 33.56 446 ILE A CA 1
ATOM 3601 C C . ILE A 1 446 ? -42.666 11.563 2.689 1.00 33.56 446 ILE A C 1
ATOM 3603 O O . ILE A 1 446 ? -41.602 11.019 2.984 1.00 33.56 446 ILE A O 1
ATOM 3607 N N . SER A 1 447 ? -43.846 10.962 2.696 1.00 32.47 447 SER A N 1
ATOM 3608 C CA . SER A 1 447 ? -44.171 9.605 3.083 1.00 32.47 447 SER A CA 1
ATOM 3609 C C . SER A 1 447 ? -43.864 8.581 1.984 1.00 32.47 447 SER A C 1
ATOM 3611 O O . SER A 1 447 ? -43.984 8.861 0.797 1.00 32.47 447 SER A O 1
ATOM 3613 N N . SER A 1 448 ? -43.542 7.369 2.442 1.00 32.38 448 SER A N 1
ATOM 3614 C CA . SER A 1 448 ? -44.006 6.059 1.952 1.00 32.38 448 SER A CA 1
ATOM 3615 C C . SER A 1 448 ? -44.139 5.800 0.443 1.00 32.38 448 SER A C 1
ATOM 3617 O O . SER A 1 448 ? -45.062 6.282 -0.208 1.00 32.38 448 SER A O 1
ATOM 3619 N N . SER A 1 449 ? -43.402 4.797 -0.041 1.00 33.09 449 SER A N 1
ATOM 3620 C CA . SER A 1 449 ? -44.012 3.774 -0.899 1.00 33.09 449 SER A CA 1
ATOM 3621 C C . SER A 1 449 ? -43.439 2.385 -0.615 1.00 33.09 449 SER A C 1
ATOM 3623 O O . SER A 1 449 ? -42.237 2.168 -0.491 1.00 33.09 449 SER A O 1
ATOM 3625 N N . VAL A 1 450 ? -44.396 1.485 -0.422 1.00 37.38 450 VAL A N 1
ATOM 3626 C CA . VAL A 1 450 ? -44.327 0.037 -0.249 1.00 37.38 450 VAL A CA 1
ATOM 3627 C C . VAL A 1 450 ? -44.108 -0.618 -1.623 1.00 37.38 450 VAL A C 1
ATOM 3629 O O . VAL A 1 450 ? -44.394 0.022 -2.628 1.00 37.38 450 VAL A O 1
ATOM 3632 N N . LEU A 1 451 ? -43.670 -1.885 -1.620 1.00 34.41 451 LEU A N 1
ATOM 3633 C CA . LEU A 1 451 ? -43.585 -2.906 -2.692 1.00 34.41 451 LEU A CA 1
ATOM 3634 C C . LEU A 1 451 ? -42.131 -3.368 -2.907 1.00 34.41 451 LEU A C 1
ATOM 3636 O O . LEU A 1 451 ? -41.230 -2.548 -2.996 1.00 34.41 451 LEU A O 1
ATOM 3640 N N . SER A 1 452 ? -41.766 -4.637 -3.072 1.00 33.12 452 SER A N 1
ATOM 3641 C CA . SER A 1 452 ? -42.391 -5.952 -2.904 1.00 33.12 452 SER A CA 1
ATOM 3642 C C . SER A 1 452 ? -41.238 -6.963 -2.970 1.00 33.12 452 SER A C 1
ATOM 3644 O O . SER A 1 452 ? -40.271 -6.763 -3.706 1.00 33.12 452 SER A O 1
ATOM 3646 N N . SER A 1 453 ? -41.327 -8.044 -2.203 1.00 37.41 453 SER A N 1
ATOM 3647 C CA . SER A 1 453 ? -40.389 -9.172 -2.226 1.00 37.41 453 SER A CA 1
ATOM 3648 C C . SER A 1 453 ? -40.396 -9.918 -3.568 1.00 37.41 453 SER A C 1
ATOM 3650 O O . SER A 1 453 ? -41.425 -9.949 -4.244 1.00 37.41 453 SER A O 1
ATOM 3652 N N . PRO A 1 454 ? -39.310 -10.651 -3.877 1.00 46.44 454 PRO A N 1
ATOM 3653 C CA . PRO A 1 454 ? -39.493 -11.969 -4.474 1.00 46.44 454 PRO A CA 1
ATOM 3654 C C . PRO A 1 454 ? -38.711 -13.072 -3.739 1.00 46.44 454 PRO A C 1
ATOM 3656 O O . PRO A 1 454 ? -37.487 -13.055 -3.623 1.00 46.44 454 PRO A O 1
ATOM 3659 N N . THR A 1 455 ? -39.505 -14.004 -3.215 1.00 35.34 455 THR A N 1
ATOM 3660 C CA . THR A 1 455 ? -39.413 -15.471 -3.310 1.00 35.34 455 THR A CA 1
ATOM 3661 C C . THR A 1 455 ? -38.046 -16.140 -3.519 1.00 35.34 455 THR A C 1
ATOM 3663 O O . THR A 1 455 ? -37.444 -16.120 -4.591 1.00 35.34 455 THR A O 1
ATOM 3666 N N . THR A 1 456 ? -37.643 -16.868 -2.480 1.00 45.91 456 THR A N 1
ATOM 3667 C CA . THR A 1 456 ? -36.629 -17.929 -2.428 1.00 45.91 456 THR A CA 1
ATOM 3668 C C . THR A 1 456 ? -37.055 -19.172 -3.232 1.00 45.91 456 THR A C 1
ATOM 3670 O O . THR A 1 456 ? -38.210 -19.582 -3.116 1.00 45.91 456 THR A O 1
ATOM 3673 N N . PRO A 1 457 ? -36.152 -19.846 -3.972 1.00 44.44 457 PRO A N 1
ATOM 3674 C CA . PRO A 1 457 ? -36.392 -21.202 -4.465 1.00 44.44 457 PRO A CA 1
ATOM 3675 C C . PRO A 1 457 ? -36.005 -22.266 -3.408 1.00 44.44 457 PRO A C 1
ATOM 3677 O O . PRO A 1 457 ? -35.117 -22.011 -2.586 1.00 44.44 457 PRO A O 1
ATOM 3680 N N . PRO A 1 458 ? -36.646 -23.453 -3.407 1.00 49.72 458 PRO A N 1
ATOM 3681 C CA . PRO A 1 458 ? -36.411 -24.510 -2.421 1.00 49.72 458 PRO A CA 1
ATOM 3682 C C . PRO A 1 458 ? -35.141 -25.340 -2.717 1.00 49.72 458 PRO A C 1
ATOM 3684 O O . PRO A 1 458 ? -34.635 -25.322 -3.842 1.00 49.72 458 PRO A O 1
ATOM 3687 N N . PRO A 1 459 ? -34.617 -26.088 -1.723 1.00 46.94 459 PRO A N 1
ATOM 3688 C CA . PRO A 1 459 ? -33.413 -26.899 -1.875 1.00 46.94 459 PRO A CA 1
ATOM 3689 C C . PRO A 1 459 ? -33.686 -28.221 -2.609 1.00 46.94 459 PRO A C 1
ATOM 3691 O O . PRO A 1 459 ? -34.666 -28.915 -2.347 1.00 46.94 459 PRO A O 1
ATOM 3694 N N . ILE A 1 460 ? -32.766 -28.583 -3.506 1.00 37.81 460 ILE A N 1
ATOM 3695 C CA . ILE A 1 460 ? -32.730 -29.870 -4.207 1.00 37.81 460 ILE A CA 1
ATOM 3696 C C . ILE A 1 460 ? -32.177 -30.937 -3.256 1.00 37.81 460 ILE A C 1
ATOM 3698 O O . ILE A 1 460 ? -31.050 -30.834 -2.774 1.00 37.81 460 ILE A O 1
ATOM 3702 N N . ILE A 1 461 ? -32.980 -31.972 -3.020 1.00 37.59 461 ILE A N 1
ATOM 3703 C CA . ILE A 1 461 ? -32.609 -33.197 -2.310 1.00 37.59 461 ILE A CA 1
ATOM 3704 C C . ILE A 1 461 ? -31.757 -34.057 -3.256 1.00 37.59 461 ILE A C 1
ATOM 3706 O O . ILE A 1 461 ? -32.240 -34.528 -4.282 1.00 37.59 461 ILE A O 1
ATOM 3710 N N . THR A 1 462 ? -30.483 -34.271 -2.925 1.00 33.09 462 THR A N 1
ATOM 3711 C CA . THR A 1 462 ? -29.618 -35.254 -3.596 1.00 33.09 462 THR A CA 1
ATOM 3712 C C . THR A 1 462 ? -29.917 -36.657 -3.076 1.00 33.09 462 THR A C 1
ATOM 3714 O O . THR A 1 462 ? -29.454 -37.035 -2.001 1.00 33.09 462 THR A O 1
ATOM 3717 N N . SER A 1 463 ? -30.667 -37.438 -3.852 1.00 34.16 463 SER A N 1
ATOM 3718 C CA . SER A 1 463 ? -30.792 -38.884 -3.677 1.00 34.16 463 SER A CA 1
ATOM 3719 C C . SER A 1 463 ? -29.609 -39.605 -4.325 1.00 34.16 463 SER A C 1
ATOM 3721 O O . SER A 1 463 ? -29.367 -39.494 -5.527 1.00 34.16 463 SER A O 1
ATOM 3723 N N . THR A 1 464 ? -28.895 -40.372 -3.511 1.00 39.34 464 THR A N 1
ATOM 3724 C CA . THR A 1 464 ? -27.904 -41.373 -3.904 1.00 39.34 464 THR A CA 1
ATOM 3725 C C . THR A 1 464 ? -28.538 -42.458 -4.770 1.00 39.34 464 THR A C 1
ATOM 3727 O O . THR A 1 464 ? -29.418 -43.178 -4.307 1.00 39.34 464 THR A O 1
ATOM 3730 N N . SER A 1 465 ? -28.055 -42.631 -6.000 1.00 36.81 465 SER A N 1
ATOM 3731 C CA . SER A 1 465 ? -28.185 -43.905 -6.707 1.00 36.81 465 SER A CA 1
ATOM 3732 C C . SER A 1 465 ? -26.928 -44.195 -7.521 1.00 36.81 465 SER A C 1
ATOM 3734 O O . SER A 1 465 ? -26.457 -43.412 -8.342 1.00 36.81 465 SER A O 1
ATOM 3736 N N . SER A 1 466 ? -26.352 -45.335 -7.180 1.00 38.16 466 SER A N 1
ATOM 3737 C CA . SER A 1 466 ? -25.281 -46.044 -7.848 1.00 38.16 466 SER A CA 1
ATOM 3738 C C . SER A 1 466 ? -25.777 -46.609 -9.176 1.00 38.16 466 SER A C 1
ATOM 3740 O O . SER A 1 466 ? -26.671 -47.454 -9.186 1.00 38.16 466 SER A O 1
ATOM 3742 N N . SER A 1 467 ? -25.148 -46.224 -10.281 1.00 36.31 467 SER A N 1
ATOM 3743 C CA . SER A 1 467 ? -25.205 -47.007 -11.513 1.00 36.31 467 SER A CA 1
ATOM 3744 C C . SER A 1 467 ? -23.895 -46.876 -12.275 1.00 36.31 467 SER A C 1
ATOM 3746 O O . SER A 1 467 ? -23.542 -45.822 -12.803 1.00 36.31 467 SER A O 1
ATOM 3748 N N . SER A 1 468 ? -23.183 -47.991 -12.287 1.00 39.97 468 SER A N 1
ATOM 3749 C CA . SER A 1 468 ? -22.041 -48.340 -13.110 1.00 39.97 468 SER A CA 1
ATOM 3750 C C . SER A 1 468 ? -22.343 -48.062 -14.585 1.00 39.97 468 SER A C 1
ATOM 3752 O O . SER A 1 468 ? -23.243 -48.674 -15.156 1.00 39.97 468 SER A O 1
ATOM 3754 N N . GLN A 1 469 ? -21.570 -47.186 -15.226 1.00 36.53 469 GLN A N 1
ATOM 3755 C CA . GLN A 1 469 ? -21.472 -47.159 -16.683 1.00 36.53 469 GLN A CA 1
ATOM 3756 C C . GLN A 1 469 ? -20.009 -47.153 -17.109 1.00 36.53 469 GLN A C 1
ATOM 3758 O O . GLN A 1 469 ? -19.197 -46.329 -16.688 1.00 36.53 469 GLN A O 1
ATOM 3763 N N . GLN A 1 470 ? -19.705 -48.167 -17.912 1.00 33.50 470 GLN A N 1
ATOM 3764 C CA . GLN A 1 470 ? -18.431 -48.453 -18.539 1.00 33.50 470 GLN A CA 1
ATOM 3765 C C . GLN A 1 470 ? -18.042 -47.324 -19.497 1.00 33.50 470 GLN A C 1
ATOM 3767 O O . GLN A 1 470 ? -18.839 -46.870 -20.315 1.00 33.50 470 GLN A O 1
ATOM 3772 N N . ILE A 1 471 ? -16.786 -46.899 -19.398 1.00 40.84 471 ILE A N 1
ATOM 3773 C CA . ILE A 1 471 ? -16.147 -45.930 -20.287 1.00 40.84 471 ILE A CA 1
ATOM 3774 C C . ILE A 1 471 ? -15.593 -46.696 -21.503 1.00 40.84 471 ILE A C 1
ATOM 3776 O O . ILE A 1 471 ? -14.779 -47.598 -21.299 1.00 40.84 471 ILE A O 1
ATOM 3780 N N . PRO A 1 472 ? -15.958 -46.360 -22.755 1.00 45.62 472 PRO A N 1
ATOM 3781 C CA . PRO A 1 472 ? -15.243 -46.852 -23.928 1.00 45.62 472 PRO A CA 1
ATOM 3782 C C . PRO A 1 472 ? -13.964 -46.021 -24.174 1.00 45.62 472 PRO A C 1
ATOM 3784 O O . PRO A 1 472 ? -13.933 -44.824 -23.869 1.00 45.62 472 PRO A O 1
ATOM 3787 N N . PRO A 1 473 ? -12.891 -46.618 -24.724 1.00 47.66 473 PRO A N 1
ATOM 3788 C CA . PRO A 1 473 ? -11.603 -45.950 -24.858 1.00 47.66 473 PRO A CA 1
ATOM 3789 C C . PRO A 1 473 ? -11.624 -44.886 -25.964 1.00 47.66 473 PRO A C 1
ATOM 3791 O O . PRO A 1 473 ? -12.006 -45.139 -27.106 1.00 47.66 473 PRO A O 1
ATOM 3794 N N . LEU A 1 474 ? -11.161 -43.683 -25.615 1.00 38.22 474 LEU A N 1
ATOM 3795 C CA . LEU A 1 474 ? -10.933 -42.575 -26.539 1.00 38.22 474 LEU A CA 1
ATOM 3796 C C . LEU A 1 474 ? -9.722 -42.867 -27.437 1.00 38.22 474 LEU A C 1
ATOM 3798 O O . LEU A 1 474 ? -8.573 -42.829 -26.998 1.00 38.22 474 LEU A O 1
ATOM 3802 N N . LEU A 1 475 ? -9.994 -43.110 -28.719 1.00 39.72 475 LEU A N 1
ATOM 3803 C CA . LEU A 1 475 ? -9.008 -43.078 -29.797 1.00 39.72 475 LEU A CA 1
ATOM 3804 C C . LEU A 1 475 ? -8.502 -41.641 -30.002 1.00 39.72 475 LEU A C 1
ATOM 3806 O O . LEU A 1 475 ? -9.257 -40.740 -30.374 1.00 39.72 475 LEU A O 1
ATOM 3810 N N . TYR A 1 476 ? -7.202 -41.438 -29.795 1.00 37.03 476 TYR A N 1
ATOM 3811 C CA . TYR A 1 476 ? -6.491 -40.217 -30.165 1.00 37.03 476 TYR A CA 1
ATOM 3812 C C . TYR A 1 476 ? -6.505 -40.038 -31.692 1.00 37.03 476 TYR A C 1
ATOM 3814 O O . TYR A 1 476 ? -5.794 -40.730 -32.419 1.00 37.03 476 TYR A O 1
ATOM 3822 N N . ARG A 1 477 ? -7.286 -39.072 -32.191 1.00 36.56 477 ARG A N 1
ATOM 3823 C CA . ARG A 1 477 ? -7.153 -38.547 -33.559 1.00 36.56 477 ARG A CA 1
ATOM 3824 C C . ARG A 1 477 ? -5.994 -37.547 -33.597 1.00 36.56 477 ARG A C 1
ATOM 3826 O O . ARG A 1 477 ? -6.075 -36.472 -33.006 1.00 36.56 477 ARG A O 1
ATOM 3833 N N . LEU A 1 478 ? -4.923 -37.911 -34.298 1.00 43.47 478 LEU A N 1
ATOM 3834 C CA . LEU A 1 478 ? -3.840 -37.003 -34.682 1.00 43.47 478 LEU A CA 1
ATOM 3835 C C . LEU A 1 478 ? -4.367 -35.921 -35.651 1.00 43.47 478 LEU A C 1
ATOM 3837 O O . LEU A 1 478 ? -5.198 -36.232 -36.507 1.00 43.47 478 LEU A O 1
ATOM 3841 N N . PRO A 1 479 ? -3.904 -34.662 -35.547 1.00 52.16 479 PRO A N 1
ATOM 3842 C CA . PRO A 1 479 ? -4.225 -33.622 -36.520 1.00 52.16 479 PRO A CA 1
ATOM 3843 C C . PRO A 1 479 ? -3.481 -33.853 -37.852 1.00 52.16 479 PRO A C 1
ATOM 3845 O O . PRO A 1 479 ? -2.371 -34.390 -37.846 1.00 52.16 479 PRO A O 1
ATOM 3848 N N . PRO A 1 480 ? -4.059 -33.439 -38.996 1.00 50.78 480 PRO A N 1
ATOM 3849 C CA . PRO A 1 480 ? -3.440 -33.624 -40.304 1.00 50.78 480 PRO A CA 1
ATOM 3850 C C . PRO A 1 480 ? -2.224 -32.695 -40.485 1.00 50.78 480 PRO A C 1
ATOM 3852 O O . PRO A 1 480 ? -2.222 -31.578 -39.958 1.00 50.78 480 PRO A O 1
ATOM 3855 N N . PRO A 1 481 ? -1.196 -33.114 -41.244 1.00 48.00 481 PRO A N 1
ATOM 3856 C CA . PRO A 1 481 ? -0.067 -32.254 -41.568 1.00 48.00 481 PRO A CA 1
ATOM 3857 C C . PRO A 1 481 ? -0.479 -31.167 -42.572 1.00 48.00 481 PRO A C 1
ATOM 3859 O O . PRO A 1 481 ? -1.112 -31.443 -43.591 1.00 48.00 481 PRO A O 1
ATOM 3862 N N . CYS A 1 482 ? -0.091 -29.920 -42.290 1.00 40.81 482 CYS A N 1
ATOM 3863 C CA . CYS A 1 482 ? -0.172 -28.817 -43.243 1.00 40.81 482 CYS A CA 1
ATOM 3864 C C . CYS A 1 482 ? 0.690 -29.127 -44.471 1.00 40.81 482 CYS A C 1
ATOM 3866 O O . CYS A 1 482 ? 1.907 -29.279 -44.358 1.00 40.81 482 CYS A O 1
ATOM 3868 N N . ALA A 1 483 ? 0.053 -29.173 -45.638 1.00 41.66 483 ALA A N 1
ATOM 3869 C CA . ALA A 1 483 ? 0.718 -29.262 -46.925 1.00 41.66 483 ALA A CA 1
ATOM 3870 C C . ALA A 1 483 ? 1.595 -28.021 -47.166 1.00 41.66 483 ALA A C 1
ATOM 3872 O O . ALA A 1 483 ? 1.111 -26.890 -47.228 1.00 41.66 483 ALA A O 1
ATOM 3873 N N . SER A 1 484 ? 2.896 -28.247 -47.312 1.00 42.38 484 SER A N 1
ATOM 3874 C CA . SER A 1 484 ? 3.835 -27.326 -47.942 1.00 42.38 484 SER A CA 1
ATOM 3875 C C . SER A 1 484 ? 3.606 -27.342 -49.454 1.00 42.38 484 SER A C 1
ATOM 3877 O O . SER A 1 484 ? 3.767 -28.387 -50.084 1.00 42.38 484 SER A O 1
ATOM 3879 N N . GLN A 1 485 ? 3.244 -26.200 -50.040 1.00 40.91 485 GLN A N 1
ATOM 3880 C CA . GLN A 1 485 ? 3.301 -26.028 -51.491 1.00 40.91 485 GLN A CA 1
ATOM 3881 C C . GLN A 1 485 ? 4.763 -25.951 -51.959 1.00 40.91 485 GLN A C 1
ATOM 3883 O O . GLN A 1 485 ? 5.550 -25.233 -51.334 1.00 40.91 485 GLN A O 1
ATOM 3888 N N . PRO A 1 486 ? 5.139 -26.636 -53.052 1.00 50.31 486 PRO A N 1
ATOM 3889 C CA . PRO A 1 486 ? 6.398 -26.387 -53.729 1.00 50.31 486 PRO A CA 1
ATOM 3890 C C . PRO A 1 486 ? 6.277 -25.152 -54.633 1.00 50.31 486 PRO A C 1
ATOM 3892 O O . PRO A 1 486 ? 5.339 -25.022 -55.417 1.00 50.31 486 PRO A O 1
ATOM 3895 N N . LEU A 1 487 ? 7.258 -24.258 -54.520 1.00 46.75 487 LEU A N 1
ATOM 3896 C CA . LEU A 1 487 ? 7.573 -23.258 -55.535 1.00 46.75 487 LEU A CA 1
ATOM 3897 C C . LEU A 1 487 ? 8.098 -23.987 -56.778 1.00 46.75 487 LEU A C 1
ATOM 3899 O O . LEU A 1 487 ? 9.124 -24.662 -56.698 1.00 46.75 487 LEU A O 1
ATOM 3903 N N . TYR A 1 488 ? 7.407 -23.837 -57.905 1.00 45.78 488 TYR A N 1
ATOM 3904 C CA . TYR A 1 488 ? 7.968 -24.065 -59.234 1.00 45.78 488 TYR A CA 1
ATOM 3905 C C . TYR A 1 488 ? 8.239 -22.704 -59.885 1.00 45.78 488 TYR A C 1
ATOM 3907 O O . TYR A 1 488 ? 7.359 -21.848 -59.854 1.00 45.78 488 TYR A O 1
ATOM 3915 N N . ASN A 1 489 ? 9.474 -22.581 -60.394 1.00 48.69 489 ASN A N 1
ATOM 3916 C CA . ASN A 1 489 ? 10.068 -21.623 -61.344 1.00 48.69 489 ASN A CA 1
ATOM 3917 C C . ASN A 1 489 ? 9.402 -20.264 -61.575 1.00 48.69 489 ASN A C 1
ATOM 3919 O O . ASN A 1 489 ? 8.317 -20.226 -62.194 1.00 48.69 489 ASN A O 1
#

Foldseek 3Di:
DDPVVPPDDDDDDDDDDDDDDDDDDDDPPDPPPDPVLFFWDFLVCVVVLVQVLCVVLQKHWDADPDAFFLFRIWIAGNCPPPPPDDPPDRTAGAHEEEWEQDPVRKTKDFRAGPPLRFQDAQVSLLPHHQKYKYWYAPHGRPDSTITLKIFIAGCLLCLLLCLNPDDPFRATSMQIEDCQLLPDPAPSSSLVNQLRNPLTIAGSVHGDSVSVVLRSLQSCCCCPPVNSPLLRHDPPDPDPPNDRPCPNVSLCSLQDDDPDPPQQAQPQASPHGDDPPSHNPVQVVCCVVPVDGDDNVVVVVPDPDPPPPPPPPDDDDDDPPPPPPPPPPPPPQAAAPQLRHSDAPDWAADPVDHGIHHPVQVVVCVVPVDGDDHVVSNDPPPSPPPSCVSSVSDPPPPPPPPVDDDDDDDDDDDDDDDDDDPDPDDDDDDDDDDDDDDDDDDDDDDDDDDDDDDDDDDDDDDDDDDDDDDDDDDDDDDDDDDDDDDDDD

pLDDT: mean 72.23, std 24.47, range [27.2, 98.38]